Protein AF-0000000080413463 (afdb_homodimer)

Nearest PDB structures (foldseek):
  5dcd-assembly1_B  TM=9.875E-01  e=5.650E-27  Neisseria meningitidis MC58
  1hfb-assembly2_D  TM=9.841E-01  e=1.032E-26  Saccharomyces cerevisiae
  1hfb-assembly3_F  TM=9.847E-01  e=1.313E-26  Saccharomyces cerevisiae
  1kfl-assembly1_C  TM=9.752E-01  e=8.110E-27  Escherichia coli
  1hfb-assembly3_E  TM=9.851E-01  e=4.382E-26  Saccharomyces cerevisiae

Structure (mmCIF, N/CA/C/O backbone):
data_AF-0000000080413463-model_v1
#
loop_
_entity.id
_entity.type
_entity.pdbx_description
1 polymer '3-deoxy-7-phosphoheptulonate synthase'
#
loop_
_atom_site.group_PDB
_atom_site.id
_atom_site.type_symbol
_atom_site.label_atom_id
_atom_site.label_alt_id
_atom_site.label_comp_id
_atom_site.label_asym_id
_atom_site.label_entity_id
_atom_site.label_seq_id
_atom_site.pdbx_PDB_ins_code
_atom_site.Cartn_x
_atom_site.Cartn_y
_atom_site.Cartn_z
_atom_site.occupancy
_atom_site.B_iso_or_equiv
_atom_site.auth_seq_id
_atom_site.auth_comp_id
_atom_site.auth_asym_id
_atom_site.auth_atom_id
_atom_site.pdbx_PDB_model_num
ATOM 1 N N . MET A 1 1 ? -5.141 -6.738 -22.562 1 29.62 1 MET A N 1
ATOM 2 C CA . MET A 1 1 ? -4.566 -7.027 -21.25 1 29.62 1 MET A CA 1
ATOM 3 C C . MET A 1 1 ? -3.066 -6.758 -21.234 1 29.62 1 MET A C 1
ATOM 5 O O . MET A 1 1 ? -2.293 -7.504 -21.844 1 29.62 1 MET A O 1
ATOM 9 N N . SER A 1 2 ? -2.693 -5.547 -21.375 1 36.75 2 SER A N 1
ATOM 10 C CA . SER A 1 2 ? -1.277 -5.211 -21.469 1 36.75 2 SER A CA 1
ATOM 11 C C . SER A 1 2 ? -0.499 -5.754 -20.281 1 36.75 2 SER A C 1
ATOM 13 O O . SER A 1 2 ? -1.004 -5.766 -19.156 1 36.75 2 SER A O 1
ATOM 15 N N . LEU A 1 3 ? 0.202 -6.805 -20.609 1 43.94 3 LEU A N 1
ATOM 16 C CA . LEU A 1 3 ? 1.175 -7.266 -19.625 1 43.94 3 LEU A CA 1
ATOM 17 C C . LEU A 1 3 ? 1.854 -6.086 -18.938 1 43.94 3 LEU A C 1
ATOM 19 O O . LEU A 1 3 ? 2.41 -5.211 -19.594 1 43.94 3 LEU A O 1
ATOM 23 N N . GLY A 1 4 ? 1.371 -5.711 -17.859 1 53.19 4 GLY A N 1
ATOM 24 C CA . GLY A 1 4 ? 1.999 -4.672 -17.062 1 53.19 4 GLY A CA 1
ATOM 25 C C . GLY A 1 4 ? 3.502 -4.836 -16.938 1 53.19 4 GLY A C 1
ATOM 26 O O . GLY A 1 4 ? 4.008 -5.961 -16.906 1 53.19 4 GLY A O 1
ATOM 27 N N . TYR A 1 5 ? 4.273 -4.062 -17.609 1 68.12 5 TYR A N 1
ATOM 28 C CA . TYR A 1 5 ? 5.723 -4.094 -17.438 1 68.12 5 TYR A CA 1
ATOM 29 C C . TYR A 1 5 ? 6.238 -2.742 -16.953 1 68.12 5 TYR A C 1
ATOM 31 O O . TYR A 1 5 ? 5.633 -1.705 -17.234 1 68.12 5 TYR A O 1
ATOM 39 N N . ILE A 1 6 ? 7.094 -2.893 -16.031 1 71.5 6 ILE A N 1
ATOM 40 C CA . ILE A 1 6 ? 7.812 -1.683 -15.641 1 71.5 6 ILE A CA 1
ATOM 41 C C . ILE A 1 6 ? 8.688 -1.215 -16.797 1 71.5 6 ILE A C 1
ATOM 43 O O . ILE A 1 6 ? 9.617 -1.918 -17.203 1 71.5 6 ILE A O 1
ATOM 47 N N . ALA A 1 7 ? 8.383 -0.028 -17.297 1 78.19 7 ALA A N 1
ATOM 48 C CA . ALA A 1 7 ? 9.055 0.5 -18.469 1 78.19 7 ALA A CA 1
ATOM 49 C C . ALA A 1 7 ? 10.344 1.227 -18.078 1 78.19 7 ALA A C 1
ATOM 51 O O . ALA A 1 7 ? 11.297 1.267 -18.859 1 78.19 7 ALA A O 1
ATOM 52 N N . ASP A 1 8 ? 10.305 1.804 -16.922 1 80.88 8 ASP A N 1
ATOM 53 C CA . ASP A 1 8 ? 11.445 2.59 -16.469 1 80.88 8 ASP A CA 1
ATOM 54 C C . ASP A 1 8 ? 11.461 2.709 -14.945 1 80.88 8 ASP A C 1
ATOM 56 O O . ASP A 1 8 ? 10.438 2.504 -14.297 1 80.88 8 ASP A O 1
ATOM 60 N N . GLU A 1 9 ? 12.711 2.98 -14.383 1 83.12 9 GLU A N 1
ATOM 61 C CA . GLU A 1 9 ? 12.891 3.189 -12.945 1 83.12 9 GLU A CA 1
ATOM 62 C C . GLU A 1 9 ? 13.797 4.383 -12.672 1 83.12 9 GLU A C 1
ATOM 64 O O . GLU A 1 9 ? 14.766 4.621 -13.398 1 83.12 9 GLU A O 1
ATOM 69 N N . GLN A 1 10 ? 13.422 5.137 -11.711 1 84.81 10 GLN A N 1
ATOM 70 C CA . GLN A 1 10 ? 14.227 6.254 -11.234 1 84.81 10 GLN A CA 1
ATOM 71 C C . GLN A 1 10 ? 14.484 6.16 -9.734 1 84.81 10 GLN A C 1
ATOM 73 O O . GLN A 1 10 ? 13.547 5.953 -8.953 1 84.81 10 GLN A O 1
ATOM 78 N N . VAL A 1 11 ? 15.773 6.266 -9.375 1 87.94 11 VAL A N 1
ATOM 79 C CA . VAL A 1 11 ? 16.109 6.277 -7.957 1 87.94 11 VAL A CA 1
ATOM 80 C C . VAL A 1 11 ? 15.75 7.629 -7.348 1 87.94 11 VAL A C 1
ATOM 82 O O . VAL A 1 11 ? 16.109 8.68 -7.891 1 87.94 11 VAL A O 1
ATOM 85 N N . LEU A 1 12 ? 15.117 7.609 -6.234 1 91.81 12 LEU A N 1
ATOM 86 C CA . LEU A 1 12 ? 14.688 8.828 -5.555 1 91.81 12 LEU A CA 1
ATOM 87 C C . LEU A 1 12 ? 15.664 9.195 -4.441 1 91.81 12 LEU A C 1
ATOM 89 O O . LEU A 1 12 ? 16.359 8.336 -3.912 1 91.81 12 LEU A O 1
ATOM 93 N N . ILE A 1 13 ? 15.656 10.445 -4.129 1 93.69 13 ILE A N 1
ATOM 94 C CA . ILE A 1 13 ? 16.375 10.93 -2.953 1 93.69 13 ILE A CA 1
ATOM 95 C C . ILE A 1 13 ? 15.914 10.172 -1.714 1 93.69 13 ILE A C 1
ATOM 97 O O . ILE A 1 13 ? 14.742 9.797 -1.606 1 93.69 13 ILE A O 1
ATOM 101 N N . THR A 1 14 ? 16.797 9.914 -0.757 1 93.5 14 THR A N 1
ATOM 102 C CA . THR A 1 14 ? 16.406 9.234 0.472 1 93.5 14 THR A CA 1
ATOM 103 C C . THR A 1 14 ? 15.648 10.188 1.396 1 93.5 14 THR A C 1
ATOM 105 O O . THR A 1 14 ? 15.773 11.406 1.275 1 93.5 14 THR A O 1
ATOM 108 N N . PRO A 1 15 ? 14.836 9.609 2.305 1 94.81 15 PRO A N 1
ATOM 109 C CA . PRO A 1 15 ? 14.164 10.469 3.289 1 94.81 15 PRO A CA 1
ATOM 110 C C . PRO A 1 15 ? 15.141 11.344 4.074 1 94.81 15 PRO A C 1
ATOM 112 O O . PRO A 1 15 ? 14.906 12.539 4.238 1 94.81 15 PRO A O 1
ATOM 115 N N . ASP A 1 16 ? 16.281 10.789 4.469 1 96.44 16 ASP A N 1
ATOM 116 C CA . ASP A 1 16 ? 17.281 11.539 5.227 1 96.44 16 ASP A CA 1
ATOM 117 C C . ASP A 1 16 ? 17.828 12.703 4.41 1 96.44 16 ASP A C 1
ATOM 119 O O . ASP A 1 16 ? 18 13.812 4.93 1 96.44 16 ASP A O 1
ATOM 123 N N . GLU A 1 17 ? 18.109 12.414 3.191 1 97 17 GLU A N 1
ATOM 124 C CA . GLU A 1 17 ? 18.672 13.453 2.326 1 97 17 GLU A CA 1
ATOM 125 C C . GLU A 1 17 ? 17.672 14.586 2.105 1 97 17 GLU A C 1
ATOM 127 O O . GLU A 1 17 ? 18.031 15.758 2.098 1 97 17 GLU A O 1
ATOM 132 N N . LEU A 1 18 ? 16.422 14.234 1.906 1 97.38 18 LEU A N 1
ATOM 133 C CA . LEU A 1 18 ? 15.391 15.25 1.724 1 97.38 18 LEU A CA 1
ATOM 134 C C . LEU A 1 18 ? 15.227 16.094 2.982 1 97.38 18 LEU A C 1
ATOM 136 O O . LEU A 1 18 ? 15.148 17.328 2.908 1 97.38 18 LEU A O 1
ATOM 140 N N . LYS A 1 19 ? 15.164 15.461 4.125 1 97.19 19 LYS A N 1
ATOM 141 C CA . LYS A 1 19 ? 15 16.156 5.402 1 97.19 19 LYS A CA 1
ATOM 142 C C . LYS A 1 19 ? 16.188 17.062 5.688 1 97.19 19 LYS A C 1
ATOM 144 O O . LYS A 1 19 ? 16.031 18.125 6.297 1 97.19 19 LYS A O 1
ATOM 149 N N . ALA A 1 20 ? 17.328 16.609 5.25 1 97.38 20 ALA A N 1
ATOM 150 C CA . ALA A 1 20 ? 18.531 17.438 5.418 1 97.38 20 ALA A CA 1
ATOM 151 C C . ALA A 1 20 ? 18.422 18.719 4.594 1 97.38 20 ALA A C 1
ATOM 153 O O . ALA A 1 20 ? 18.922 19.766 5.012 1 97.38 20 ALA A O 1
ATOM 154 N N . LYS A 1 21 ? 17.812 18.641 3.459 1 97.31 21 LYS A N 1
ATOM 155 C CA . LYS A 1 21 ? 17.641 19.797 2.6 1 97.31 21 LYS A CA 1
ATOM 156 C C . LYS A 1 21 ? 16.562 20.734 3.162 1 97.31 21 LYS A C 1
ATOM 158 O O . LYS A 1 21 ? 16.641 21.953 2.975 1 97.31 21 LYS A O 1
ATOM 163 N N . PHE A 1 22 ? 15.594 20.109 3.771 1 97.62 22 PHE A N 1
ATOM 164 C CA . PHE A 1 22 ? 14.484 20.859 4.359 1 97.62 22 PHE A CA 1
ATOM 165 C C . PHE A 1 22 ? 14.281 20.453 5.816 1 97.62 22 PHE A C 1
ATOM 167 O O . PHE A 1 22 ? 13.266 19.859 6.168 1 97.62 22 PHE A O 1
ATOM 174 N N . PRO A 1 23 ? 15.133 20.906 6.715 1 97.5 23 PRO A N 1
ATOM 175 C CA . PRO A 1 23 ? 15.117 20.422 8.102 1 97.5 23 PRO A CA 1
ATOM 176 C C . PRO A 1 23 ? 14.07 21.141 8.953 1 97.5 23 PRO A C 1
ATOM 178 O O . PRO A 1 23 ? 13.758 22.312 8.695 1 97.5 23 PRO A O 1
ATOM 181 N N . LEU A 1 24 ? 13.586 20.422 9.883 1 96.5 24 LEU A N 1
ATOM 182 C CA . LEU A 1 24 ? 12.836 21.016 10.984 1 96.5 24 LEU A CA 1
ATOM 183 C C . LEU A 1 24 ? 13.773 21.578 12.039 1 96.5 24 LEU A C 1
ATOM 185 O O . LEU A 1 24 ? 14.789 20.969 12.375 1 96.5 24 LEU A O 1
ATOM 189 N N . ASN A 1 25 ? 13.445 22.75 12.508 1 96.38 25 ASN A N 1
ATOM 190 C CA . ASN A 1 25 ? 14.164 23.234 13.688 1 96.38 25 ASN A CA 1
ATOM 191 C C . ASN A 1 25 ? 13.461 22.812 14.977 1 96.38 25 ASN A C 1
ATOM 193 O O . ASN A 1 25 ? 12.383 22.219 14.938 1 96.38 25 ASN A O 1
ATOM 197 N N . VAL A 1 26 ? 14.047 23.109 16.062 1 96.56 26 VAL A N 1
ATOM 198 C CA . VAL A 1 26 ? 13.586 22.641 17.359 1 96.56 26 VAL A CA 1
ATOM 199 C C . VAL A 1 26 ? 12.203 23.219 17.672 1 96.56 26 VAL A C 1
ATOM 201 O O . VAL A 1 26 ? 11.328 22.516 18.188 1 96.56 26 VAL A O 1
ATOM 204 N N . GLN A 1 27 ? 12.055 24.422 17.375 1 97.19 27 GLN A N 1
ATOM 205 C CA . GLN A 1 27 ? 10.773 25.078 17.641 1 97.19 27 GLN A CA 1
ATOM 206 C C . GLN A 1 27 ? 9.648 24.453 16.828 1 97.19 27 GLN A C 1
ATOM 208 O O . GLN A 1 27 ? 8.547 24.25 17.344 1 97.19 27 GLN A O 1
ATOM 213 N N . GLU A 1 28 ? 9.953 24.219 15.578 1 97.31 28 GLU A N 1
ATOM 214 C CA . GLU A 1 28 ? 8.977 23.578 14.695 1 97.31 28 GLU A CA 1
ATOM 215 C C . GLU A 1 28 ? 8.633 22.172 15.188 1 97.31 28 GLU A C 1
ATOM 217 O O . GLU A 1 28 ? 7.465 21.781 15.211 1 97.31 28 GLU A O 1
ATOM 222 N N . GLU A 1 29 ? 9.633 21.406 15.555 1 97.12 29 GLU A N 1
ATOM 223 C CA . GLU A 1 29 ? 9.438 20.062 16.094 1 97.12 29 GLU A CA 1
ATOM 224 C C . GLU A 1 29 ? 8.539 20.094 17.328 1 97.12 29 GLU A C 1
ATOM 226 O O . GLU A 1 29 ? 7.641 19.266 17.484 1 97.12 29 GLU A O 1
ATOM 231 N N . GLN A 1 30 ? 8.797 21.016 18.156 1 97.38 30 GLN A N 1
ATOM 232 C CA . GLN A 1 30 ? 8.023 21.156 19.375 1 97.38 30 GLN A CA 1
ATOM 233 C C . GLN A 1 30 ? 6.574 21.531 19.078 1 97.38 30 GLN A C 1
ATOM 235 O O . GLN A 1 30 ? 5.648 21.047 19.719 1 97.38 30 GLN A O 1
ATOM 240 N N . ALA A 1 31 ? 6.469 22.438 18.141 1 97.69 31 ALA A N 1
ATOM 241 C CA . ALA A 1 31 ? 5.125 22.859 17.75 1 97.69 31 ALA A CA 1
ATOM 242 C C . ALA A 1 31 ? 4.309 21.672 17.25 1 97.69 31 ALA A C 1
ATOM 244 O O . ALA A 1 31 ? 3.137 21.516 17.594 1 97.69 31 ALA A O 1
ATOM 245 N N . ILE A 1 32 ? 4.914 20.875 16.453 1 98.25 32 ILE A N 1
ATOM 246 C CA . ILE A 1 32 ? 4.242 19.719 15.891 1 98.25 32 ILE A CA 1
ATOM 247 C C . ILE A 1 32 ? 3.916 18.719 17 1 98.25 32 ILE A C 1
ATOM 249 O O . ILE A 1 32 ? 2.803 18.188 17.062 1 98.25 32 ILE A O 1
ATOM 253 N N . ALA A 1 33 ? 4.832 18.484 17.875 1 97.75 33 ALA A N 1
ATOM 254 C CA . ALA A 1 33 ? 4.602 17.578 19.016 1 97.75 33 ALA A CA 1
ATOM 255 C C . ALA A 1 33 ? 3.443 18.078 19.875 1 97.75 33 ALA A C 1
ATOM 257 O O . ALA A 1 33 ? 2.602 17.281 20.312 1 97.75 33 ALA A O 1
ATOM 258 N N . THR A 1 34 ? 3.449 19.328 20.094 1 98.19 34 THR A N 1
ATOM 259 C CA . THR A 1 34 ? 2.379 19.922 20.891 1 98.19 34 THR A CA 1
ATOM 260 C C . THR A 1 34 ? 1.032 19.766 20.188 1 98.19 34 THR A C 1
ATOM 262 O O . THR A 1 34 ? 0.03 19.438 20.828 1 98.19 34 THR A O 1
ATOM 265 N N . ALA A 1 35 ? 1.034 20.016 18.922 1 98.44 35 ALA A N 1
ATOM 266 C CA . ALA A 1 35 ? -0.195 19.844 18.156 1 98.44 35 ALA A CA 1
ATOM 267 C C . ALA A 1 35 ? -0.702 18.406 18.234 1 98.44 35 ALA A C 1
ATOM 269 O O . ALA A 1 35 ? -1.897 18.172 18.422 1 98.44 35 ALA A O 1
ATOM 270 N N . ARG A 1 36 ? 0.189 17.453 18.062 1 97.88 36 ARG A N 1
ATOM 271 C CA . ARG A 1 36 ? -0.176 16.031 18.156 1 97.88 36 ARG A CA 1
ATOM 272 C C . ARG A 1 36 ? -0.765 15.719 19.516 1 97.88 36 ARG A C 1
ATOM 274 O O . ARG A 1 36 ? -1.776 15.016 19.625 1 97.88 36 ARG A O 1
ATOM 281 N N . ARG A 1 37 ? -0.207 16.25 20.547 1 98 37 ARG A N 1
ATOM 282 C CA . ARG A 1 37 ? -0.708 16.031 21.891 1 98 37 ARG A CA 1
ATOM 283 C C . ARG A 1 37 ? -2.08 16.672 22.078 1 98 37 ARG A C 1
ATOM 285 O O . ARG A 1 37 ? -2.977 16.078 22.672 1 98 37 ARG A O 1
ATOM 292 N N . THR A 1 38 ? -2.168 17.844 21.594 1 98.38 38 THR A N 1
ATOM 293 C CA . THR A 1 38 ? -3.438 18.547 21.719 1 98.38 38 THR A CA 1
ATOM 294 C C . THR A 1 38 ? -4.555 17.781 21.016 1 98.38 38 THR A C 1
ATOM 296 O O . THR A 1 38 ? -5.637 17.594 21.578 1 98.38 38 THR A O 1
ATOM 299 N N . ILE A 1 39 ? -4.289 17.328 19.844 1 98.44 39 ILE A N 1
ATOM 300 C CA . ILE A 1 39 ? -5.277 16.562 19.094 1 98.44 39 ILE A CA 1
ATOM 301 C C . ILE A 1 39 ? -5.637 15.297 19.875 1 98.44 39 ILE A C 1
ATOM 303 O O . ILE A 1 39 ? -6.816 14.953 20 1 98.44 39 ILE A O 1
ATOM 307 N N . SER A 1 40 ? -4.676 14.625 20.359 1 97.44 40 SER A N 1
ATOM 308 C CA . SER A 1 40 ? -4.914 13.453 21.203 1 97.44 40 SER A CA 1
ATOM 309 C C . SER A 1 40 ? -5.805 13.789 22.391 1 97.44 40 SER A C 1
ATOM 311 O O . SER A 1 40 ? -6.738 13.047 22.703 1 97.44 40 SER A O 1
ATOM 313 N N . ASP A 1 41 ? -5.512 14.859 23.047 1 98.12 41 ASP A N 1
ATOM 314 C CA . ASP A 1 41 ? -6.293 15.289 24.203 1 98.12 41 ASP A CA 1
ATOM 315 C C . ASP A 1 41 ? -7.742 15.562 23.828 1 98.12 41 ASP A C 1
ATOM 317 O O . ASP A 1 41 ? -8.664 15.242 24.578 1 98.12 41 ASP A O 1
ATOM 321 N N . ILE A 1 42 ? -7.93 16.156 22.719 1 98 42 ILE A N 1
ATOM 322 C CA . ILE A 1 42 ? -9.281 16.453 22.266 1 98 42 ILE A CA 1
ATOM 323 C C . ILE A 1 42 ? -10.039 15.148 22.031 1 98 42 ILE A C 1
ATOM 325 O O . ILE A 1 42 ? -11.18 14.992 22.484 1 98 42 ILE A O 1
ATOM 329 N N . ILE A 1 43 ? -9.383 14.234 21.312 1 96.12 43 ILE A N 1
ATOM 330 C CA . ILE A 1 43 ? -10 12.953 20.969 1 96.12 43 ILE A CA 1
ATOM 331 C C . ILE A 1 43 ? -10.359 12.195 22.234 1 96.12 43 ILE A C 1
ATOM 333 O O . ILE A 1 43 ? -11.391 11.516 22.297 1 96.12 43 ILE A O 1
ATOM 337 N N . HIS A 1 44 ? -9.641 12.406 23.297 1 95.88 44 HIS A N 1
ATOM 338 C CA . HIS A 1 44 ? -9.859 11.664 24.531 1 95.88 44 HIS A CA 1
ATOM 339 C C . HIS A 1 44 ? -10.719 12.469 25.5 1 95.88 44 HIS A C 1
ATOM 341 O O . HIS A 1 44 ? -10.922 12.047 26.641 1 95.88 44 HIS A O 1
ATOM 347 N N . GLY A 1 45 ? -11.047 13.633 25.125 1 96.62 45 GLY A N 1
ATOM 348 C CA . GLY A 1 45 ? -11.984 14.406 25.938 1 96.62 45 GLY A CA 1
ATOM 349 C C . GLY A 1 45 ? -11.305 15.227 27.016 1 96.62 45 GLY A C 1
ATOM 350 O O . GLY A 1 45 ? -11.961 15.742 27.922 1 96.62 45 GLY A O 1
ATOM 351 N N . ARG A 1 46 ? -10.023 15.367 26.969 1 98 46 ARG A N 1
ATOM 352 C CA . ARG A 1 46 ? -9.281 16.156 27.953 1 98 46 ARG A CA 1
ATOM 353 C C . ARG A 1 46 ? -9.203 17.625 27.547 1 98 46 ARG A C 1
ATOM 355 O O . ARG A 1 46 ? -8.844 18.484 28.344 1 98 46 ARG A O 1
ATOM 362 N N . ASP A 1 47 ? -9.367 17.891 26.328 1 97.94 47 ASP A N 1
ATOM 363 C CA . ASP A 1 47 ? -9.547 19.203 25.719 1 97.94 47 ASP A CA 1
ATOM 364 C C . ASP A 1 47 ? -10.93 19.344 25.094 1 97.94 47 ASP A C 1
ATOM 366 O O . ASP A 1 47 ? -11.312 18.531 24.234 1 97.94 47 ASP A O 1
ATOM 370 N N . ASN A 1 48 ? -11.703 20.312 25.438 1 97.62 48 ASN A N 1
ATOM 371 C CA . ASN A 1 48 ? -13.125 20.391 25.109 1 97.62 48 ASN A CA 1
ATOM 372 C C . ASN A 1 48 ? -13.352 21.031 23.75 1 97.62 48 ASN A C 1
ATOM 374 O O . ASN A 1 48 ? -14.477 21.078 23.25 1 97.62 48 ASN A O 1
ATOM 378 N N . ARG A 1 49 ? -12.336 21.547 23.188 1 98 49 ARG A N 1
ATOM 379 C CA . ARG A 1 49 ? -12.484 22.141 21.875 1 98 49 ARG A CA 1
ATOM 380 C C . ARG A 1 49 ? -12.883 21.078 20.828 1 98 49 ARG A C 1
ATOM 382 O O . ARG A 1 49 ? -12.625 19.891 21.031 1 98 49 ARG A O 1
ATOM 389 N N . LEU A 1 50 ? -13.539 21.531 19.719 1 98.12 50 LEU A N 1
ATOM 390 C CA . LEU A 1 50 ? -13.844 20.672 18.578 1 98.12 50 LEU A CA 1
ATOM 391 C C . LEU A 1 50 ? -12.672 20.641 17.609 1 98.12 50 LEU A C 1
ATOM 393 O O . LEU A 1 50 ? -12.141 21.672 17.219 1 98.12 50 LEU A O 1
ATOM 397 N N . LEU A 1 51 ? -12.234 19.438 17.281 1 98.44 51 LEU A N 1
ATOM 398 C CA . LEU A 1 51 ? -11.203 19.266 16.25 1 98.44 51 LEU A CA 1
ATOM 399 C C . LEU A 1 51 ? -11.797 19.438 14.859 1 98.44 51 LEU A C 1
ATOM 401 O O . LEU A 1 51 ? -12.758 18.766 14.492 1 98.44 51 LEU A O 1
ATOM 405 N N . VAL A 1 52 ? -11.297 20.375 14.094 1 98.19 52 VAL A N 1
ATOM 406 C CA . VAL A 1 52 ? -11.758 20.641 12.734 1 98.19 52 VAL A CA 1
ATOM 407 C C . VAL A 1 52 ? -10.602 20.453 11.75 1 98.19 52 VAL A C 1
ATOM 409 O O . VAL A 1 52 ? -9.609 21.188 11.812 1 98.19 52 VAL A O 1
ATOM 412 N N . VAL A 1 53 ? -10.68 19.5 10.922 1 97.62 53 VAL A N 1
ATOM 413 C CA . VAL A 1 53 ? -9.734 19.297 9.828 1 97.62 53 VAL A CA 1
ATOM 414 C C . VAL A 1 53 ? -10.32 19.828 8.523 1 97.62 53 VAL A C 1
ATOM 416 O O . VAL A 1 53 ? -11.297 19.281 8.016 1 97.62 53 VAL A O 1
ATOM 419 N N . CYS A 1 54 ? -9.703 20.922 8.07 1 96.81 54 CYS A N 1
ATOM 420 C CA . CYS A 1 54 ? -10.312 21.547 6.898 1 96.81 54 CYS A CA 1
ATOM 421 C C . CYS A 1 54 ? -9.25 22.062 5.945 1 96.81 54 CYS A C 1
ATOM 423 O O . CYS A 1 54 ? -8.086 22.203 6.32 1 96.81 54 CYS A O 1
ATOM 425 N N . GLY A 1 55 ? -9.602 22.297 4.73 1 95.06 55 GLY A N 1
ATOM 426 C CA . GLY A 1 55 ? -8.727 22.781 3.674 1 95.06 55 GLY A CA 1
ATOM 427 C C . GLY A 1 55 ? -9.078 22.219 2.307 1 95.06 55 GLY A C 1
ATOM 428 O O . GLY A 1 55 ? -10.07 21.5 2.162 1 95.06 55 GLY A O 1
ATOM 429 N N . PRO A 1 56 ? -8.25 22.594 1.351 1 92.5 56 PRO A N 1
ATOM 430 C CA . PRO A 1 56 ? -8.531 22.141 -0.009 1 92.5 56 PRO A CA 1
ATOM 431 C C . PRO A 1 56 ? -8.406 20.625 -0.152 1 92.5 56 PRO A C 1
ATOM 433 O O . PRO A 1 56 ? -7.676 19.984 0.609 1 92.5 56 PRO A O 1
ATOM 436 N N . CYS A 1 57 ? -9.102 20.078 -1.121 1 86.12 57 CYS A N 1
ATOM 437 C CA . CYS A 1 57 ? -9.078 18.641 -1.366 1 86.12 57 CYS A CA 1
ATOM 438 C C . CYS A 1 57 ? -7.699 18.172 -1.817 1 86.12 57 CYS A C 1
ATOM 440 O O . CYS A 1 57 ? -7.297 17.047 -1.538 1 86.12 57 CYS A O 1
ATOM 442 N N . SER A 1 58 ? -7.113 19.031 -2.6 1 88.38 58 SER A N 1
ATOM 443 C CA . SER A 1 58 ? -5.758 18.75 -3.061 1 88.38 58 SER A CA 1
ATOM 444 C C . SER A 1 58 ? -4.961 20.031 -3.244 1 88.38 58 SER A C 1
ATOM 446 O O . SER A 1 58 ? -5.516 21.062 -3.609 1 88.38 58 SER A O 1
ATOM 448 N N . ILE A 1 59 ? -3.713 19.906 -2.914 1 92.25 59 ILE A N 1
ATOM 449 C CA . ILE A 1 59 ? -2.805 21.031 -3.127 1 92.25 59 ILE A CA 1
ATOM 450 C C . ILE A 1 59 ? -2.18 20.938 -4.516 1 92.25 59 ILE A C 1
ATOM 452 O O . ILE A 1 59 ? -1.459 19.969 -4.812 1 92.25 59 ILE A O 1
ATOM 456 N N . HIS A 1 60 ? -2.457 21.812 -5.371 1 89.25 60 HIS A N 1
ATOM 457 C CA . HIS A 1 60 ? -1.843 21.859 -6.691 1 89.25 60 HIS A CA 1
ATOM 458 C C . HIS A 1 60 ? -1.09 23.172 -6.891 1 89.25 60 HIS A C 1
ATOM 460 O O . HIS A 1 60 ? -0.202 23.266 -7.742 1 89.25 60 HIS A O 1
ATOM 466 N N . ASP A 1 61 ? -1.468 24.141 -6.145 1 93.62 61 ASP A N 1
ATOM 467 C CA . ASP A 1 61 ? -0.894 25.469 -6.199 1 93.62 61 ASP A CA 1
ATOM 468 C C . ASP A 1 61 ? -0.363 25.906 -4.832 1 93.62 61 ASP A C 1
ATOM 470 O O . ASP A 1 61 ? -1.14 26.234 -3.938 1 93.62 61 ASP A O 1
ATOM 474 N N . THR A 1 62 ? 0.981 26.016 -4.742 1 96.5 62 THR A N 1
ATOM 475 C CA . THR A 1 62 ? 1.595 26.266 -3.443 1 96.5 62 THR A CA 1
ATOM 476 C C . THR A 1 62 ? 1.303 27.688 -2.975 1 96.5 62 THR A C 1
ATOM 478 O O . THR A 1 62 ? 1.14 27.938 -1.777 1 96.5 62 THR A O 1
ATOM 481 N N . ASP A 1 63 ? 1.228 28.625 -3.912 1 96.94 63 ASP A N 1
ATOM 482 C CA . ASP A 1 63 ? 0.908 30 -3.541 1 96.94 63 ASP A CA 1
ATOM 483 C C . ASP A 1 63 ? -0.506 30.109 -2.975 1 96.94 63 ASP A C 1
ATOM 485 O O . ASP A 1 63 ? -0.734 30.797 -1.981 1 96.94 63 ASP A O 1
ATOM 489 N N . ALA A 1 64 ? -1.377 29.469 -3.639 1 96.75 64 ALA A N 1
ATOM 490 C CA . ALA A 1 64 ? -2.756 29.453 -3.158 1 96.75 64 ALA A CA 1
ATOM 491 C C . ALA A 1 64 ? -2.854 28.797 -1.788 1 96.75 64 ALA A C 1
ATOM 493 O O . ALA A 1 64 ? -3.637 29.219 -0.938 1 96.75 64 ALA A O 1
ATOM 494 N N . ALA A 1 65 ? -2.088 27.766 -1.616 1 97.31 65 ALA A N 1
ATOM 495 C CA . ALA A 1 65 ? -2.064 27.078 -0.324 1 97.31 65 ALA A CA 1
ATOM 496 C C . ALA A 1 65 ? -1.587 28.016 0.782 1 97.31 65 ALA A C 1
ATOM 498 O O . ALA A 1 65 ? -2.166 28.047 1.871 1 97.31 65 ALA A O 1
ATOM 499 N N . LEU A 1 66 ? -0.584 28.812 0.486 1 97.88 66 LEU A N 1
ATOM 500 C CA . LEU A 1 66 ? -0.035 29.734 1.465 1 97.88 66 LEU A CA 1
ATOM 501 C C . LEU A 1 66 ? -1.031 30.844 1.777 1 97.88 66 LEU A C 1
ATOM 503 O O . LEU A 1 66 ? -1.168 31.266 2.932 1 97.88 66 LEU A O 1
ATOM 507 N N . GLU A 1 67 ? -1.7 31.281 0.768 1 97.75 67 GLU A N 1
ATOM 508 C CA . GLU A 1 67 ? -2.729 32.281 0.978 1 97.75 67 GLU A CA 1
ATOM 509 C C . GLU A 1 67 ? -3.861 31.75 1.85 1 97.75 67 GLU A C 1
ATOM 511 O O . GLU A 1 67 ? -4.309 32.438 2.777 1 97.75 67 GLU A O 1
ATOM 516 N N . TYR A 1 68 ? -4.359 30.609 1.479 1 98 68 TYR A N 1
ATOM 517 C CA . TYR A 1 68 ? -5.383 29.953 2.283 1 98 68 TYR A CA 1
ATOM 518 C C . TYR A 1 68 ? -4.938 29.828 3.736 1 98 68 TYR A C 1
ATOM 520 O O . TYR A 1 68 ? -5.707 30.125 4.656 1 98 68 TYR A O 1
ATOM 528 N N . ALA A 1 69 ? -3.693 29.438 3.928 1 98.12 69 ALA A N 1
ATOM 529 C CA . ALA A 1 69 ? -3.133 29.203 5.258 1 98.12 69 ALA A CA 1
ATOM 530 C C . ALA A 1 69 ? -3.109 30.5 6.074 1 98.12 69 ALA A C 1
ATOM 532 O O . ALA A 1 69 ? -3.389 30.484 7.273 1 98.12 69 ALA A O 1
ATOM 533 N N . ARG A 1 70 ? -2.756 31.594 5.461 1 97.88 70 ARG A N 1
ATOM 534 C CA . ARG A 1 70 ? -2.73 32.875 6.152 1 97.88 70 ARG A CA 1
ATOM 535 C C . ARG A 1 70 ? -4.113 33.25 6.691 1 97.88 70 ARG A C 1
ATOM 537 O O . ARG A 1 70 ? -4.242 33.656 7.84 1 97.88 70 ARG A O 1
ATOM 544 N N . ARG A 1 71 ? -5.059 33.031 5.879 1 97.69 71 ARG A N 1
ATOM 545 C CA . ARG A 1 71 ? -6.426 33.312 6.293 1 97.69 71 ARG A CA 1
ATOM 546 C C . ARG A 1 71 ? -6.887 32.344 7.383 1 97.69 71 ARG A C 1
ATOM 548 O O . ARG A 1 71 ? -7.547 32.75 8.336 1 97.69 71 ARG A O 1
ATOM 555 N N . LEU A 1 72 ? -6.551 31.094 7.184 1 98.06 72 LEU A N 1
ATOM 556 C CA . LEU A 1 72 ? -6.941 30.078 8.148 1 98.06 72 LEU A CA 1
ATOM 557 C C . LEU A 1 72 ? -6.277 30.328 9.5 1 98.06 72 LEU A C 1
ATOM 559 O O . LEU A 1 72 ? -6.879 30.078 10.547 1 98.06 72 LEU A O 1
ATOM 563 N N . HIS A 1 73 ? -4.996 30.734 9.453 1 97.5 73 HIS A N 1
ATOM 564 C CA . HIS A 1 73 ? -4.27 31.047 10.68 1 97.5 73 HIS A CA 1
ATOM 565 C C . HIS A 1 73 ? -4.996 32.094 11.5 1 97.5 73 HIS A C 1
ATOM 567 O O . HIS A 1 73 ? -5.133 31.953 12.719 1 97.5 73 HIS A O 1
ATOM 573 N N . THR A 1 74 ? -5.473 33.125 10.875 1 97.75 74 THR A N 1
ATOM 574 C CA . THR A 1 74 ? -6.207 34.188 11.547 1 97.75 74 THR A CA 1
ATOM 575 C C . THR A 1 74 ? -7.492 33.656 12.164 1 97.75 74 THR A C 1
ATOM 577 O O . THR A 1 74 ? -7.793 33.938 13.328 1 97.75 74 THR A O 1
ATOM 580 N N . LEU A 1 75 ? -8.18 32.906 11.359 1 97.12 75 LEU A N 1
ATOM 581 C CA . LEU A 1 75 ? -9.43 32.312 11.828 1 97.12 75 LEU A CA 1
ATOM 582 C C . LEU A 1 75 ? -9.188 31.375 13.008 1 97.12 75 LEU A C 1
ATOM 584 O O . LEU A 1 75 ? -9.969 31.359 13.961 1 97.12 75 LEU A O 1
ATOM 588 N N . SER A 1 76 ? -8.141 30.578 12.867 1 97.56 76 SER A N 1
ATOM 589 C CA . SER A 1 76 ? -7.785 29.641 13.93 1 97.56 76 SER A CA 1
ATOM 590 C C . SER A 1 76 ? -7.527 30.375 15.25 1 97.56 76 SER A C 1
ATOM 592 O O . SER A 1 76 ? -7.949 29.906 16.312 1 97.56 76 SER A O 1
ATOM 594 N N . ALA A 1 77 ? -6.883 31.531 15.203 1 96.56 77 ALA A N 1
ATOM 595 C CA . ALA A 1 77 ? -6.613 32.344 16.391 1 96.56 77 ALA A CA 1
ATOM 596 C C . ALA A 1 77 ? -7.906 32.906 16.984 1 96.56 77 ALA A C 1
ATOM 598 O O . ALA A 1 77 ? -8.094 32.906 18.203 1 96.56 77 ALA A O 1
ATOM 599 N N . GLU A 1 78 ? -8.711 33.281 16.156 1 97.56 78 GLU A N 1
ATOM 600 C CA . GLU A 1 78 ? -9.977 33.875 16.578 1 97.56 78 GLU A CA 1
ATOM 601 C C . GLU A 1 78 ? -10.867 32.844 17.266 1 97.56 78 GLU A C 1
ATOM 603 O O . GLU A 1 78 ? -11.594 33.188 18.203 1 97.56 78 GLU A O 1
ATOM 608 N N . LEU A 1 79 ? -10.797 31.625 16.797 1 97.56 79 LEU A N 1
ATOM 609 C CA . LEU A 1 79 ? -11.758 30.625 17.266 1 97.56 79 LEU A CA 1
ATOM 610 C C . LEU A 1 79 ? -11.094 29.641 18.203 1 97.56 79 LEU A C 1
ATOM 612 O O . LEU A 1 79 ? -11.672 28.594 18.531 1 97.56 79 LEU A O 1
ATOM 616 N N . ASN A 1 80 ? -9.938 29.922 18.688 1 96.19 80 ASN A N 1
ATOM 617 C CA . ASN A 1 80 ? -9.078 29 19.406 1 96.19 80 ASN A CA 1
ATOM 618 C C . ASN A 1 80 ? -9.703 28.547 20.719 1 96.19 80 ASN A C 1
ATOM 620 O O . ASN A 1 80 ? -9.312 27.531 21.297 1 96.19 80 ASN A O 1
ATOM 624 N N . ASP A 1 81 ? -10.672 29.219 21.266 1 96.88 81 ASP A N 1
ATOM 625 C CA . ASP A 1 81 ? -11.32 28.875 22.531 1 96.88 81 ASP A CA 1
ATOM 626 C C . ASP A 1 81 ? -12.344 27.766 22.328 1 96.88 81 ASP A C 1
ATOM 628 O O . ASP A 1 81 ? -12.742 27.094 23.281 1 96.88 81 ASP A O 1
ATOM 632 N N . ARG A 1 82 ? -12.766 27.531 21.062 1 98 82 ARG A N 1
ATOM 633 C CA . ARG A 1 82 ? -13.836 26.578 20.797 1 98 82 ARG A CA 1
ATOM 634 C C . ARG A 1 82 ? -13.391 25.5 19.812 1 98 82 ARG A C 1
ATOM 636 O O . ARG A 1 82 ? -13.836 24.359 19.891 1 98 82 ARG A O 1
ATOM 643 N N . LEU A 1 83 ? -12.539 25.953 18.859 1 98.38 83 LEU A N 1
ATOM 644 C CA . LEU A 1 83 ? -12.133 25.062 17.766 1 98.38 83 LEU A CA 1
ATOM 645 C C . LEU A 1 83 ? -10.617 24.906 17.734 1 98.38 83 LEU A C 1
ATOM 647 O O . LEU A 1 83 ? -9.883 25.859 17.984 1 98.38 83 LEU A O 1
ATOM 651 N N . TYR A 1 84 ? -10.164 23.719 17.578 1 98.56 84 TYR A N 1
ATOM 652 C CA . TYR A 1 84 ? -8.781 23.453 17.188 1 98.56 84 TYR A CA 1
ATOM 653 C C . TYR A 1 84 ? -8.695 23.078 15.711 1 98.56 84 TYR A C 1
ATOM 655 O O . TYR A 1 84 ? -9.078 21.969 15.32 1 98.56 84 TYR A O 1
ATOM 663 N N . ILE A 1 85 ? -8.148 24.016 14.898 1 98.5 85 ILE A N 1
ATOM 664 C CA . ILE A 1 85 ? -8.211 23.891 13.445 1 98.5 85 ILE A CA 1
ATOM 665 C C . ILE A 1 85 ? -6.898 23.312 12.914 1 98.5 85 ILE A C 1
ATOM 667 O O . ILE A 1 85 ? -5.82 23.828 13.25 1 98.5 85 ILE A O 1
ATOM 671 N N . VAL A 1 86 ? -6.988 22.25 12.172 1 98.62 86 VAL A N 1
ATOM 672 C CA . VAL A 1 86 ? -5.879 21.609 11.484 1 98.62 86 VAL A CA 1
ATOM 673 C C . VAL A 1 86 ? -6.047 21.766 9.969 1 98.62 86 VAL A C 1
ATOM 675 O O . VAL A 1 86 ? -7.105 21.438 9.422 1 98.62 86 VAL A O 1
ATOM 678 N N . MET A 1 87 ? -5.004 22.234 9.336 1 98.62 87 MET A N 1
ATOM 679 C CA . MET A 1 87 ? -5.098 22.469 7.902 1 98.62 87 MET A CA 1
ATOM 680 C C . MET A 1 87 ? -4.84 21.188 7.121 1 98.62 87 MET A C 1
ATOM 682 O O . MET A 1 87 ? -3.801 20.547 7.301 1 98.62 87 MET A O 1
ATOM 686 N N . ARG A 1 88 ? -5.75 20.938 6.312 1 97.5 88 ARG A N 1
ATOM 687 C CA . ARG A 1 88 ? -5.59 19.812 5.387 1 97.5 88 ARG A CA 1
ATOM 688 C C . ARG A 1 88 ? -4.637 20.172 4.254 1 97.5 88 ARG A C 1
ATOM 690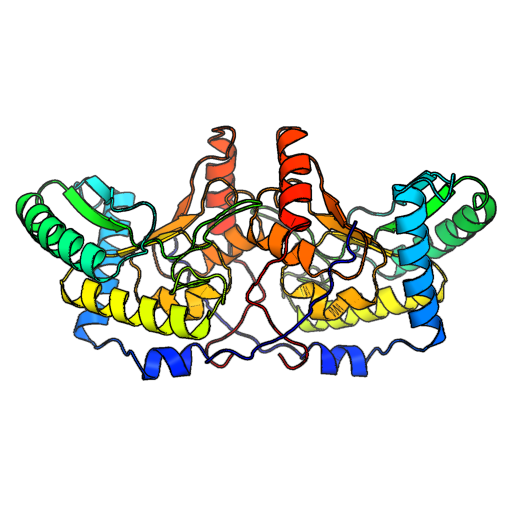 O O . ARG A 1 88 ? -4.844 21.172 3.561 1 97.5 88 ARG A O 1
ATOM 697 N N . VAL A 1 89 ? -3.598 19.359 4.105 1 97.38 89 VAL A N 1
ATOM 698 C CA . VAL A 1 89 ? -2.65 19.531 3.008 1 97.38 89 VAL A CA 1
ATOM 699 C C . VAL A 1 89 ? -2.439 18.188 2.299 1 97.38 89 VAL A C 1
ATOM 701 O O . VAL A 1 89 ? -1.411 17.531 2.488 1 97.38 89 VAL A O 1
ATOM 704 N N . TYR A 1 90 ? -3.383 17.875 1.445 1 94.44 90 TYR A N 1
ATOM 705 C CA . TYR A 1 90 ? -3.316 16.625 0.692 1 94.44 90 TYR A CA 1
ATOM 706 C C . TYR A 1 90 ? -2.52 16.812 -0.594 1 94.44 90 TYR A C 1
ATOM 708 O O . TYR A 1 90 ? -2.93 17.547 -1.485 1 94.44 90 TYR A O 1
ATOM 716 N N . SER A 1 91 ? -1.419 16.094 -0.583 1 92.5 91 SER A N 1
ATOM 717 C CA . SER A 1 91 ? -0.518 16.266 -1.719 1 92.5 91 SER A CA 1
ATOM 718 C C . SER A 1 91 ? -0.55 15.039 -2.637 1 92.5 91 SER A C 1
ATOM 720 O O . SER A 1 91 ? 0.167 14.992 -3.639 1 92.5 91 SER A O 1
ATOM 722 N N . GLU A 1 92 ? -1.257 14.023 -2.25 1 86.69 92 GLU A N 1
ATOM 723 C CA . GLU A 1 92 ? -1.516 12.844 -3.068 1 86.69 92 GLU A CA 1
ATOM 724 C C . GLU A 1 92 ? -3.014 12.609 -3.232 1 86.69 92 GLU A C 1
ATOM 726 O O . GLU A 1 92 ? -3.783 12.781 -2.287 1 86.69 92 GLU A O 1
ATOM 731 N N . LYS A 1 93 ? -3.365 12.328 -4.445 1 78.5 93 LYS A N 1
ATOM 732 C CA . LYS A 1 93 ? -4.781 12.055 -4.691 1 78.5 93 LYS A CA 1
ATOM 733 C C . LYS A 1 93 ? -5 10.617 -5.141 1 78.5 93 LYS A C 1
ATOM 735 O O . LYS A 1 93 ? -4.309 10.133 -6.043 1 78.5 93 LYS A O 1
ATOM 740 N N . PRO A 1 94 ? -5.875 10.023 -4.328 1 65.06 94 PRO A N 1
ATOM 741 C CA . PRO A 1 94 ? -6.258 8.688 -4.789 1 65.06 94 PRO A CA 1
ATOM 742 C C . PRO A 1 94 ? -7.074 8.719 -6.078 1 65.06 94 PRO A C 1
ATOM 744 O O . PRO A 1 94 ? -8.117 9.383 -6.137 1 65.06 94 PRO A O 1
ATOM 747 N N . ARG A 1 95 ? -6.473 8.727 -7.16 1 60.84 95 ARG A N 1
ATOM 748 C CA . ARG A 1 95 ? -7.32 8.773 -8.344 1 60.84 95 ARG A CA 1
ATOM 749 C C . ARG A 1 95 ? -7.262 7.457 -9.109 1 60.84 95 ARG A C 1
ATOM 751 O O . ARG A 1 95 ? -6.328 6.668 -8.93 1 60.84 95 ARG A O 1
ATOM 758 N N . THR A 1 96 ? -8.414 7.098 -9.586 1 53.03 96 THR A N 1
ATOM 759 C CA . THR A 1 96 ? -8.734 5.977 -10.461 1 53.03 96 THR A CA 1
ATOM 760 C C . THR A 1 96 ? -7.902 6.035 -11.7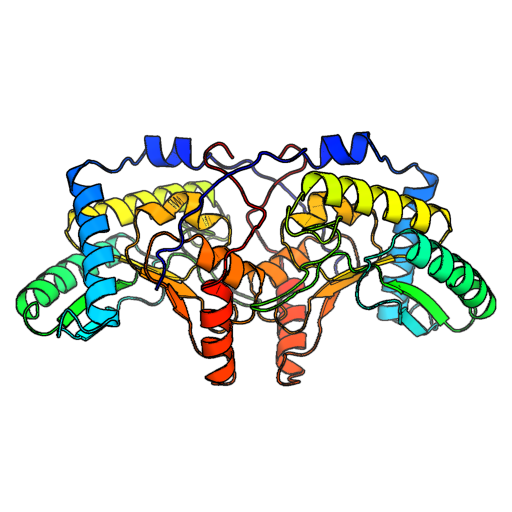34 1 53.03 96 THR A C 1
ATOM 762 O O . THR A 1 96 ? -7.031 6.898 -11.875 1 53.03 96 THR A O 1
ATOM 765 N N . THR A 1 97 ? -8.43 5.773 -12.797 1 53.69 97 THR A N 1
ATOM 766 C CA . THR A 1 97 ? -8.031 5.48 -14.172 1 53.69 97 THR A CA 1
ATOM 767 C C . THR A 1 97 ? -7.273 6.656 -14.781 1 53.69 97 THR A C 1
ATOM 769 O O . THR A 1 97 ? -6.117 6.512 -15.18 1 53.69 97 THR A O 1
ATOM 772 N N . VAL A 1 98 ? -7.949 7.852 -14.82 1 60.91 98 VAL A N 1
ATOM 773 C CA . VAL A 1 98 ? -7.66 9.008 -15.656 1 60.91 98 VAL A CA 1
ATOM 774 C C . VAL A 1 98 ? -7.664 10.281 -14.805 1 60.91 98 VAL A C 1
ATOM 776 O O . VAL A 1 98 ? -8.43 10.391 -13.852 1 60.91 98 VAL A O 1
ATOM 779 N N . GLY A 1 99 ? -6.176 10.82 -14.531 1 72.31 99 GLY A N 1
ATOM 780 C CA . GLY A 1 99 ? -6.168 12.148 -13.945 1 72.31 99 GLY A CA 1
ATOM 781 C C . GLY A 1 99 ? -4.883 12.469 -13.195 1 72.31 99 GLY A C 1
ATOM 782 O O . GLY A 1 99 ? -4.004 11.609 -13.078 1 72.31 99 GLY A O 1
ATOM 783 N N . TRP A 1 100 ? -4.953 13.703 -12.68 1 82.19 100 TRP A N 1
ATOM 784 C CA . TRP A 1 100 ? -3.795 14.219 -11.961 1 82.19 100 TRP A CA 1
ATOM 785 C C . TRP A 1 100 ? -3.646 13.531 -10.602 1 82.19 100 TRP A C 1
ATOM 787 O O . TRP A 1 100 ? -4.609 13.43 -9.844 1 82.19 100 TRP A O 1
ATOM 797 N N . LYS A 1 101 ? -2.521 12.992 -10.172 1 80.56 101 LYS A N 1
ATOM 798 C CA . LYS A 1 101 ? -2.301 12.141 -9.008 1 80.56 101 LYS A CA 1
ATOM 799 C C . LYS A 1 101 ? -1.793 12.953 -7.816 1 80.56 101 LYS A C 1
ATOM 801 O O . LYS A 1 101 ? -1.507 12.406 -6.754 1 80.56 101 LYS A O 1
ATOM 806 N N . GLY A 1 102 ? -1.682 14.273 -8.008 1 88.75 102 GLY A N 1
ATOM 807 C CA . GLY A 1 102 ? -1.299 15.086 -6.863 1 88.75 102 GLY A CA 1
ATOM 808 C C . GLY A 1 102 ? 0.055 15.75 -7.027 1 88.75 102 GLY A C 1
ATOM 809 O O . GLY A 1 102 ? 0.824 15.391 -7.922 1 88.75 102 GLY A O 1
ATOM 810 N N . LEU A 1 103 ? 0.315 16.641 -6.152 1 92.38 103 LEU A N 1
ATOM 811 C CA . LEU A 1 103 ? 1.512 17.469 -6.188 1 92.38 103 LEU A CA 1
ATOM 812 C C . LEU A 1 103 ? 2.771 16.625 -6.098 1 92.38 103 LEU A C 1
ATOM 814 O O . LEU A 1 103 ? 3.742 16.859 -6.82 1 92.38 103 LEU A O 1
ATOM 818 N N . ILE A 1 104 ? 2.748 15.609 -5.254 1 92.56 104 ILE A N 1
ATOM 819 C CA . ILE A 1 104 ? 3.938 14.789 -5.043 1 92.56 104 ILE A CA 1
ATOM 820 C C . ILE A 1 104 ? 4.234 13.984 -6.305 1 92.56 104 ILE A C 1
ATOM 822 O O . ILE A 1 104 ? 5.383 13.914 -6.75 1 92.56 104 ILE A O 1
ATOM 826 N N . ASN A 1 105 ? 3.232 13.43 -6.957 1 88.75 105 ASN A N 1
ATOM 827 C CA . ASN A 1 105 ? 3.424 12.523 -8.086 1 88.75 105 ASN A CA 1
ATOM 828 C C . ASN A 1 105 ? 3.656 13.297 -9.383 1 88.75 105 ASN A C 1
ATOM 830 O O . ASN A 1 105 ? 4.426 12.852 -10.242 1 88.75 105 ASN A O 1
ATOM 834 N N . ASP A 1 106 ? 2.965 14.461 -9.523 1 89.69 106 ASP A N 1
ATOM 835 C CA . ASP A 1 106 ? 3.045 15.25 -10.75 1 89.69 106 ASP A CA 1
ATOM 836 C C . ASP A 1 106 ? 2.959 16.734 -10.453 1 89.69 106 ASP A C 1
ATOM 838 O O . ASP A 1 106 ? 1.959 17.391 -10.773 1 89.69 106 ASP A O 1
ATOM 842 N N . PRO A 1 107 ? 4.074 17.266 -9.922 1 93.38 107 PRO A N 1
ATOM 843 C CA . PRO A 1 107 ? 4.047 18.641 -9.422 1 93.38 107 PRO A CA 1
ATOM 844 C C . PRO A 1 107 ? 3.818 19.672 -10.523 1 93.38 107 PRO A C 1
ATOM 846 O O . PRO A 1 107 ? 3.33 20.766 -10.258 1 93.38 107 PRO A O 1
ATOM 849 N N . TYR A 1 108 ? 4.129 19.312 -11.758 1 92.5 108 TYR A N 1
ATOM 850 C CA . TYR A 1 108 ? 4.012 20.266 -12.844 1 92.5 108 TYR A CA 1
ATOM 851 C C . TYR A 1 108 ? 2.74 20.031 -13.648 1 92.5 108 TYR A C 1
ATOM 853 O O . TYR A 1 108 ? 2.467 20.75 -14.617 1 92.5 108 TYR A O 1
ATOM 861 N N . MET A 1 109 ? 2.004 19.016 -13.328 1 89.12 109 MET A N 1
ATOM 862 C CA . MET A 1 109 ? 0.714 18.688 -13.93 1 89.12 109 MET A CA 1
ATOM 863 C C . MET A 1 109 ? 0.848 18.5 -15.438 1 89.12 109 MET A C 1
ATOM 865 O O . MET A 1 109 ? -0.008 18.938 -16.203 1 89.12 109 MET A O 1
ATOM 869 N N . ASP A 1 110 ? 1.934 18 -15.836 1 88.31 110 ASP A N 1
ATOM 870 C CA . ASP A 1 110 ? 2.193 17.828 -17.266 1 88.31 110 ASP A CA 1
ATOM 871 C C . ASP A 1 110 ? 2.436 16.359 -17.609 1 88.31 110 ASP A C 1
ATOM 873 O O . ASP A 1 110 ? 2.885 16.047 -18.703 1 88.31 110 ASP A O 1
ATOM 877 N N . GLY A 1 111 ? 2.289 15.492 -16.672 1 82.31 111 GLY A N 1
ATOM 878 C CA . GLY A 1 111 ? 2.416 14.07 -16.922 1 82.31 111 GLY A CA 1
ATOM 879 C C . GLY A 1 111 ? 3.846 13.57 -16.828 1 82.31 111 GLY A C 1
ATOM 880 O O . GLY A 1 111 ? 4.121 12.406 -17.109 1 82.31 111 GLY A O 1
ATOM 881 N N . SER A 1 112 ? 4.742 14.383 -16.406 1 85.06 112 SER A N 1
ATOM 882 C CA . SER A 1 112 ? 6.141 13.984 -16.297 1 85.06 112 SER A CA 1
ATOM 883 C C . SER A 1 112 ? 6.367 13.078 -15.086 1 85.06 112 SER A C 1
ATOM 885 O O . SER A 1 112 ? 7.359 12.352 -15.031 1 85.06 112 SER A O 1
ATOM 887 N N . PHE A 1 113 ? 5.512 13.195 -14.094 1 86 113 PHE A N 1
ATOM 888 C CA . PHE A 1 113 ? 5.582 12.398 -12.875 1 86 113 PHE A CA 1
ATOM 889 C C . PHE A 1 113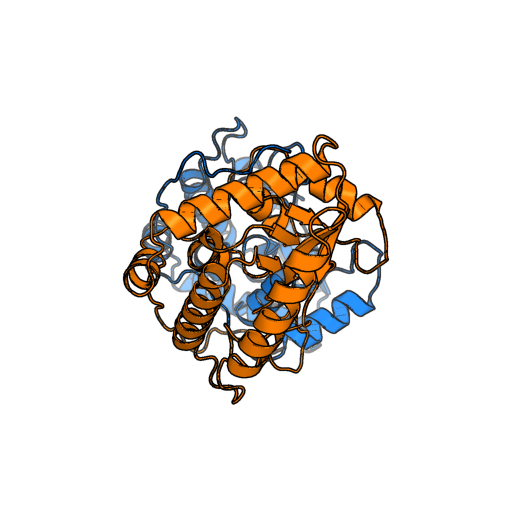 ? 6.961 12.5 -12.234 1 86 113 PHE A C 1
ATOM 891 O O . PHE A 1 113 ? 7.582 11.484 -11.922 1 86 113 PHE A O 1
ATOM 898 N N . ASP A 1 114 ? 7.379 13.758 -12.141 1 91.19 114 ASP A N 1
ATOM 899 C CA . ASP A 1 114 ? 8.633 14.039 -11.461 1 91.19 114 ASP A CA 1
ATOM 900 C C . ASP A 1 114 ? 8.453 13.992 -9.945 1 91.19 114 ASP A C 1
ATOM 902 O O . ASP A 1 114 ? 8.367 15.031 -9.289 1 91.19 114 ASP A O 1
ATOM 906 N N . VAL A 1 115 ? 8.484 12.797 -9.414 1 91.38 115 VAL A N 1
ATOM 907 C CA . VAL A 1 115 ? 8.172 12.547 -8.016 1 91.38 115 VAL A CA 1
ATOM 908 C C . VAL A 1 115 ? 9.219 13.219 -7.125 1 91.38 115 VAL A C 1
ATOM 910 O O . VAL A 1 115 ? 8.898 13.742 -6.059 1 91.38 115 VAL A O 1
ATOM 913 N N . GLU A 1 116 ? 10.438 13.195 -7.531 1 93.94 116 GLU A N 1
ATOM 914 C CA . GLU A 1 116 ? 11.484 13.828 -6.738 1 93.94 116 GLU A CA 1
ATOM 915 C C . GLU A 1 116 ? 11.219 15.32 -6.555 1 93.94 116 GLU A C 1
ATOM 917 O O . GLU A 1 116 ? 11.281 15.828 -5.438 1 93.94 116 GLU A O 1
ATOM 922 N N . ALA A 1 117 ? 10.984 15.953 -7.645 1 95.75 117 ALA A N 1
ATOM 923 C CA . ALA A 1 117 ? 10.617 17.359 -7.551 1 95.75 117 ALA A CA 1
ATOM 924 C C . ALA A 1 117 ? 9.391 17.547 -6.664 1 95.75 117 ALA A C 1
ATOM 926 O O . ALA A 1 117 ? 9.328 18.5 -5.875 1 95.75 117 ALA A O 1
ATOM 927 N N . GLY A 1 118 ? 8.422 16.641 -6.824 1 95.69 118 GLY A N 1
ATOM 928 C CA . GLY A 1 118 ? 7.219 16.703 -6.012 1 95.69 118 GLY A CA 1
ATOM 929 C C . GLY A 1 118 ? 7.5 16.641 -4.523 1 95.69 118 GLY A C 1
ATOM 930 O O . GLY A 1 118 ? 6.914 17.391 -3.738 1 95.69 118 GLY A O 1
ATOM 931 N N . LEU A 1 119 ? 8.383 15.766 -4.168 1 96.31 119 LEU A N 1
ATOM 932 C CA . LEU A 1 119 ? 8.758 15.617 -2.768 1 96.31 119 LEU A CA 1
ATOM 933 C C . LEU A 1 119 ? 9.414 16.891 -2.244 1 96.31 119 LEU A C 1
ATOM 935 O O . LEU A 1 119 ? 9.125 17.328 -1.134 1 96.31 119 LEU A O 1
ATOM 939 N N . HIS A 1 120 ? 10.289 17.469 -3.047 1 97.75 120 HIS A N 1
ATOM 940 C CA . HIS A 1 120 ? 10.945 18.719 -2.666 1 97.75 120 HIS A CA 1
ATOM 941 C C . HIS A 1 120 ? 9.922 19.844 -2.473 1 97.75 120 HIS A C 1
ATOM 943 O O . HIS A 1 120 ? 9.93 20.516 -1.442 1 97.75 120 HIS A O 1
ATOM 949 N N . ILE A 1 121 ? 9.062 19.969 -3.379 1 97.88 121 ILE A N 1
ATOM 950 C CA . ILE A 1 121 ? 8.07 21.031 -3.357 1 97.88 121 ILE A CA 1
ATOM 951 C C . ILE A 1 121 ? 7.121 20.844 -2.176 1 97.88 121 ILE A C 1
ATOM 953 O O . ILE A 1 121 ? 6.832 21.781 -1.438 1 97.88 121 ILE A O 1
ATOM 957 N N . ALA A 1 122 ? 6.703 19.656 -2.037 1 97.38 122 ALA A N 1
ATOM 958 C CA . ALA A 1 122 ? 5.77 19.344 -0.958 1 97.38 122 ALA A CA 1
ATOM 959 C C . ALA A 1 122 ? 6.391 19.625 0.405 1 97.38 122 ALA A C 1
ATOM 961 O O . ALA A 1 122 ? 5.777 20.266 1.254 1 97.38 122 ALA A O 1
ATOM 962 N N . ARG A 1 123 ? 7.547 19.125 0.626 1 97.94 123 ARG A N 1
ATOM 963 C CA . ARG A 1 123 ? 8.156 19.297 1.939 1 97.94 123 ARG A CA 1
ATOM 964 C C . ARG A 1 123 ? 8.43 20.781 2.223 1 97.94 123 ARG A C 1
ATOM 966 O O . ARG A 1 123 ? 8.211 21.25 3.34 1 97.94 123 ARG A O 1
ATOM 973 N N . GLU A 1 124 ? 8.938 21.469 1.235 1 98.06 124 GLU A N 1
ATOM 974 C CA . GLU A 1 124 ? 9.148 22.906 1.405 1 98.06 124 GLU A CA 1
ATOM 975 C C . GLU A 1 124 ? 7.855 23.625 1.79 1 98.06 124 GLU A C 1
ATOM 977 O O . GLU A 1 124 ? 7.84 24.438 2.709 1 98.06 124 GLU A O 1
ATOM 982 N N . LEU A 1 125 ? 6.84 23.328 1.103 1 98.19 125 LEU A N 1
ATOM 983 C CA . LEU A 1 125 ? 5.539 23.922 1.409 1 98.19 125 LEU A CA 1
ATOM 984 C C . LEU A 1 125 ? 5.125 23.609 2.844 1 98.19 125 LEU A C 1
ATOM 986 O O . LEU A 1 125 ? 4.719 24.5 3.588 1 98.19 125 LEU A O 1
ATOM 990 N N . LEU A 1 126 ? 5.188 22.359 3.189 1 98.31 126 LEU A N 1
ATOM 991 C CA . LEU A 1 126 ? 4.77 21.922 4.52 1 98.31 126 LEU A CA 1
ATOM 992 C C . LEU A 1 126 ? 5.57 22.641 5.602 1 98.31 126 LEU A C 1
ATOM 994 O O . LEU A 1 126 ? 5.012 23.047 6.625 1 98.31 126 LEU A O 1
ATOM 998 N N . LEU A 1 127 ? 6.824 22.797 5.371 1 98 127 LEU A N 1
ATOM 999 C CA . LEU A 1 127 ? 7.664 23.516 6.332 1 98 127 LEU A CA 1
ATOM 1000 C C . LEU A 1 127 ? 7.211 24.969 6.48 1 98 127 LEU A C 1
ATOM 1002 O O . LEU A 1 127 ? 7.141 25.484 7.598 1 98 127 LEU A O 1
ATOM 1006 N N . ASN A 1 128 ? 6.93 25.578 5.383 1 97.94 128 ASN A N 1
ATOM 1007 C CA . ASN A 1 128 ? 6.422 26.953 5.43 1 97.94 128 ASN A CA 1
ATOM 1008 C C . ASN A 1 128 ? 5.121 27.031 6.219 1 97.94 128 ASN A C 1
ATOM 1010 O O . ASN A 1 128 ? 4.93 27.953 7.016 1 97.94 128 ASN A O 1
ATOM 1014 N N . LEU A 1 129 ? 4.305 26.109 6.012 1 98.19 129 LEU A N 1
ATOM 1015 C CA . LEU A 1 129 ? 3.016 26.094 6.691 1 98.19 129 LEU A CA 1
ATOM 1016 C C . LEU A 1 129 ? 3.191 25.859 8.188 1 98.19 129 LEU A C 1
ATOM 1018 O O . LEU A 1 129 ? 2.525 26.516 9 1 98.19 129 LEU A O 1
ATOM 1022 N N . VAL A 1 130 ? 4.043 24.969 8.539 1 97.94 130 VAL A N 1
ATOM 1023 C CA . VAL A 1 130 ? 4.355 24.734 9.945 1 97.94 130 VAL A CA 1
ATOM 1024 C C . VAL A 1 130 ? 4.891 26.016 10.578 1 97.94 130 VAL A C 1
ATOM 1026 O O . VAL A 1 130 ? 4.504 26.359 11.695 1 97.94 130 VAL A O 1
ATOM 1029 N N . ASN A 1 131 ? 5.711 26.641 9.875 1 96.31 131 ASN A N 1
ATOM 1030 C CA . ASN A 1 131 ? 6.305 27.891 10.359 1 96.31 131 ASN A CA 1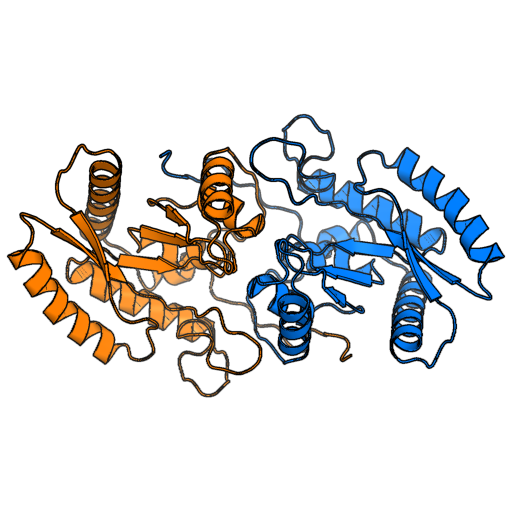
ATOM 1031 C C . ASN A 1 131 ? 5.25 28.969 10.586 1 96.31 131 ASN A C 1
ATOM 1033 O O . ASN A 1 131 ? 5.43 29.844 11.43 1 96.31 131 ASN A O 1
ATOM 1037 N N . MET A 1 132 ? 4.203 28.891 9.898 1 96.38 132 MET A N 1
ATOM 1038 C CA . MET A 1 132 ? 3.1 29.828 10.055 1 96.38 132 MET A CA 1
ATOM 1039 C C . MET A 1 132 ? 2.293 29.531 11.312 1 96.38 132 MET A C 1
ATOM 1041 O O . MET A 1 132 ? 1.415 30.297 11.695 1 96.38 132 MET A O 1
ATOM 1045 N N . GLY A 1 133 ? 2.586 28.344 11.852 1 94.81 133 GLY A N 1
ATOM 1046 C CA . GLY A 1 133 ? 1.97 28.016 13.125 1 94.81 133 GLY A CA 1
ATOM 1047 C C . GLY A 1 133 ? 0.714 27.172 12.984 1 94.81 133 GLY A C 1
ATOM 1048 O O . GLY A 1 133 ? -0.125 27.141 13.891 1 94.81 133 GLY A O 1
ATOM 1049 N N . LEU A 1 134 ? 0.528 26.531 11.906 1 96.69 134 LEU A N 1
ATOM 1050 C CA . LEU A 1 134 ? -0.665 25.719 11.68 1 96.69 134 LEU A CA 1
ATOM 1051 C C . LEU A 1 134 ? -0.351 24.234 11.812 1 96.69 134 LEU A C 1
ATOM 1053 O O . LEU A 1 134 ? 0.621 23.75 11.234 1 96.69 134 LEU A O 1
ATOM 1057 N N . PRO A 1 135 ? -1.132 23.516 12.625 1 98.56 135 PRO A N 1
ATOM 1058 C CA . PRO A 1 135 ? -1.054 22.047 12.508 1 98.56 135 PRO A CA 1
ATOM 1059 C C . PRO A 1 135 ? -1.576 21.531 11.172 1 98.56 135 PRO A C 1
ATOM 1061 O O . PRO A 1 135 ? -2.537 22.078 10.625 1 98.56 135 PRO A O 1
ATOM 1064 N N . LEU A 1 136 ? -0.93 20.484 10.68 1 98.62 136 LEU A N 1
ATOM 1065 C CA . LEU A 1 136 ? -1.228 20.031 9.328 1 98.62 136 LEU A CA 1
ATOM 1066 C C . LEU A 1 136 ? -1.767 18.609 9.336 1 98.62 136 LEU A C 1
ATOM 1068 O O . LEU A 1 136 ? -1.361 17.797 10.172 1 98.62 136 LEU A O 1
ATOM 1072 N N . ALA A 1 137 ? -2.643 18.359 8.391 1 98.19 137 ALA A N 1
ATOM 1073 C CA . ALA A 1 137 ? -3.227 17.031 8.211 1 98.19 137 ALA A CA 1
ATOM 1074 C C . ALA A 1 137 ? -2.953 16.5 6.809 1 98.19 137 ALA A C 1
ATOM 1076 O O . ALA A 1 137 ? -2.922 17.266 5.84 1 98.19 137 ALA A O 1
ATOM 1077 N N . THR A 1 138 ? -2.785 15.172 6.691 1 97 138 THR A N 1
ATOM 1078 C CA . THR A 1 138 ? -2.625 14.516 5.402 1 97 138 THR A CA 1
ATOM 1079 C C . THR A 1 138 ? -3.518 13.273 5.312 1 97 138 THR A C 1
ATOM 1081 O O . THR A 1 138 ? -4.078 12.836 6.316 1 97 138 THR A O 1
ATOM 1084 N N . GLU A 1 139 ? -3.719 12.844 4.098 1 94.12 139 GLU A N 1
ATOM 1085 C CA . GLU A 1 139 ? -4.203 11.492 3.852 1 94.12 139 GLU A CA 1
ATOM 1086 C C . GLU A 1 139 ? -3.061 10.555 3.471 1 94.12 139 GLU A C 1
ATOM 1088 O O . GLU A 1 139 ? -2.344 10.805 2.5 1 94.12 139 GLU A O 1
ATOM 1093 N N . ALA A 1 140 ? -2.906 9.523 4.262 1 93.06 140 ALA A N 1
ATOM 1094 C CA . ALA A 1 140 ? -1.813 8.586 4.012 1 93.06 140 ALA A CA 1
ATOM 1095 C C . ALA A 1 140 ? -2.188 7.586 2.924 1 93.06 140 ALA A C 1
ATOM 1097 O O . ALA A 1 140 ? -2.898 6.613 3.186 1 93.06 140 ALA A O 1
ATOM 1098 N N . LEU A 1 141 ? -1.674 7.824 1.748 1 90.69 141 LEU A N 1
ATOM 1099 C CA . LEU A 1 141 ? -1.999 6.988 0.599 1 90.69 141 LEU A CA 1
ATOM 1100 C C . LEU A 1 141 ? -0.842 6.051 0.266 1 90.69 141 LEU A C 1
ATOM 1102 O O . LEU A 1 141 ? -0.997 4.828 0.308 1 90.69 141 LEU A O 1
ATOM 1106 N N . ASP A 1 142 ? 0.244 6.621 -0.061 1 89.94 142 ASP A N 1
ATOM 1107 C CA . ASP A 1 142 ? 1.436 5.832 -0.351 1 89.94 142 ASP A CA 1
ATOM 1108 C C . ASP A 1 142 ? 2.123 5.379 0.936 1 89.94 142 ASP A C 1
ATOM 1110 O O . ASP A 1 142 ? 2.461 6.207 1.786 1 89.94 142 ASP A O 1
ATOM 1114 N N . PRO A 1 143 ? 2.395 4.121 1.025 1 89.94 143 PRO A N 1
ATOM 1115 C CA . PRO A 1 143 ? 2.951 3.623 2.285 1 89.94 143 PRO A CA 1
ATOM 1116 C C . PRO A 1 143 ? 4.379 4.109 2.531 1 89.94 143 PRO A C 1
ATOM 1118 O O . PRO A 1 143 ? 4.887 4.004 3.65 1 89.94 143 PRO A O 1
ATOM 1121 N N . ASN A 1 144 ? 5.023 4.668 1.578 1 89.94 144 ASN A N 1
ATOM 1122 C CA . ASN A 1 144 ? 6.398 5.125 1.736 1 89.94 144 ASN A CA 1
ATOM 1123 C C . ASN A 1 144 ? 6.461 6.621 2.039 1 89.94 144 ASN A C 1
ATOM 1125 O O . ASN A 1 144 ? 7.477 7.117 2.531 1 89.94 144 ASN A O 1
ATOM 1129 N N . SER A 1 145 ? 5.449 7.34 1.78 1 91.31 145 SER A N 1
ATOM 1130 C CA . SER A 1 145 ? 5.434 8.797 1.856 1 91.31 145 SER A CA 1
ATOM 1131 C C . SER A 1 145 ? 5.68 9.281 3.281 1 91.31 145 SER A C 1
ATOM 1133 O O . SER A 1 145 ? 6.328 10.305 3.492 1 91.31 145 SER A O 1
ATOM 1135 N N . PRO A 1 146 ? 5.211 8.523 4.309 1 92.94 146 PRO A N 1
ATOM 1136 C CA . PRO A 1 146 ? 5.41 9 5.68 1 92.94 146 PRO A CA 1
ATOM 1137 C C . PRO A 1 146 ? 6.887 9.109 6.059 1 92.94 146 PRO A C 1
ATOM 1139 O O . PRO A 1 146 ? 7.254 9.922 6.91 1 92.94 146 PRO A O 1
ATOM 1142 N N . GLN A 1 147 ? 7.738 8.367 5.43 1 92.62 147 GLN A N 1
ATOM 1143 C CA . GLN A 1 147 ? 9.164 8.445 5.719 1 92.62 147 GLN A CA 1
ATOM 1144 C C . GLN A 1 147 ? 9.742 9.789 5.277 1 92.62 147 GLN A C 1
ATOM 1146 O O . GLN A 1 147 ? 10.703 10.281 5.867 1 92.62 147 GLN A O 1
ATOM 1151 N N . TYR A 1 148 ? 9.117 10.344 4.273 1 95.38 148 TYR A N 1
ATOM 1152 C CA . TYR A 1 148 ? 9.609 11.602 3.717 1 95.38 148 TYR A CA 1
ATOM 1153 C C . TYR A 1 148 ? 8.992 12.797 4.438 1 95.38 148 TYR A C 1
ATOM 1155 O O . TYR A 1 148 ? 9.664 13.797 4.684 1 95.38 148 TYR A O 1
ATOM 1163 N N . LEU A 1 149 ? 7.723 12.664 4.773 1 97.06 149 LEU A N 1
ATOM 1164 C CA . LEU A 1 149 ? 6.965 13.875 5.098 1 97.06 149 LEU A CA 1
ATOM 1165 C C . LEU A 1 149 ? 6.258 13.727 6.441 1 97.06 149 LEU A C 1
ATOM 1167 O O . LEU A 1 149 ? 5.699 14.695 6.961 1 97.06 149 LEU A O 1
ATOM 1171 N N . GLY A 1 150 ? 6.289 12.562 7.031 1 96.25 150 GLY A N 1
ATOM 1172 C CA . GLY A 1 150 ? 5.488 12.258 8.203 1 96.25 150 GLY A CA 1
ATOM 1173 C C . GLY A 1 150 ? 5.809 13.148 9.391 1 96.25 150 GLY A C 1
ATOM 1174 O O . GLY A 1 150 ? 4.941 13.406 10.227 1 96.25 150 GLY A O 1
ATOM 1175 N N . ASP A 1 151 ? 7.012 13.609 9.469 1 96.88 151 ASP A N 1
ATOM 1176 C CA . ASP A 1 151 ? 7.461 14.406 10.609 1 96.88 151 ASP A CA 1
ATOM 1177 C C . ASP A 1 151 ? 6.82 15.789 10.602 1 96.88 151 ASP A C 1
ATOM 1179 O O . ASP A 1 151 ? 6.902 16.531 11.586 1 96.88 151 ASP A O 1
ATOM 1183 N N . LEU A 1 152 ? 6.066 16.062 9.547 1 98.12 152 LEU A N 1
ATOM 1184 C CA . LEU A 1 152 ? 5.562 17.422 9.391 1 98.12 152 LEU A CA 1
ATOM 1185 C C . LEU A 1 152 ? 4.066 17.484 9.688 1 98.12 152 LEU A C 1
ATOM 1187 O O . LEU A 1 152 ? 3.486 18.578 9.758 1 98.12 152 LEU A O 1
ATOM 1191 N N . PHE A 1 153 ? 3.459 16.359 9.914 1 98.12 153 PHE A N 1
ATOM 1192 C CA . PHE A 1 153 ? 2.01 16.328 10.07 1 98.12 153 PHE A CA 1
ATOM 1193 C C . PHE A 1 153 ? 1.624 16.109 11.523 1 98.12 153 PHE A C 1
ATOM 1195 O O . PHE A 1 153 ? 2.369 15.477 12.281 1 98.12 153 PHE A O 1
ATOM 1202 N N . SER A 1 154 ? 0.417 16.562 11.836 1 98.38 154 SER A N 1
ATOM 1203 C CA . SER A 1 154 ? -0.127 16.422 13.18 1 98.38 154 SER A CA 1
ATOM 1204 C C . SER A 1 154 ? -1.349 15.508 13.195 1 98.38 154 SER A C 1
ATOM 1206 O O . SER A 1 154 ? -1.818 15.102 14.258 1 98.38 154 SER A O 1
ATOM 1208 N N . TRP A 1 155 ? -1.818 15.242 12.07 1 97.81 155 TRP A N 1
ATOM 1209 C CA . TRP A 1 155 ? -2.959 14.352 11.883 1 97.81 155 TRP A CA 1
ATOM 1210 C C . TRP A 1 155 ? -2.863 13.617 10.555 1 97.81 155 TRP A C 1
ATOM 1212 O O . TRP A 1 155 ? -2.398 14.172 9.555 1 97.81 155 TRP A O 1
ATOM 1222 N N . SER A 1 156 ? -3.27 12.359 10.523 1 97.06 156 SER A N 1
ATOM 1223 C CA . SER A 1 156 ? -3.344 11.602 9.281 1 97.06 156 SER A CA 1
ATOM 1224 C C . SER A 1 156 ? -4.68 10.883 9.148 1 97.06 156 SER A C 1
ATOM 1226 O O . SER A 1 156 ? -5.23 10.391 10.141 1 97.06 156 SER A O 1
ATOM 1228 N N . ALA A 1 157 ? -5.117 10.898 7.918 1 95.94 157 ALA A N 1
ATOM 1229 C CA . ALA A 1 157 ? -6.332 10.141 7.629 1 95.94 157 ALA A CA 1
ATOM 1230 C C . ALA A 1 157 ? -6.035 8.961 6.711 1 95.94 157 ALA A C 1
ATOM 1232 O O . ALA A 1 157 ? -5.16 9.039 5.844 1 95.94 157 ALA A O 1
ATOM 1233 N N . ILE A 1 158 ? -6.707 7.879 6.961 1 95.19 158 ILE A N 1
ATOM 1234 C CA . ILE A 1 158 ? -6.801 6.785 6.004 1 95.19 158 ILE A CA 1
ATOM 1235 C C . ILE A 1 158 ? -8.117 6.879 5.234 1 95.19 158 ILE A C 1
ATOM 1237 O O . ILE A 1 158 ? -9.195 6.91 5.836 1 95.19 158 ILE A O 1
ATOM 1241 N N . GLY A 1 159 ? -8.039 6.91 3.973 1 92.06 159 GLY A N 1
ATOM 1242 C CA . GLY A 1 159 ? -9.188 7.184 3.119 1 92.06 159 GLY A CA 1
ATOM 1243 C C . GLY A 1 159 ? -10.148 6.012 3.02 1 92.06 159 GLY A C 1
ATOM 1244 O O . GLY A 1 159 ? -9.852 4.918 3.5 1 92.06 159 GLY A O 1
ATOM 1245 N N . ALA A 1 160 ? -11.258 6.316 2.344 1 89.19 160 ALA A N 1
ATOM 1246 C CA . ALA A 1 160 ? -12.336 5.34 2.219 1 89.19 160 ALA A CA 1
ATOM 1247 C C . ALA A 1 160 ? -11.898 4.141 1.387 1 89.19 160 ALA A C 1
ATOM 1249 O O . ALA A 1 160 ? -12.281 3.004 1.669 1 89.19 160 ALA A O 1
ATOM 1250 N N . ARG A 1 161 ? -11.141 4.336 0.456 1 88.38 161 ARG A N 1
ATOM 1251 C CA . ARG A 1 161 ? -10.742 3.289 -0.478 1 88.38 161 ARG A CA 1
ATOM 1252 C C . ARG A 1 161 ? -9.578 2.473 0.079 1 88.38 161 ARG A C 1
ATOM 1254 O O . ARG A 1 161 ? -9.18 1.469 -0.513 1 88.38 161 ARG A O 1
ATOM 1261 N N . THR A 1 162 ? -9 2.92 1.192 1 91.69 162 THR A N 1
ATOM 1262 C CA . THR A 1 162 ? -7.828 2.244 1.735 1 91.69 162 THR A CA 1
ATOM 1263 C C . THR A 1 162 ? -8.094 1.77 3.162 1 91.69 162 THR A C 1
ATOM 1265 O O . THR A 1 162 ? -7.297 1.014 3.725 1 91.69 162 THR A O 1
ATOM 1268 N N . THR A 1 163 ? -9.219 2.109 3.672 1 91.12 163 THR A N 1
ATOM 1269 C CA . THR A 1 163 ? -9.547 1.806 5.062 1 91.12 163 THR A CA 1
ATOM 1270 C C . THR A 1 163 ? -9.539 0.299 5.301 1 91.12 163 THR A C 1
ATOM 1272 O O . THR A 1 163 ? -9.203 -0.157 6.398 1 91.12 163 THR A O 1
ATOM 1275 N N . GLU A 1 164 ? -9.781 -0.461 4.281 1 87.69 164 GLU A N 1
ATOM 1276 C CA . GLU A 1 164 ? -9.836 -1.909 4.457 1 87.69 164 GLU A CA 1
ATOM 1277 C C . GLU A 1 164 ? -8.516 -2.564 4.078 1 87.69 164 GLU A C 1
ATOM 1279 O O . GLU A 1 164 ? -8.328 -3.768 4.285 1 87.69 164 GLU A O 1
ATOM 1284 N N . SER A 1 165 ? -7.648 -1.772 3.551 1 87.75 165 SER A N 1
ATOM 1285 C CA . SER A 1 165 ? -6.359 -2.293 3.109 1 87.75 165 SER A CA 1
ATOM 1286 C C . SER A 1 165 ? -5.461 -2.619 4.297 1 87.75 165 SER A C 1
ATOM 1288 O O . SER A 1 165 ? -5.176 -1.749 5.125 1 87.75 165 SER A O 1
ATOM 1290 N N . GLN A 1 166 ? -5 -3.795 4.352 1 85.88 166 GLN A N 1
ATOM 1291 C CA . GLN A 1 166 ? -4.109 -4.21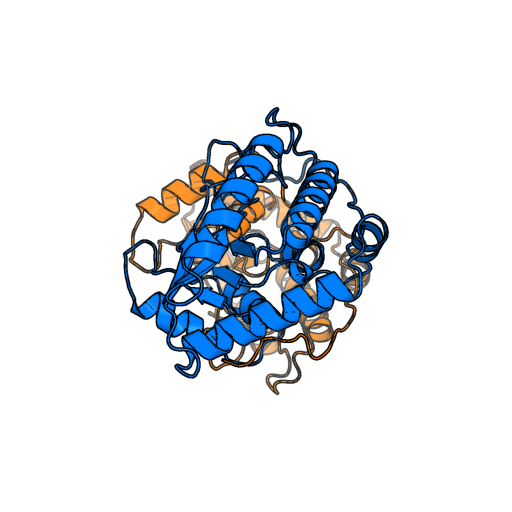5 5.43 1 85.88 166 GLN A CA 1
ATOM 1292 C C . GLN A 1 166 ? -2.832 -3.377 5.445 1 85.88 166 GLN A C 1
ATOM 1294 O O . GLN A 1 166 ? -2.354 -2.982 6.508 1 85.88 166 GLN A O 1
ATOM 1299 N N . THR A 1 167 ? -2.289 -3.156 4.258 1 87.25 167 THR A N 1
ATOM 1300 C CA . THR A 1 167 ? -1.089 -2.334 4.137 1 87.25 167 THR A CA 1
ATOM 1301 C C . THR A 1 167 ? -1.292 -0.979 4.809 1 87.25 167 THR A C 1
ATOM 1303 O O . THR A 1 167 ? -0.422 -0.508 5.543 1 87.25 167 THR A O 1
ATOM 1306 N N . HIS A 1 168 ? -2.389 -0.412 4.613 1 91.12 168 HIS A N 1
ATOM 1307 C CA . HIS A 1 168 ? -2.658 0.918 5.148 1 91.12 168 HIS A CA 1
ATOM 1308 C C . HIS A 1 168 ? -2.947 0.862 6.645 1 91.12 168 HIS A C 1
ATOM 1310 O O . HIS A 1 168 ? -2.572 1.771 7.391 1 91.12 168 HIS A O 1
ATOM 1316 N N . ARG A 1 169 ? -3.58 -0.216 7.066 1 87.69 169 ARG A N 1
ATOM 1317 C CA . ARG A 1 169 ? -3.795 -0.402 8.5 1 87.69 169 ARG A CA 1
ATOM 1318 C C . ARG A 1 169 ? -2.473 -0.592 9.234 1 87.69 169 ARG A C 1
ATOM 1320 O O . ARG A 1 169 ? -2.268 -0.032 10.312 1 87.69 169 ARG A O 1
ATOM 1327 N N . GLU A 1 170 ? -1.628 -1.365 8.664 1 86.19 170 GLU A N 1
ATOM 1328 C CA . GLU A 1 170 ? -0.302 -1.574 9.242 1 86.19 170 GLU A CA 1
ATOM 1329 C C . GLU A 1 170 ? 0.508 -0.281 9.242 1 86.19 170 GLU A C 1
ATOM 1331 O O . GLU A 1 170 ? 1.137 0.061 10.25 1 86.19 170 GLU A O 1
ATOM 1336 N N . MET A 1 171 ? 0.464 0.394 8.117 1 89.06 171 MET A N 1
ATOM 1337 C CA . MET A 1 171 ? 1.132 1.689 8.039 1 89.06 171 MET A CA 1
ATOM 1338 C C . MET A 1 171 ? 0.625 2.631 9.125 1 89.06 171 MET A C 1
ATOM 1340 O O . MET A 1 171 ? 1.417 3.312 9.781 1 89.06 171 MET A O 1
ATOM 1344 N N . ALA A 1 172 ? -0.686 2.658 9.297 1 91.69 172 ALA A N 1
ATOM 1345 C CA . ALA A 1 172 ? -1.312 3.541 10.281 1 91.69 172 ALA A CA 1
ATOM 1346 C C . ALA A 1 172 ? -0.767 3.283 11.68 1 91.69 172 ALA A C 1
ATOM 1348 O O . ALA A 1 172 ? -0.591 4.215 12.469 1 91.69 172 ALA A O 1
ATOM 1349 N N . SER A 1 173 ? -0.433 2.084 11.977 1 87 173 SER A N 1
ATOM 1350 C CA . SER A 1 173 ? 0.075 1.706 13.289 1 87 173 SER A CA 1
ATOM 1351 C C . SER A 1 173 ? 1.463 2.289 13.539 1 87 173 SER A C 1
ATOM 1353 O O . SER A 1 173 ? 1.902 2.396 14.68 1 87 173 SER A O 1
ATOM 1355 N N . GLY A 1 174 ? 2.152 2.656 12.453 1 88.56 174 GLY A N 1
ATOM 1356 C CA . GLY A 1 174 ? 3.506 3.176 12.57 1 88.56 174 GLY A CA 1
ATOM 1357 C C . GLY A 1 174 ? 3.57 4.691 12.508 1 88.56 174 GLY A C 1
ATOM 1358 O O . GLY A 1 174 ? 4.648 5.273 12.625 1 88.56 174 GLY A O 1
ATOM 1359 N N . LEU A 1 175 ? 2.447 5.305 12.297 1 92.31 175 LEU A N 1
ATOM 1360 C CA . LEU A 1 175 ? 2.42 6.762 12.203 1 92.31 175 LEU A CA 1
ATOM 1361 C C . LEU A 1 175 ? 2.527 7.398 13.586 1 92.31 175 LEU A C 1
ATOM 1363 O O . LEU A 1 175 ? 1.988 6.867 14.562 1 92.31 175 LEU A O 1
ATOM 1367 N N . SER A 1 176 ? 3.152 8.555 13.68 1 91.44 176 SER A N 1
ATOM 1368 C CA . SER A 1 176 ? 3.502 9.172 14.953 1 91.44 176 SER A CA 1
ATOM 1369 C C . SER A 1 176 ? 2.459 10.203 15.375 1 91.44 176 SER A C 1
ATOM 1371 O O . SER A 1 176 ? 2.693 10.992 16.281 1 91.44 176 SER A O 1
ATOM 1373 N N . MET A 1 177 ? 1.399 10.273 14.688 1 94.94 177 MET A N 1
ATOM 1374 C CA . MET A 1 177 ? 0.329 11.219 14.984 1 94.94 177 MET A CA 1
ATOM 1375 C C . MET A 1 177 ? -1.021 10.516 15.047 1 94.94 177 MET A C 1
ATOM 1377 O O . MET A 1 177 ? -1.156 9.375 14.586 1 94.94 177 MET A O 1
ATOM 1381 N N . PRO A 1 178 ? -2.02 11.172 15.672 1 96.19 178 PRO A N 1
ATOM 1382 C CA . PRO A 1 178 ? -3.361 10.586 15.617 1 96.19 178 PRO A CA 1
ATOM 1383 C C . PRO A 1 178 ? -3.826 10.312 14.188 1 96.19 178 PRO A C 1
ATOM 1385 O O . PRO A 1 178 ? -3.508 11.07 13.273 1 96.19 178 PRO A O 1
ATOM 1388 N N . VAL A 1 179 ? -4.539 9.195 14.094 1 96.25 179 VAL A N 1
ATOM 1389 C CA . VAL A 1 179 ? -4.98 8.742 12.781 1 96.25 179 VAL A CA 1
ATOM 1390 C C . VAL A 1 179 ? -6.496 8.578 12.773 1 96.25 179 VAL A C 1
ATOM 1392 O O . VAL A 1 179 ? -7.07 8.008 13.703 1 96.25 179 VAL A O 1
ATOM 1395 N N . GLY A 1 180 ? -7.125 9.148 11.781 1 95.75 180 GLY A N 1
ATOM 1396 C CA . GLY A 1 180 ? -8.539 8.914 11.531 1 95.75 180 GLY A CA 1
ATOM 1397 C C . GLY A 1 180 ? -8.789 7.961 10.375 1 95.75 180 GLY A C 1
ATOM 1398 O O . GLY A 1 180 ? -8.016 7.934 9.406 1 95.75 180 GLY A O 1
ATOM 1399 N N . PHE A 1 181 ? -9.852 7.227 10.5 1 95.31 181 PHE A N 1
ATOM 1400 C CA . PHE A 1 181 ? -10.266 6.332 9.422 1 95.31 181 PHE A CA 1
ATOM 1401 C C . PHE A 1 181 ? -11.625 6.75 8.867 1 95.31 181 PHE A C 1
ATOM 1403 O O . PHE A 1 181 ? -12.578 6.941 9.625 1 95.31 181 PHE A O 1
ATOM 1410 N N . LYS A 1 182 ? -11.633 6.875 7.52 1 93.62 182 LYS A N 1
ATOM 1411 C CA . LYS A 1 182 ? -12.906 7.152 6.871 1 93.62 182 LYS A CA 1
ATOM 1412 C C . LYS A 1 182 ? -13.766 5.895 6.773 1 93.62 182 LYS A C 1
ATOM 1414 O O . LYS A 1 182 ? -13.242 4.777 6.793 1 93.62 182 LYS A O 1
ATOM 1419 N N . ASN A 1 183 ? -15.07 6.133 6.699 1 91.81 183 ASN A N 1
ATOM 1420 C CA . ASN A 1 183 ? -15.961 5.023 6.375 1 91.81 183 ASN A CA 1
ATOM 1421 C C . ASN A 1 183 ? -15.617 4.406 5.023 1 91.81 183 ASN A C 1
ATOM 1423 O O . ASN A 1 183 ? -15.047 5.074 4.156 1 91.81 183 ASN A O 1
ATOM 1427 N N . GLY A 1 184 ? -15.969 3.125 5.004 1 86.94 184 GLY A N 1
ATOM 1428 C CA . GLY A 1 184 ? -15.797 2.502 3.699 1 86.94 184 GLY A CA 1
ATOM 1429 C C . GLY A 1 184 ? -16.578 3.203 2.598 1 86.94 184 GLY A C 1
ATOM 1430 O O . GLY A 1 184 ? -17.406 4.07 2.871 1 86.94 184 GLY A O 1
ATOM 1431 N N . THR A 1 185 ? -16.25 2.904 1.369 1 83.75 185 THR A N 1
ATOM 1432 C CA . THR A 1 185 ? -16.906 3.547 0.232 1 83.75 185 THR A CA 1
ATOM 1433 C C . THR A 1 185 ? -18.406 3.258 0.234 1 83.75 185 THR A C 1
ATOM 1435 O O . THR A 1 185 ? -19.188 4.012 -0.35 1 83.75 185 THR A O 1
ATOM 1438 N N . ASP A 1 186 ? -18.766 2.248 0.878 1 82.44 186 ASP A N 1
ATOM 1439 C CA . ASP A 1 186 ? -20.172 1.898 0.976 1 82.44 186 ASP A CA 1
ATOM 1440 C C . ASP A 1 186 ? -20.828 2.582 2.176 1 82.44 186 ASP A C 1
ATOM 1442 O O . ASP A 1 186 ? -22 2.357 2.459 1 82.44 186 ASP A O 1
ATOM 1446 N N . GLY A 1 187 ? -20.047 3.318 2.896 1 85.19 187 GLY A N 1
ATOM 1447 C CA . GLY A 1 187 ? -20.578 4.043 4.043 1 85.19 187 GLY A CA 1
ATOM 1448 C C . GLY A 1 187 ? -20.547 3.232 5.324 1 85.19 187 GLY A C 1
ATOM 1449 O O . GLY A 1 187 ? -20.969 3.715 6.379 1 85.19 187 GLY A O 1
ATOM 1450 N N . SER A 1 188 ? -20.078 2.035 5.266 1 85.19 188 SER A N 1
ATOM 1451 C CA . SER A 1 188 ? -20.078 1.153 6.426 1 85.19 188 SER A CA 1
ATOM 1452 C C . SER A 1 188 ? -19.156 1.674 7.52 1 85.19 188 SER A C 1
ATOM 1454 O O . SER A 1 188 ? -17.953 1.844 7.297 1 85.19 188 SER A O 1
ATOM 1456 N N . LEU A 1 189 ? -19.688 1.869 8.711 1 90 189 LEU A N 1
ATOM 1457 C CA . LEU A 1 189 ? -18.922 2.26 9.891 1 90 189 LEU A CA 1
ATOM 1458 C C . LEU A 1 189 ? -18.094 1.089 10.414 1 90 189 LEU A C 1
ATOM 1460 O O . LEU A 1 189 ? -17.016 1.284 10.953 1 90 189 LEU A O 1
ATOM 1464 N N . GLY A 1 190 ? -18.641 -0.088 10.227 1 89.69 190 GLY A N 1
ATOM 1465 C CA . GLY A 1 190 ? -17.953 -1.286 10.688 1 89.69 190 GLY A CA 1
ATOM 1466 C C . GLY A 1 190 ? -16.547 -1.423 10.141 1 89.69 190 GLY A C 1
ATOM 1467 O O . GLY A 1 190 ? -15.625 -1.788 10.867 1 89.69 190 GLY A O 1
ATOM 1468 N N . THR A 1 191 ? -16.391 -1.083 8.867 1 87 191 THR A N 1
ATOM 1469 C CA . THR A 1 191 ? -15.086 -1.154 8.234 1 87 191 THR A CA 1
ATOM 1470 C C . THR A 1 191 ? -14.102 -0.212 8.914 1 87 191 THR A C 1
ATOM 1472 O O . THR A 1 191 ? -12.969 -0.598 9.211 1 87 191 THR A O 1
ATOM 1475 N N . ALA A 1 192 ? -14.555 0.96 9.227 1 90 192 ALA A N 1
ATOM 1476 C CA . ALA A 1 192 ? -13.695 1.943 9.883 1 90 192 ALA A CA 1
ATOM 1477 C C . ALA A 1 192 ? -13.336 1.496 11.297 1 90 192 ALA A C 1
ATOM 1479 O O . ALA A 1 192 ? -12.188 1.606 11.719 1 90 192 ALA A O 1
ATOM 1480 N N . ILE A 1 193 ? -14.281 1.016 12.039 1 92.12 193 ILE A N 1
ATOM 1481 C CA . ILE A 1 193 ? -14.055 0.563 13.406 1 92.12 193 ILE A CA 1
ATOM 1482 C C . ILE A 1 193 ? -13.07 -0.605 13.406 1 92.12 193 ILE A C 1
ATOM 1484 O O . ILE A 1 193 ? -12.133 -0.636 14.211 1 92.12 193 ILE A O 1
ATOM 1488 N N . ASN A 1 194 ? -13.281 -1.533 12.523 1 87.5 194 ASN A N 1
ATOM 1489 C CA . ASN A 1 194 ? -12.359 -2.66 12.414 1 87.5 194 ASN A CA 1
ATOM 1490 C C . ASN A 1 194 ? -10.945 -2.195 12.086 1 87.5 194 ASN A C 1
ATOM 1492 O O . ASN A 1 194 ? -9.977 -2.736 12.609 1 87.5 194 ASN A O 1
ATOM 1496 N N . ALA A 1 195 ? -10.891 -1.215 11.211 1 88.62 195 ALA A N 1
ATOM 1497 C CA . ALA A 1 195 ? -9.594 -0.666 10.836 1 88.62 195 ALA A CA 1
ATOM 1498 C C . ALA A 1 195 ? -8.898 -0.042 12.047 1 88.62 195 ALA A C 1
ATOM 1500 O O . ALA A 1 195 ? -7.691 -0.215 12.234 1 88.62 195 ALA A O 1
ATOM 1501 N N . MET A 1 196 ? -9.664 0.662 12.844 1 90.19 196 MET A N 1
ATOM 1502 C CA . MET A 1 196 ? -9.109 1.275 14.047 1 90.19 196 MET A CA 1
ATOM 1503 C C . MET A 1 196 ? -8.586 0.212 15.008 1 90.19 196 MET A C 1
ATOM 1505 O O . MET A 1 196 ? -7.492 0.352 15.555 1 90.19 196 MET A O 1
ATOM 1509 N N . LYS A 1 197 ? -9.305 -0.809 15.18 1 87.56 197 LYS A N 1
ATOM 1510 C CA . LYS A 1 197 ? -8.891 -1.904 16.047 1 87.56 197 LYS A CA 1
ATOM 1511 C C . LYS A 1 197 ? -7.613 -2.562 15.531 1 87.56 197 LYS A C 1
ATOM 1513 O O . LYS A 1 197 ? -6.695 -2.846 16.297 1 87.56 197 LYS A O 1
ATOM 1518 N N . ALA A 1 198 ? -7.621 -2.811 14.266 1 83.69 198 ALA A N 1
ATOM 1519 C CA . ALA A 1 198 ? -6.445 -3.432 13.664 1 83.69 198 ALA A CA 1
ATOM 1520 C C . ALA A 1 198 ? -5.211 -2.551 13.828 1 83.69 198 ALA A C 1
ATOM 1522 O O . ALA A 1 198 ? -4.137 -3.039 14.18 1 83.69 198 ALA A O 1
ATOM 1523 N N . ALA A 1 199 ? -5.406 -1.276 13.57 1 84.62 199 ALA A N 1
ATOM 1524 C CA . ALA A 1 199 ? -4.289 -0.34 13.617 1 84.62 199 ALA A CA 1
ATOM 1525 C C . ALA A 1 199 ? -3.77 -0.175 15.047 1 84.62 199 ALA A C 1
ATOM 1527 O O . ALA A 1 199 ? -2.617 0.208 15.25 1 84.62 199 ALA A O 1
ATOM 1528 N N . ALA A 1 200 ? -4.582 -0.384 15.992 1 85.31 200 ALA A N 1
ATOM 1529 C CA . ALA A 1 200 ? -4.215 -0.223 17.406 1 85.31 200 ALA A CA 1
ATOM 1530 C C . ALA A 1 200 ? -3.346 -1.384 17.875 1 85.31 200 ALA A C 1
ATOM 1532 O O . ALA A 1 200 ? -2.723 -1.307 18.938 1 85.31 200 ALA A O 1
ATOM 1533 N N . MET A 1 201 ? -3.162 -2.383 17.094 1 81.19 201 MET A N 1
ATOM 1534 C CA . MET A 1 201 ? -2.344 -3.545 17.438 1 81.19 201 MET A CA 1
ATOM 1535 C C . MET A 1 201 ? -0.934 -3.398 16.875 1 81.19 201 MET A C 1
ATOM 1537 O O . MET A 1 201 ? -0.721 -2.672 15.898 1 81.19 201 MET A O 1
ATOM 1541 N N . PRO A 1 202 ? -0.025 -4.02 17.516 1 77.19 202 PRO A N 1
ATOM 1542 C CA . PRO A 1 202 ? 1.326 -3.986 16.953 1 77.19 202 PRO A CA 1
ATOM 1543 C C . PRO A 1 202 ? 1.422 -4.715 15.617 1 77.19 202 PRO A C 1
ATOM 1545 O O . PRO A 1 202 ? 0.776 -5.75 15.422 1 77.19 202 PRO A O 1
ATOM 1548 N N . HIS A 1 203 ? 2.129 -4.09 14.75 1 78 203 HIS A N 1
ATOM 1549 C CA . HIS A 1 203 ? 2.332 -4.695 13.438 1 78 203 HIS A CA 1
ATOM 1550 C C . HIS A 1 203 ? 3.795 -4.621 13.016 1 78 203 HIS A C 1
ATOM 1552 O O . HIS A 1 203 ? 4.559 -3.816 13.555 1 78 203 HIS A O 1
ATOM 1558 N N . ARG A 1 204 ? 4.137 -5.566 12.227 1 76.88 204 ARG A N 1
ATOM 1559 C CA . ARG A 1 204 ? 5.375 -5.504 11.453 1 76.88 204 ARG A CA 1
ATOM 1560 C C . ARG A 1 204 ? 5.09 -5.406 9.961 1 76.88 204 ARG A C 1
ATOM 1562 O O . ARG A 1 204 ? 4.203 -6.098 9.445 1 76.88 204 ARG A O 1
ATOM 1569 N N . PHE A 1 205 ? 5.711 -4.492 9.297 1 78.88 205 PHE A N 1
ATOM 1570 C CA . PHE A 1 205 ? 5.484 -4.312 7.867 1 78.88 205 PHE A CA 1
ATOM 1571 C C . PHE A 1 205 ? 6.766 -3.885 7.164 1 78.88 205 PHE A C 1
ATOM 1573 O O . PHE A 1 205 ? 7.68 -3.35 7.801 1 78.88 205 PHE A O 1
ATOM 1580 N N . VAL A 1 206 ? 6.758 -4.133 5.867 1 79 206 VAL A N 1
ATOM 1581 C CA . VAL A 1 206 ? 7.938 -3.83 5.062 1 79 206 VAL A CA 1
ATOM 1582 C C . VAL A 1 206 ? 7.789 -2.447 4.43 1 79 206 VAL A C 1
ATOM 1584 O O . VAL A 1 206 ? 6.723 -2.1 3.924 1 79 206 VAL A O 1
ATOM 1587 N N . GLY A 1 207 ? 8.836 -1.7 4.469 1 82.81 207 GLY A N 1
ATOM 1588 C CA . GLY A 1 207 ? 8.898 -0.381 3.863 1 82.81 207 GLY A CA 1
ATOM 1589 C C . GLY A 1 207 ? 10.312 0.144 3.727 1 82.81 207 GLY A C 1
ATOM 1590 O O . GLY A 1 207 ? 11.281 -0.609 3.879 1 82.81 207 GLY A O 1
ATOM 1591 N N . ILE A 1 208 ? 10.422 1.354 3.27 1 82.81 208 ILE A N 1
ATOM 1592 C CA . ILE A 1 208 ? 11.734 1.984 3.166 1 82.81 208 ILE A CA 1
ATOM 1593 C C . ILE A 1 208 ? 12.109 2.619 4.504 1 82.81 208 ILE A C 1
ATOM 1595 O O . ILE A 1 208 ? 11.234 2.99 5.289 1 82.81 208 ILE A O 1
ATOM 1599 N N . ASN A 1 209 ? 13.375 2.65 4.734 1 84.69 209 ASN A N 1
ATOM 1600 C CA . ASN A 1 209 ? 13.836 3.373 5.918 1 84.69 209 ASN A CA 1
ATOM 1601 C C . ASN A 1 209 ? 14.375 4.75 5.559 1 84.69 209 ASN A C 1
ATOM 1603 O O . ASN A 1 209 ? 14.172 5.234 4.441 1 84.69 209 ASN A O 1
ATOM 1607 N N . GLN A 1 210 ? 15.008 5.348 6.48 1 87.12 210 GLN A N 1
ATOM 1608 C CA . GLN A 1 210 ? 15.43 6.73 6.301 1 87.12 210 GLN A CA 1
ATOM 1609 C C . GLN A 1 210 ? 16.562 6.836 5.277 1 87.12 210 GLN A C 1
ATOM 1611 O O . GLN A 1 210 ? 16.75 7.887 4.664 1 87.12 210 GLN A O 1
ATOM 1616 N N . THR A 1 211 ? 17.281 5.766 5.062 1 85.25 211 THR A N 1
ATOM 1617 C CA . THR A 1 211 ? 18.406 5.762 4.137 1 85.25 211 THR A CA 1
ATOM 1618 C C . THR A 1 211 ? 18 5.168 2.793 1 85.25 211 THR A C 1
ATOM 1620 O O . THR A 1 211 ? 18.844 4.988 1.907 1 85.25 211 THR A O 1
ATOM 1623 N N . GLY A 1 212 ? 16.797 4.906 2.641 1 78.69 212 GLY A N 1
ATOM 1624 C CA . GLY A 1 212 ? 16.281 4.371 1.394 1 78.69 212 GLY A CA 1
ATOM 1625 C C . GLY A 1 212 ? 15.938 2.895 1.475 1 78.69 212 GLY A C 1
ATOM 1626 O O . GLY A 1 212 ? 15.258 2.359 0.592 1 78.69 212 GLY A O 1
ATOM 1627 N N . MET B 1 1 ? -5.355 5.453 22.312 1 30.02 1 MET B N 1
ATOM 1628 C CA . MET B 1 1 ? -4.859 5.82 21 1 30.02 1 MET B CA 1
ATOM 1629 C C . MET B 1 1 ? -3.334 5.766 20.953 1 30.02 1 MET B C 1
ATOM 1631 O O . MET B 1 1 ? -2.664 6.598 21.578 1 30.02 1 MET B O 1
ATOM 1635 N N . SER B 1 2 ? -2.789 4.625 21.078 1 37.09 2 SER B N 1
ATOM 1636 C CA . SER B 1 2 ? -1.336 4.508 21.141 1 37.09 2 SER B CA 1
ATOM 1637 C C . SER B 1 2 ? -0.686 5.176 19.922 1 37.09 2 SER B C 1
ATOM 1639 O O . SER B 1 2 ? -1.221 5.121 18.812 1 37.09 2 SER B O 1
ATOM 1641 N N . LEU B 1 3 ? -0.121 6.316 20.25 1 43.94 3 LEU B N 1
ATOM 1642 C CA . LEU B 1 3 ? 0.739 6.93 19.234 1 43.94 3 LEU B CA 1
ATOM 1643 C C . LEU B 1 3 ? 1.572 5.879 18.516 1 43.94 3 LEU B C 1
ATOM 1645 O O . LEU B 1 3 ? 2.289 5.102 19.156 1 43.94 3 LEU B O 1
ATOM 1649 N N . GLY B 1 4 ? 1.112 5.418 17.469 1 53.19 4 GLY B N 1
ATOM 1650 C CA . GLY B 1 4 ? 1.87 4.504 16.625 1 53.19 4 GLY B CA 1
ATOM 1651 C C . GLY B 1 4 ? 3.318 4.918 16.453 1 53.19 4 GLY B C 1
ATOM 1652 O O . GLY B 1 4 ? 3.631 6.109 16.422 1 53.19 4 GLY B O 1
ATOM 1653 N N . TYR B 1 5 ? 4.25 4.277 17.078 1 68.19 5 TYR B N 1
ATOM 1654 C CA . TYR B 1 5 ? 5.66 4.555 16.828 1 68.19 5 TYR B CA 1
ATOM 1655 C C . TYR B 1 5 ? 6.383 3.301 16.344 1 68.19 5 TYR B C 1
ATOM 1657 O O . TYR B 1 5 ? 5.977 2.182 16.656 1 68.19 5 TYR B O 1
ATOM 1665 N N . ILE B 1 6 ? 7.156 3.574 15.383 1 71.5 6 ILE B N 1
ATOM 1666 C CA . ILE B 1 6 ? 8.047 2.494 14.977 1 71.5 6 ILE B CA 1
ATOM 1667 C C . ILE B 1 6 ? 9.023 2.18 16.094 1 71.5 6 ILE B C 1
ATOM 1669 O O . ILE B 1 6 ? 9.844 3.023 16.469 1 71.5 6 ILE B O 1
ATOM 1673 N N . ALA B 1 7 ? 8.945 0.967 16.609 1 78.06 7 ALA B N 1
ATOM 1674 C CA . ALA B 1 7 ? 9.742 0.563 17.766 1 78.06 7 ALA B CA 1
ATOM 1675 C C . ALA B 1 7 ? 11.109 0.043 17.328 1 78.06 7 ALA B C 1
ATOM 1677 O O . ALA B 1 7 ? 12.086 0.16 18.062 1 78.06 7 ALA B O 1
ATOM 1678 N N . ASP B 1 8 ? 11.117 -0.542 16.172 1 80.56 8 ASP B N 1
ATOM 1679 C CA . ASP B 1 8 ? 12.352 -1.144 15.688 1 80.56 8 ASP B CA 1
ATOM 1680 C C . ASP B 1 8 ? 12.328 -1.27 14.164 1 80.56 8 ASP B C 1
ATOM 1682 O O . ASP B 1 8 ? 11.258 -1.233 13.547 1 80.56 8 ASP B O 1
ATOM 1686 N N . GLU B 1 9 ? 13.586 -1.356 13.555 1 82.75 9 GLU B N 1
ATOM 1687 C CA . GLU B 1 9 ? 13.742 -1.544 12.117 1 82.75 9 GLU B CA 1
ATOM 1688 C C . GLU B 1 9 ? 14.82 -2.586 11.812 1 82.75 9 GLU B C 1
ATOM 1690 O O . GLU B 1 9 ? 15.828 -2.668 12.508 1 82.75 9 GLU B O 1
ATOM 1695 N N . GLN B 1 10 ? 14.516 -3.387 10.852 1 84.69 10 GLN B N 1
ATOM 1696 C CA . GLN B 1 10 ? 15.469 -4.371 10.359 1 84.69 10 GLN B CA 1
ATOM 1697 C C . GLN B 1 10 ? 15.648 -4.246 8.844 1 84.69 10 GLN B C 1
ATOM 1699 O O . GLN B 1 10 ? 14.664 -4.188 8.102 1 84.69 10 GLN B O 1
ATOM 1704 N N . VAL B 1 11 ? 16.922 -4.172 8.445 1 87.69 11 VAL B N 1
ATOM 1705 C CA . VAL B 1 11 ? 17.203 -4.137 7.016 1 87.69 11 VAL B CA 1
ATOM 1706 C C . VAL B 1 11 ? 17.031 -5.531 6.422 1 87.69 11 VAL B C 1
ATOM 1708 O O . VAL B 1 11 ? 17.578 -6.512 6.949 1 87.69 11 VAL B O 1
ATOM 1711 N N . LEU B 1 12 ? 16.359 -5.605 5.324 1 91.81 12 LEU B N 1
ATOM 1712 C CA . LEU B 1 12 ? 16.109 -6.875 4.652 1 91.81 12 LEU B CA 1
ATOM 1713 C C . LEU B 1 12 ? 17.078 -7.094 3.502 1 91.81 12 LEU B C 1
ATOM 1715 O O . LEU B 1 12 ? 17.625 -6.133 2.953 1 91.81 12 LEU B O 1
ATOM 1719 N N . ILE B 1 13 ? 17.266 -8.32 3.18 1 93.62 13 ILE B N 1
ATOM 1720 C CA . ILE B 1 13 ? 18 -8.695 1.977 1 93.62 13 ILE B CA 1
ATOM 1721 C C . ILE B 1 13 ? 17.375 -8.016 0.759 1 93.62 13 ILE B C 1
ATOM 1723 O O . ILE B 1 13 ? 16.172 -7.824 0.701 1 93.62 13 ILE B O 1
ATOM 1727 N N . THR B 1 14 ? 18.172 -7.625 -0.234 1 93.44 14 THR B N 1
ATOM 1728 C CA . THR B 1 14 ? 17.641 -7.023 -1.445 1 93.44 14 THR B CA 1
ATOM 1729 C C . THR B 1 14 ? 17 -8.086 -2.342 1 93.44 14 THR B C 1
ATOM 1731 O O . THR B 1 14 ? 17.328 -9.266 -2.227 1 93.44 14 THR B O 1
ATOM 1734 N N . PRO B 1 15 ? 16.078 -7.652 -3.219 1 94.81 15 PRO B N 1
ATOM 1735 C CA . PRO B 1 15 ? 15.523 -8.602 -4.18 1 94.81 15 PRO B CA 1
ATOM 1736 C C . PRO B 1 15 ? 16.594 -9.312 -5 1 94.81 15 PRO B C 1
ATOM 1738 O O . PRO B 1 15 ? 16.547 -10.539 -5.156 1 94.81 15 PRO B O 1
ATOM 1741 N N . ASP B 1 16 ? 17.625 -8.594 -5.426 1 96.38 16 ASP B N 1
ATOM 1742 C CA . ASP B 1 16 ? 18.703 -9.18 -6.219 1 96.38 16 ASP B CA 1
ATOM 1743 C C . ASP B 1 16 ? 19.453 -10.242 -5.422 1 96.38 16 ASP B C 1
ATOM 1745 O O . ASP B 1 16 ? 19.766 -11.312 -5.949 1 96.38 16 ASP B O 1
ATOM 1749 N N . GLU B 1 17 ? 19.734 -9.906 -4.215 1 97 17 GLU B N 1
ATOM 1750 C CA . GLU B 1 17 ? 20.469 -10.844 -3.369 1 97 17 GLU B CA 1
ATOM 1751 C C . GLU B 1 17 ? 19.672 -12.109 -3.115 1 97 17 GLU B C 1
ATOM 1753 O O . GLU B 1 17 ? 20.219 -13.219 -3.125 1 97 17 GLU B O 1
ATOM 1758 N N . LEU B 1 18 ? 18.391 -11.969 -2.881 1 97.38 18 LEU B N 1
ATOM 1759 C CA . LEU B 1 18 ? 17.531 -13.133 -2.662 1 97.38 18 LEU B CA 1
ATOM 1760 C C . LEU B 1 18 ? 17.469 -14 -3.918 1 97.38 18 LEU B C 1
ATOM 1762 O O . LEU B 1 18 ? 17.578 -15.219 -3.84 1 97.38 18 LEU B O 1
ATOM 1766 N N . LYS B 1 19 ? 17.266 -13.391 -5.051 1 97.19 19 LYS B N 1
ATOM 1767 C CA . LYS B 1 19 ? 17.172 -14.102 -6.324 1 97.19 19 LYS B CA 1
ATOM 1768 C C . LYS B 1 19 ? 18.484 -14.82 -6.648 1 97.19 19 LYS B C 1
ATOM 1770 O O . LYS B 1 19 ? 18.469 -15.898 -7.25 1 97.19 19 LYS B O 1
ATOM 1775 N N . ALA B 1 20 ? 19.547 -14.188 -6.246 1 97.38 20 ALA B N 1
ATOM 1776 C CA . ALA B 1 20 ? 20.844 -14.82 -6.457 1 97.38 20 ALA B CA 1
ATOM 1777 C C . ALA B 1 20 ? 20.984 -16.094 -5.633 1 97.38 20 ALA B C 1
ATOM 1779 O O . ALA B 1 20 ? 21.609 -17.062 -6.07 1 97.38 20 ALA B O 1
ATOM 1780 N N . LYS B 1 21 ? 20.406 -16.109 -4.477 1 97.31 21 LYS B N 1
ATOM 1781 C CA . LYS B 1 21 ? 20.438 -17.281 -3.613 1 97.31 21 LYS B CA 1
ATOM 1782 C C . LYS B 1 21 ? 19.5 -18.375 -4.137 1 97.31 21 LYS B C 1
ATOM 1784 O O . LYS B 1 21 ? 19.781 -19.562 -3.951 1 97.31 21 LYS B O 1
ATOM 1789 N N . PHE B 1 22 ? 18.422 -17.906 -4.723 1 97.62 22 PHE B N 1
ATOM 1790 C CA . PHE B 1 22 ? 17.422 -18.812 -5.266 1 97.62 22 PHE B CA 1
ATOM 1791 C C . PHE B 1 22 ? 17.109 -18.469 -6.715 1 97.62 22 PHE B C 1
ATOM 1793 O O . PHE B 1 22 ? 15.992 -18.031 -7.027 1 97.62 22 PHE B O 1
ATOM 1800 N N . PRO B 1 23 ? 17.984 -18.766 -7.641 1 97.5 23 PRO B N 1
ATOM 1801 C CA . PRO B 1 23 ? 17.844 -18.312 -9.023 1 97.5 23 PRO B CA 1
ATOM 1802 C C . PRO B 1 23 ? 16.891 -19.188 -9.844 1 97.5 23 PRO B C 1
ATOM 1804 O O . PRO B 1 23 ? 16.781 -20.391 -9.578 1 97.5 23 PRO B O 1
ATOM 1807 N N . LEU B 1 24 ? 16.266 -18.562 -10.75 1 96.5 24 LEU B N 1
ATOM 1808 C CA . LEU B 1 24 ? 15.578 -19.266 -11.82 1 96.5 24 LEU B CA 1
ATOM 1809 C C . LEU B 1 24 ? 16.562 -19.688 -12.906 1 96.5 24 LEU B C 1
ATOM 1811 O O . LEU B 1 24 ? 17.453 -18.922 -13.273 1 96.5 24 LEU B O 1
ATOM 1815 N N . ASN B 1 25 ? 16.406 -20.891 -13.375 1 96.38 25 ASN B N 1
ATOM 1816 C CA . ASN B 1 25 ? 17.141 -21.266 -14.578 1 96.38 25 ASN B CA 1
ATOM 1817 C C . ASN B 1 25 ? 16.344 -20.969 -15.844 1 96.38 25 ASN B C 1
ATOM 1819 O O . ASN B 1 25 ? 15.18 -20.547 -15.766 1 96.38 25 ASN B O 1
ATOM 1823 N N . VAL B 1 26 ? 16.922 -21.172 -16.953 1 96.5 26 VAL B N 1
ATOM 1824 C CA . VAL B 1 26 ? 16.344 -20.781 -18.234 1 96.5 26 VAL B CA 1
ATOM 1825 C C . VAL B 1 26 ? 15.062 -21.562 -18.484 1 96.5 26 VAL B C 1
ATOM 1827 O O . VAL B 1 26 ? 14.078 -21.016 -18.984 1 96.5 26 VAL B O 1
ATOM 1830 N N . GLN B 1 27 ? 15.109 -22.797 -18.188 1 97.19 27 GLN B N 1
ATOM 1831 C CA . GLN B 1 27 ? 13.945 -23.641 -18.406 1 97.19 27 GLN B CA 1
ATOM 1832 C C . GLN B 1 27 ? 12.758 -23.188 -17.562 1 97.19 27 GLN B C 1
ATOM 1834 O O . GLN B 1 27 ? 11.625 -23.141 -18.031 1 97.19 27 GLN B O 1
ATOM 1839 N N . GLU B 1 28 ? 13.07 -22.906 -16.328 1 97.31 28 GLU B N 1
ATOM 1840 C CA . GLU B 1 28 ? 12.047 -22.406 -15.406 1 97.31 28 GLU B CA 1
ATOM 1841 C C . GLU B 1 28 ? 11.469 -21.078 -15.883 1 97.31 28 GLU B C 1
ATOM 1843 O O . GLU B 1 28 ? 10.258 -20.875 -15.867 1 97.31 28 GLU B O 1
ATOM 1848 N N . GLU B 1 29 ? 12.328 -20.172 -16.281 1 97.19 29 GLU B N 1
ATOM 1849 C CA . GLU B 1 29 ? 11.898 -18.875 -16.812 1 97.19 29 GLU B CA 1
ATOM 1850 C C . GLU B 1 29 ? 10.977 -19.047 -18.016 1 97.19 29 GLU B C 1
ATOM 1852 O O . GLU B 1 29 ? 9.953 -18.375 -18.125 1 97.19 29 GLU B O 1
ATOM 1857 N N . GLN B 1 30 ? 11.344 -19.922 -18.844 1 97.38 30 GLN B N 1
ATOM 1858 C CA . GLN B 1 30 ? 10.547 -20.188 -20.047 1 97.38 30 GLN B CA 1
ATOM 1859 C C . GLN B 1 30 ? 9.195 -20.781 -19.688 1 97.38 30 GLN B C 1
ATOM 1861 O O . GLN B 1 30 ? 8.18 -20.453 -20.312 1 97.38 30 GLN B O 1
ATOM 1866 N N . ALA B 1 31 ? 9.266 -21.688 -18.766 1 97.75 31 ALA B N 1
ATOM 1867 C CA . ALA B 1 31 ? 8.016 -22.312 -18.328 1 97.75 31 ALA B CA 1
ATOM 1868 C C . ALA B 1 31 ? 7.047 -21.266 -17.781 1 97.75 31 ALA B C 1
ATOM 1870 O O . ALA B 1 31 ? 5.852 -21.297 -18.094 1 97.75 31 ALA B O 1
ATOM 1871 N N . ILE B 1 32 ? 7.551 -20.391 -17.016 1 98.25 32 ILE B N 1
ATOM 1872 C CA . ILE B 1 32 ? 6.727 -19.344 -16.422 1 98.25 32 ILE B CA 1
ATOM 1873 C C . ILE B 1 32 ? 6.207 -18.422 -17.516 1 98.25 32 ILE B C 1
ATOM 1875 O O . ILE B 1 32 ? 5.023 -18.062 -17.531 1 98.25 32 ILE B O 1
ATOM 1879 N N . ALA B 1 33 ? 7.039 -18.031 -18.422 1 97.75 33 ALA B N 1
ATOM 1880 C CA . ALA B 1 33 ? 6.629 -17.188 -19.547 1 97.75 33 ALA B CA 1
ATOM 1881 C C . ALA B 1 33 ? 5.535 -17.859 -20.375 1 97.75 33 ALA B C 1
ATOM 1883 O O . ALA B 1 33 ? 4.566 -17.203 -20.766 1 97.75 33 ALA B O 1
ATOM 1884 N N . THR B 1 34 ? 5.727 -19.094 -20.594 1 98.19 34 THR B N 1
ATOM 1885 C CA . THR B 1 34 ? 4.734 -19.859 -21.344 1 98.19 34 THR B CA 1
ATOM 1886 C C . THR B 1 34 ? 3.404 -19.891 -20.594 1 98.19 34 THR B C 1
ATOM 1888 O O . THR B 1 34 ? 2.342 -19.734 -21.203 1 98.19 34 THR B O 1
ATOM 1891 N N . ALA B 1 35 ? 3.492 -20.141 -19.344 1 98.44 35 ALA B N 1
ATOM 1892 C CA . ALA B 1 35 ? 2.279 -20.156 -18.531 1 98.44 35 ALA B CA 1
ATOM 1893 C C . ALA B 1 35 ? 1.554 -18.828 -18.578 1 98.44 35 ALA B C 1
ATOM 1895 O O . ALA B 1 35 ? 0.331 -18.781 -18.734 1 98.44 35 ALA B O 1
ATOM 1896 N N . ARG B 1 36 ? 2.289 -17.734 -18.438 1 97.88 36 ARG B N 1
ATOM 1897 C CA . ARG B 1 36 ? 1.705 -16.406 -18.516 1 97.88 36 ARG B CA 1
ATOM 1898 C C . ARG B 1 36 ? 1.024 -16.172 -19.859 1 97.88 36 ARG B C 1
ATOM 1900 O O . ARG B 1 36 ? -0.086 -15.648 -19.922 1 97.88 36 ARG B O 1
ATOM 1907 N N . ARG B 1 37 ? 1.619 -16.625 -20.891 1 98 37 ARG B N 1
ATOM 1908 C CA . ARG B 1 37 ? 1.044 -16.5 -22.234 1 98 37 ARG B CA 1
ATOM 1909 C C . ARG B 1 37 ? -0.216 -17.344 -22.359 1 98 37 ARG B C 1
ATOM 1911 O O . ARG B 1 37 ? -1.216 -16.891 -22.922 1 98 37 ARG B O 1
ATOM 1918 N N . THR B 1 38 ? -0.102 -18.5 -21.875 1 98.38 38 THR B N 1
ATOM 1919 C CA . THR B 1 38 ? -1.249 -19.406 -21.953 1 98.38 38 THR B CA 1
ATOM 1920 C C . THR B 1 38 ? -2.447 -18.812 -21.219 1 98.38 38 THR B C 1
ATOM 1922 O O . THR B 1 38 ? -3.562 -18.797 -2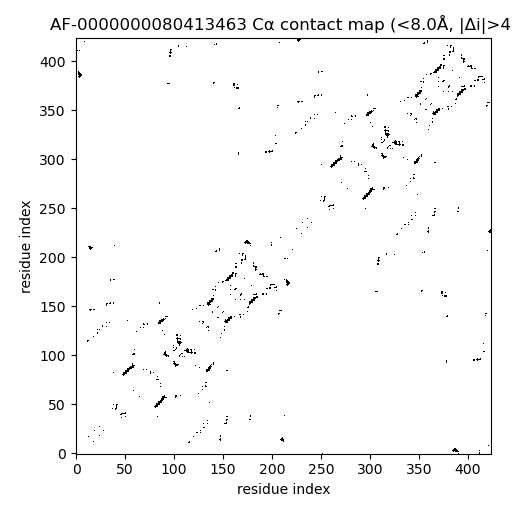1.734 1 98.38 38 THR B O 1
ATOM 1925 N N . ILE B 1 39 ? -2.215 -18.328 -20.047 1 98.44 39 ILE B N 1
ATOM 1926 C CA . ILE B 1 39 ? -3.283 -17.719 -19.266 1 98.44 39 ILE B CA 1
ATOM 1927 C C . ILE B 1 39 ? -3.865 -16.531 -20.031 1 98.44 39 ILE B C 1
ATOM 1929 O O . ILE B 1 39 ? -5.086 -16.375 -20.109 1 98.44 39 ILE B O 1
ATOM 1933 N N . SER B 1 40 ? -3.035 -15.719 -20.547 1 97.5 40 SER B N 1
ATOM 1934 C CA . SER B 1 40 ? -3.482 -14.594 -21.375 1 97.5 40 SER B CA 1
ATOM 1935 C C . SER B 1 40 ? -4.352 -15.07 -22.531 1 97.5 40 SER B C 1
ATOM 1937 O O . SER B 1 40 ? -5.398 -14.484 -22.812 1 97.5 40 SER B O 1
ATOM 1939 N N . ASP B 1 41 ? -3.926 -16.094 -23.188 1 98.12 41 ASP B N 1
ATOM 1940 C CA . ASP B 1 41 ? -4.668 -16.641 -24.328 1 98.12 41 ASP B CA 1
ATOM 1941 C C . ASP B 1 41 ? -6.047 -17.125 -23.891 1 98.12 41 ASP B C 1
ATOM 1943 O O . ASP B 1 41 ? -7.031 -16.953 -24.609 1 98.12 41 ASP B O 1
ATOM 1947 N N . ILE B 1 42 ? -6.094 -17.75 -22.797 1 98 42 ILE B N 1
ATOM 1948 C CA . ILE B 1 42 ? -7.367 -18.25 -22.281 1 98 42 ILE B CA 1
ATOM 1949 C C . ILE B 1 42 ? -8.312 -17.078 -22.016 1 98 42 ILE B C 1
ATOM 1951 O O . ILE B 1 42 ? -9.477 -17.094 -22.422 1 98 42 ILE B O 1
ATOM 1955 N N . ILE B 1 43 ? -7.773 -16.078 -21.328 1 96.19 43 ILE B N 1
ATOM 1956 C CA . ILE B 1 43 ? -8.562 -14.906 -20.953 1 96.19 43 ILE B CA 1
ATOM 1957 C C . ILE B 1 43 ? -9.086 -14.219 -22.219 1 96.19 43 ILE B C 1
ATOM 1959 O O . ILE B 1 43 ? -10.211 -13.711 -22.234 1 96.19 43 ILE B O 1
ATOM 1963 N N . HIS B 1 44 ? -8.383 -14.312 -23.297 1 95.88 44 HIS B N 1
ATOM 1964 C CA . HIS B 1 44 ? -8.758 -13.625 -24.531 1 95.88 44 HIS B CA 1
ATOM 1965 C C . HIS B 1 44 ? -9.516 -14.555 -25.469 1 95.88 44 HIS B C 1
ATOM 1967 O O . HIS B 1 44 ? -9.82 -14.18 -26.609 1 95.88 44 HIS B O 1
ATOM 1973 N N . GLY B 1 45 ? -9.641 -15.758 -25.078 1 96.62 45 GLY B N 1
ATOM 1974 C CA . GLY B 1 45 ? -10.477 -16.672 -25.844 1 96.62 45 GLY B CA 1
ATOM 1975 C C . GLY B 1 45 ? -9.719 -17.375 -26.953 1 96.62 45 GLY B C 1
ATOM 1976 O O . GLY B 1 45 ? -10.32 -18 -27.828 1 96.62 45 GLY B O 1
ATOM 1977 N N . ARG B 1 46 ? -8.422 -17.312 -26.953 1 98.06 46 ARG B N 1
ATOM 1978 C CA . ARG B 1 46 ? -7.605 -17.969 -27.969 1 98.06 46 ARG B CA 1
ATOM 1979 C C . ARG B 1 46 ? -7.281 -19.406 -27.562 1 98.06 46 ARG B C 1
ATOM 1981 O O . ARG B 1 46 ? -6.82 -20.203 -28.375 1 98.06 46 ARG B O 1
ATOM 1988 N N . ASP B 1 47 ? -7.367 -19.703 -26.344 1 97.94 47 ASP B N 1
ATOM 1989 C CA . ASP B 1 47 ? -7.32 -21.031 -25.734 1 97.94 47 ASP B CA 1
ATOM 1990 C C . ASP B 1 47 ? -8.641 -21.375 -25.062 1 97.94 47 ASP B C 1
ATOM 1992 O O . ASP B 1 47 ? -9.109 -20.641 -24.188 1 97.94 47 ASP B O 1
ATOM 1996 N N . ASN B 1 48 ? -9.266 -22.469 -25.375 1 97.69 48 ASN B N 1
ATOM 1997 C CA . ASN B 1 48 ? -10.641 -22.75 -24.984 1 97.69 48 ASN B CA 1
ATOM 1998 C C . ASN B 1 48 ? -10.711 -23.438 -23.625 1 97.69 48 ASN B C 1
ATOM 2000 O O . ASN B 1 48 ? -11.797 -23.656 -23.094 1 97.69 48 ASN B O 1
ATOM 2004 N N . ARG B 1 49 ? -9.617 -23.75 -23.094 1 98 49 ARG B N 1
ATOM 2005 C CA . ARG B 1 49 ? -9.617 -24.359 -21.766 1 98 49 ARG B CA 1
ATOM 2006 C C . ARG B 1 49 ? -10.141 -23.375 -20.719 1 98 49 ARG B C 1
ATOM 2008 O O . ARG B 1 49 ? -10.078 -22.172 -20.922 1 98 49 ARG B O 1
ATOM 2015 N N . LEU B 1 50 ? -10.68 -23.938 -19.594 1 98.19 50 LEU B N 1
ATOM 2016 C CA . LEU B 1 50 ? -11.078 -23.141 -18.438 1 98.19 50 LEU B CA 1
ATOM 2017 C C . LEU B 1 50 ? -9.891 -22.906 -17.516 1 98.19 50 LEU B C 1
ATOM 2019 O O . LEU B 1 50 ? -9.195 -23.844 -17.141 1 98.19 50 LEU B O 1
ATOM 2023 N N . LEU B 1 51 ? -9.633 -21.656 -17.203 1 98.44 51 LEU B N 1
ATOM 2024 C CA . LEU B 1 51 ? -8.609 -21.312 -16.219 1 98.44 51 LEU B CA 1
ATOM 2025 C C . LEU B 1 51 ? -9.109 -21.562 -14.797 1 98.44 51 LEU B C 1
ATOM 2027 O O . LEU B 1 51 ? -10.156 -21.047 -14.398 1 98.44 51 LEU B O 1
ATOM 2031 N N . VAL B 1 52 ? -8.445 -22.422 -14.062 1 98.19 52 VAL B N 1
ATOM 2032 C CA . VAL B 1 52 ? -8.805 -22.75 -12.688 1 98.19 52 VAL B CA 1
ATOM 2033 C C . VAL B 1 52 ? -7.664 -22.375 -11.742 1 98.19 52 VAL B C 1
ATOM 2035 O O . VAL B 1 52 ? -6.566 -22.938 -11.844 1 98.19 52 VAL B O 1
ATOM 2038 N N . VAL B 1 53 ? -7.871 -21.453 -10.906 1 97.62 53 VAL B N 1
ATOM 2039 C CA . VAL B 1 53 ? -6.926 -21.094 -9.852 1 97.62 53 VAL B CA 1
ATOM 2040 C C . VAL B 1 53 ? -7.379 -21.719 -8.531 1 97.62 53 VAL B C 1
ATOM 2042 O O . VAL B 1 53 ? -8.414 -21.328 -7.98 1 97.62 53 VAL B O 1
ATOM 2045 N N . CYS B 1 54 ? -6.586 -22.688 -8.102 1 96.75 54 CYS B N 1
ATOM 2046 C CA . CYS B 1 54 ? -7.043 -23.391 -6.91 1 96.75 54 CYS B CA 1
ATOM 2047 C C . CYS B 1 54 ? -5.875 -23.734 -5.992 1 96.75 54 CYS B C 1
ATOM 2049 O O . CYS B 1 54 ? -4.719 -23.672 -6.41 1 96.75 54 CYS B O 1
ATOM 2051 N N . GLY B 1 55 ? -6.145 -24.016 -4.77 1 94.88 55 GLY B N 1
ATOM 2052 C CA . GLY B 1 55 ? -5.164 -24.344 -3.748 1 94.88 55 GLY B CA 1
ATOM 2053 C C . GLY B 1 55 ? -5.551 -23.844 -2.369 1 94.88 55 GLY B C 1
ATOM 2054 O O . GLY B 1 55 ? -6.637 -23.281 -2.188 1 94.88 55 GLY B O 1
ATOM 2055 N N . PRO B 1 56 ? -4.633 -24.078 -1.445 1 92.25 56 PRO B N 1
ATOM 2056 C CA . PRO B 1 56 ? -4.938 -23.656 -0.075 1 92.25 56 PRO B CA 1
ATOM 2057 C C . PRO B 1 56 ? -5.051 -22.141 0.066 1 92.25 56 PRO B C 1
ATOM 2059 O O . PRO B 1 56 ? -4.457 -21.391 -0.72 1 92.25 56 PRO B O 1
ATOM 2062 N N . CYS B 1 57 ? -5.777 -21.703 1.06 1 85.81 57 CYS B N 1
ATOM 2063 C CA . CYS B 1 57 ? -5.98 -20.281 1.307 1 85.81 57 CYS B CA 1
ATOM 2064 C C . CYS B 1 57 ? -4.676 -19.609 1.708 1 85.81 57 CYS B C 1
ATOM 2066 O O . CYS B 1 57 ? -4.465 -18.422 1.408 1 85.81 57 CYS B O 1
ATOM 2068 N N . SER B 1 58 ? -3.939 -20.344 2.465 1 88 58 SER B N 1
ATOM 2069 C CA . SER B 1 58 ? -2.631 -19.844 2.879 1 88 58 SER B CA 1
ATOM 2070 C C . SER B 1 58 ? -1.633 -20.984 3.035 1 88 58 SER B C 1
ATOM 2072 O O . SER B 1 58 ? -2.006 -22.094 3.422 1 88 58 SER B O 1
ATOM 2074 N N . ILE B 1 59 ? -0.437 -20.672 2.662 1 92.12 59 ILE B N 1
ATOM 2075 C CA . ILE B 1 59 ? 0.643 -21.641 2.844 1 92.12 59 ILE B CA 1
ATOM 2076 C C . ILE B 1 59 ? 1.293 -21.438 4.211 1 92.12 59 ILE B C 1
ATOM 2078 O O . ILE B 1 59 ? 1.863 -20.375 4.484 1 92.12 59 ILE B O 1
ATOM 2082 N N . HIS B 1 60 ? 1.175 -22.344 5.066 1 89 60 HIS B N 1
ATOM 2083 C CA . HIS B 1 60 ? 1.835 -22.297 6.367 1 89 60 HIS B CA 1
ATOM 2084 C C . HIS B 1 60 ? 2.793 -23.484 6.539 1 89 60 HIS B C 1
ATOM 2086 O O . HIS B 1 60 ? 3.707 -23.422 7.363 1 89 60 HIS B O 1
ATOM 2092 N N . ASP B 1 61 ? 2.553 -24.484 5.801 1 93.38 61 ASP B N 1
ATOM 2093 C CA . ASP B 1 61 ? 3.33 -25.719 5.836 1 93.38 61 ASP B CA 1
ATOM 2094 C C . ASP B 1 61 ? 3.871 -26.062 4.449 1 93.38 61 ASP B C 1
ATOM 2096 O O . ASP B 1 61 ? 3.123 -26.516 3.582 1 93.38 61 ASP B O 1
ATOM 2100 N N . THR B 1 62 ? 5.207 -25.969 4.316 1 96.44 62 THR B N 1
ATOM 2101 C CA . THR B 1 62 ? 5.809 -26.125 2.996 1 96.44 62 THR B CA 1
ATOM 2102 C C . THR B 1 62 ? 5.719 -27.578 2.537 1 96.44 62 THR B C 1
ATOM 2104 O O . THR B 1 62 ? 5.551 -27.859 1.347 1 96.44 62 THR B O 1
ATOM 2107 N N . ASP B 1 63 ? 5.824 -28.531 3.479 1 96.88 63 ASP B N 1
ATOM 2108 C CA . ASP B 1 63 ? 5.707 -29.938 3.117 1 96.88 63 ASP B CA 1
ATOM 2109 C C . ASP B 1 63 ? 4.305 -30.25 2.602 1 96.88 63 ASP B C 1
ATOM 2111 O O . ASP B 1 63 ? 4.152 -30.984 1.618 1 96.88 63 ASP B O 1
ATOM 2115 N N . ALA B 1 64 ? 3.369 -29.75 3.287 1 96.62 64 ALA B N 1
ATOM 2116 C CA . ALA B 1 64 ? 1.987 -29.953 2.855 1 96.62 64 ALA B CA 1
ATOM 2117 C C . ALA B 1 64 ? 1.74 -29.312 1.49 1 96.62 64 ALA B C 1
ATOM 2119 O O . ALA B 1 64 ? 1.004 -29.859 0.667 1 96.62 64 ALA B O 1
ATOM 2120 N N . ALA B 1 65 ? 2.336 -28.188 1.293 1 97.19 65 ALA B N 1
ATOM 2121 C CA . ALA B 1 65 ? 2.209 -27.516 0 1 97.19 65 ALA B CA 1
ATOM 2122 C C . ALA B 1 65 ? 2.785 -28.375 -1.121 1 97.19 65 ALA B C 1
ATOM 2124 O O . ALA B 1 65 ? 2.178 -28.5 -2.188 1 97.19 65 ALA B O 1
ATOM 2125 N N . LEU B 1 66 ? 3.9 -29 -0.856 1 97.88 66 LEU B N 1
ATOM 2126 C CA . LEU B 1 66 ? 4.551 -29.844 -1.854 1 97.88 66 LEU B CA 1
ATOM 2127 C C . LEU B 1 66 ? 3.729 -31.094 -2.129 1 97.88 66 LEU B C 1
ATOM 2129 O O . LEU B 1 66 ? 3.617 -31.531 -3.277 1 97.88 66 LEU B O 1
ATOM 2133 N N . GLU B 1 67 ? 3.174 -31.609 -1.092 1 97.69 67 GLU B N 1
ATOM 2134 C CA . GLU B 1 67 ? 2.309 -32.781 -1.264 1 97.69 67 GLU B CA 1
ATOM 2135 C C . GLU B 1 67 ? 1.076 -32.438 -2.096 1 97.69 67 GLU B C 1
ATOM 2137 O O . GLU B 1 67 ? 0.707 -33.188 -3.006 1 97.69 67 GLU B O 1
ATOM 2142 N N . TYR B 1 68 ? 0.424 -31.375 -1.719 1 97.94 68 TYR B N 1
ATOM 2143 C CA . TYR B 1 68 ? -0.716 -30.891 -2.488 1 97.94 68 TYR B CA 1
ATOM 2144 C C . TYR B 1 68 ? -0.347 -30.703 -3.955 1 97.94 68 TYR B C 1
ATOM 2146 O O . TYR B 1 68 ? -1.095 -31.109 -4.844 1 97.94 68 TYR B O 1
ATOM 2154 N N . ALA B 1 69 ? 0.815 -30.125 -4.188 1 98.06 69 ALA B N 1
ATOM 2155 C CA . ALA B 1 69 ? 1.288 -29.812 -5.535 1 98.06 69 ALA B CA 1
ATOM 2156 C C . ALA B 1 69 ? 1.481 -31.094 -6.348 1 98.06 69 ALA B C 1
ATOM 2158 O O . ALA B 1 69 ? 1.16 -31.125 -7.539 1 98.06 69 ALA B O 1
ATOM 2159 N N . ARG B 1 70 ? 2.014 -32.125 -5.746 1 97.88 70 ARG B N 1
ATOM 2160 C CA . ARG B 1 70 ? 2.213 -33.375 -6.438 1 97.88 70 ARG B CA 1
ATOM 2161 C C . ARG B 1 70 ? 0.886 -33.969 -6.93 1 97.88 70 ARG B C 1
ATOM 2163 O O . ARG B 1 70 ? 0.783 -34.406 -8.07 1 97.88 70 ARG B O 1
ATOM 2170 N N . ARG B 1 71 ? -0.051 -33.875 -6.086 1 97.69 71 ARG B N 1
ATOM 2171 C CA . ARG B 1 71 ? -1.371 -34.375 -6.453 1 97.69 71 ARG B CA 1
ATOM 2172 C C . ARG B 1 71 ? -2.012 -33.5 -7.527 1 97.69 71 ARG B C 1
ATOM 2174 O O . ARG B 1 71 ? -2.635 -34.031 -8.461 1 97.69 71 ARG B O 1
ATOM 2181 N N . LEU B 1 72 ? -1.869 -32.219 -7.344 1 98 72 LEU B N 1
ATOM 2182 C CA . LEU B 1 72 ? -2.449 -31.281 -8.297 1 98 72 LEU B CA 1
ATOM 2183 C C . LEU B 1 72 ? -1.802 -31.422 -9.672 1 98 72 LEU B C 1
ATOM 2185 O O . LEU B 1 72 ? -2.471 -31.281 -10.695 1 98 72 LEU B O 1
ATOM 2189 N N . HIS B 1 73 ? -0.472 -31.641 -9.664 1 97.5 73 HIS B N 1
ATOM 2190 C CA . HIS B 1 73 ? 0.248 -31.844 -10.914 1 97.5 73 HIS B CA 1
ATOM 2191 C C . HIS B 1 73 ? -0.332 -33 -11.711 1 97.5 73 HIS B C 1
ATOM 2193 O O . HIS B 1 73 ? -0.532 -32.875 -12.922 1 97.5 73 HIS B O 1
ATOM 2199 N N . THR B 1 74 ? -0.623 -34.062 -11.062 1 97.75 74 THR B N 1
ATOM 2200 C CA . THR B 1 74 ? -1.205 -35.25 -11.711 1 97.75 74 THR B CA 1
ATOM 2201 C C . THR B 1 74 ? -2.58 -34.906 -12.289 1 97.75 74 THR B C 1
ATOM 2203 O O . THR B 1 74 ? -2.873 -35.25 -13.438 1 97.75 74 THR B O 1
ATOM 2206 N N . LEU B 1 75 ? -3.346 -34.281 -11.453 1 97.06 75 LEU B N 1
ATOM 2207 C CA . LEU B 1 75 ? -4.688 -33.906 -11.883 1 97.06 75 LEU B CA 1
ATOM 2208 C C . LEU B 1 75 ? -4.629 -32.938 -13.07 1 97.06 75 LEU B C 1
ATOM 2210 O O . LEU B 1 75 ? -5.441 -33.031 -13.992 1 97.06 75 LEU B O 1
ATOM 2214 N N . SER B 1 76 ? -3.709 -31.984 -12.969 1 97.56 76 SER B N 1
ATOM 2215 C CA . SER B 1 76 ? -3.539 -31.016 -14.047 1 97.56 76 SER B CA 1
ATOM 2216 C C . SER B 1 76 ? -3.215 -31.703 -15.367 1 97.56 76 SER B C 1
ATOM 2218 O O . SER B 1 76 ? -3.738 -31.312 -16.422 1 97.56 76 SER B O 1
ATOM 2220 N N . ALA B 1 77 ? -2.4 -32.75 -15.344 1 96.56 77 ALA B N 1
ATOM 2221 C CA . ALA B 1 77 ? -2.051 -33.5 -16.547 1 96.56 77 ALA B CA 1
ATOM 2222 C C . ALA B 1 77 ? -3.26 -34.281 -17.078 1 96.56 77 ALA B C 1
ATOM 2224 O O . ALA B 1 77 ? -3.486 -34.312 -18.297 1 96.56 77 ALA B O 1
ATOM 2225 N N . GLU B 1 78 ? -3.979 -34.75 -16.219 1 97.56 78 GLU B N 1
ATOM 2226 C CA . GLU B 1 78 ? -5.145 -35.562 -16.609 1 97.56 78 GLU B CA 1
ATOM 2227 C C . GLU B 1 78 ? -6.211 -34.688 -17.266 1 97.56 78 GLU B C 1
ATOM 2229 O O . GLU B 1 78 ? -6.91 -35.156 -18.172 1 97.56 78 GLU B O 1
ATOM 2234 N N . LEU B 1 79 ? -6.312 -33.469 -16.812 1 97.56 79 LEU B N 1
ATOM 2235 C CA . LEU B 1 79 ? -7.426 -32.625 -17.234 1 97.56 79 LEU B CA 1
ATOM 2236 C C . LEU B 1 79 ? -6.953 -31.531 -18.203 1 97.56 79 LEU B C 1
ATOM 2238 O O . LEU B 1 79 ? -7.684 -30.578 -18.484 1 97.56 79 LEU B O 1
ATOM 2242 N N . ASN B 1 80 ? -5.773 -31.656 -18.734 1 96.19 80 ASN B N 1
ATOM 2243 C CA . ASN B 1 80 ? -5.094 -30.609 -19.484 1 96.19 80 ASN B CA 1
ATOM 2244 C C . ASN B 1 80 ? -5.828 -30.266 -20.781 1 96.19 80 ASN B C 1
ATOM 2246 O O . ASN B 1 80 ? -5.617 -29.203 -21.359 1 96.19 80 ASN B O 1
ATOM 2250 N N . ASP B 1 81 ? -6.699 -31.078 -21.266 1 96.88 81 ASP B N 1
ATOM 2251 C CA . ASP B 1 81 ? -7.441 -30.844 -22.5 1 96.88 81 ASP B CA 1
ATOM 2252 C C . ASP B 1 81 ? -8.625 -29.906 -22.266 1 96.88 81 ASP B C 1
ATOM 2254 O O . ASP B 1 81 ? -9.156 -29.312 -23.203 1 96.88 81 ASP B O 1
ATOM 2258 N N . ARG B 1 82 ? -9.016 -29.734 -20.984 1 98.06 82 ARG B N 1
ATOM 2259 C CA . ARG B 1 82 ? -10.219 -28.969 -20.672 1 98.06 82 ARG B CA 1
ATOM 2260 C C . ARG B 1 82 ? -9.914 -27.828 -19.703 1 98.06 82 ARG B C 1
ATOM 2262 O O . ARG B 1 82 ? -10.539 -26.766 -19.75 1 98.06 82 ARG B O 1
ATOM 2269 N N . LEU B 1 83 ? -8.969 -28.141 -18.781 1 98.44 83 LEU B N 1
ATOM 2270 C CA . LEU B 1 83 ? -8.664 -27.188 -17.703 1 98.44 83 LEU B CA 1
ATOM 2271 C C . LEU B 1 83 ? -7.191 -26.797 -17.719 1 98.44 83 LEU B C 1
ATOM 2273 O O . LEU B 1 83 ? -6.32 -27.625 -18 1 98.44 83 LEU B O 1
ATOM 2277 N N . TYR B 1 84 ? -6.922 -25.547 -17.578 1 98.56 84 TYR B N 1
ATOM 2278 C CA . TYR B 1 84 ? -5.586 -25.078 -17.25 1 98.56 84 TYR B CA 1
ATOM 2279 C C . TYR B 1 84 ? -5.504 -24.688 -15.773 1 98.56 84 TYR B C 1
ATOM 2281 O O . TYR B 1 84 ? -6.035 -23.641 -15.367 1 98.56 84 TYR B O 1
ATOM 2289 N N . ILE B 1 85 ? -4.801 -25.516 -14.977 1 98.5 85 ILE B N 1
ATOM 2290 C CA . ILE B 1 85 ? -4.832 -25.391 -13.523 1 98.5 85 ILE B CA 1
ATOM 2291 C C . ILE B 1 85 ? -3.604 -24.625 -13.039 1 98.5 85 ILE B C 1
ATOM 2293 O O . ILE B 1 85 ? -2.473 -24.953 -13.414 1 98.5 85 ILE B O 1
ATOM 2297 N N . VAL B 1 86 ? -3.844 -23.578 -12.297 1 98.56 86 VAL B N 1
ATOM 2298 C CA . VAL B 1 86 ? -2.824 -22.766 -11.641 1 98.56 86 VAL B CA 1
ATOM 2299 C C . VAL B 1 86 ? -2.912 -22.938 -10.133 1 98.56 86 VAL B C 1
ATOM 2301 O O . VAL B 1 86 ? -3.984 -22.781 -9.539 1 98.56 86 VAL B O 1
ATOM 2304 N N . MET B 1 87 ? -1.786 -23.234 -9.539 1 98.62 87 MET B N 1
ATOM 2305 C CA . MET B 1 87 ? -1.794 -23.469 -8.094 1 98.62 87 MET B CA 1
ATOM 2306 C C . MET B 1 87 ? -1.707 -22.156 -7.324 1 98.62 87 MET B C 1
ATOM 2308 O O . MET B 1 87 ? -0.787 -21.375 -7.543 1 98.62 87 MET B O 1
ATOM 2312 N N . ARG B 1 88 ? -2.613 -22.062 -6.484 1 97.44 88 ARG B N 1
ATOM 2313 C CA . ARG B 1 88 ? -2.594 -20.938 -5.566 1 97.44 88 ARG B CA 1
ATOM 2314 C C . ARG B 1 88 ? -1.559 -21.141 -4.465 1 97.44 88 ARG B C 1
ATOM 2316 O O . ARG B 1 88 ? -1.58 -22.156 -3.766 1 97.44 88 ARG B O 1
ATOM 2323 N N . VAL B 1 89 ? -0.654 -20.156 -4.355 1 97.25 89 VAL B N 1
ATOM 2324 C CA . VAL B 1 89 ? 0.345 -20.156 -3.291 1 97.25 89 VAL B CA 1
ATOM 2325 C C . VAL B 1 89 ? 0.368 -18.812 -2.59 1 97.25 89 VAL B C 1
ATOM 2327 O O . VAL B 1 89 ? 1.272 -18 -2.816 1 97.25 89 VAL B O 1
ATOM 2330 N N . TYR B 1 90 ? -0.58 -18.641 -1.699 1 94.38 90 TYR B N 1
ATOM 2331 C CA . TYR B 1 90 ? -0.685 -17.391 -0.949 1 94.38 90 TYR B CA 1
ATOM 2332 C C . TYR B 1 90 ? 0.175 -17.438 0.308 1 94.38 90 TYR B C 1
ATOM 2334 O O . TYR B 1 90 ? -0.094 -18.219 1.223 1 94.38 90 TYR B O 1
ATOM 2342 N N . SER B 1 91 ? 1.162 -16.562 0.253 1 92.38 91 SER B N 1
ATOM 2343 C CA . SER B 1 91 ? 2.119 -16.594 1.354 1 92.38 91 SER B CA 1
ATOM 2344 C C . SER B 1 91 ? 1.928 -15.391 2.277 1 92.38 91 SER B C 1
ATOM 2346 O O . SER B 1 91 ? 2.666 -15.227 3.25 1 92.38 91 SER B O 1
ATOM 2348 N N . GLU B 1 92 ? 1.051 -14.508 1.925 1 86.62 92 GLU B N 1
ATOM 2349 C CA . GLU B 1 92 ? 0.641 -13.383 2.758 1 86.62 92 GLU B CA 1
ATOM 2350 C C . GLU B 1 92 ? -0.869 -13.375 2.977 1 86.62 92 GLU B C 1
ATOM 2352 O O . GLU B 1 92 ? -1.635 -13.68 2.061 1 86.62 92 GLU B O 1
ATOM 2357 N N . LYS B 1 93 ? -1.215 -13.148 4.199 1 78.31 93 LYS B N 1
ATOM 2358 C CA . LYS B 1 93 ? -2.645 -13.102 4.496 1 78.31 93 LYS B CA 1
ATOM 2359 C C . LYS B 1 93 ? -3.062 -11.711 4.961 1 78.31 93 LYS B C 1
ATOM 2361 O O . LYS B 1 93 ? -2.418 -11.117 5.828 1 78.31 93 LYS B O 1
ATOM 2366 N N . PRO B 1 94 ? -4.066 -11.266 4.191 1 64.88 94 PRO B N 1
ATOM 2367 C CA . PRO B 1 94 ? -4.633 -10 4.672 1 64.88 94 PRO B CA 1
ATOM 2368 C C . PRO B 1 94 ? -5.383 -10.156 5.992 1 64.88 94 PRO B C 1
ATOM 2370 O O . PRO B 1 94 ? -6.32 -10.953 6.086 1 64.88 94 PRO B O 1
ATOM 2373 N N . ARG B 1 95 ? -4.738 -10.141 7.035 1 60.34 95 ARG B N 1
ATOM 2374 C CA . ARG B 1 95 ? -5.52 -10.32 8.258 1 60.34 95 ARG B CA 1
ATOM 2375 C C . ARG B 1 95 ? -5.625 -9.008 9.031 1 60.34 95 ARG B C 1
ATOM 2377 O O . ARG B 1 95 ? -4.824 -8.094 8.828 1 60.34 95 ARG B O 1
ATOM 2384 N N . THR B 1 96 ? -6.805 -8.836 9.555 1 53.19 96 THR B N 1
ATOM 2385 C CA . THR B 1 96 ? -7.273 -7.793 10.461 1 53.19 96 THR B CA 1
ATOM 2386 C C . THR B 1 96 ? -6.395 -7.715 11.703 1 53.19 96 THR B C 1
ATOM 2388 O O . THR B 1 96 ? -5.422 -8.461 11.828 1 53.19 96 THR B O 1
ATOM 2391 N N . THR B 1 97 ? -6.871 -7.473 12.758 1 53.47 97 THR B N 1
ATOM 2392 C CA . THR B 1 97 ? -6.461 -7.102 14.102 1 53.47 97 THR B CA 1
ATOM 2393 C C . THR B 1 97 ? -5.523 -8.148 14.695 1 53.47 97 THR B C 1
ATOM 2395 O O . THR B 1 97 ? -4.383 -7.84 15.055 1 53.47 97 THR B O 1
ATOM 2398 N N . VAL B 1 98 ? -6.031 -9.422 14.758 1 60.78 98 VAL B N 1
ATOM 2399 C CA . VAL B 1 98 ? -5.555 -10.516 15.602 1 60.78 98 VAL B CA 1
ATOM 2400 C C . VAL B 1 98 ? -5.391 -11.781 14.766 1 60.78 98 VAL B C 1
ATOM 2402 O O . VAL B 1 98 ? -6.184 -12.047 13.859 1 60.78 98 VAL B O 1
ATOM 2405 N N . GLY B 1 99 ? -3.846 -12.055 14.359 1 72.12 99 GLY B N 1
ATOM 2406 C CA . GLY B 1 99 ? -3.645 -13.375 13.789 1 72.12 99 GLY B CA 1
ATOM 2407 C C . GLY B 1 99 ? -2.361 -13.484 12.984 1 72.12 99 GLY B C 1
ATOM 2408 O O . GLY B 1 99 ? -1.635 -12.5 12.828 1 72.12 99 GLY B O 1
ATOM 2409 N N . TRP B 1 100 ? -2.254 -14.719 12.477 1 82.12 100 TRP B N 1
ATOM 2410 C CA . TRP B 1 100 ? -1.061 -15.055 11.711 1 82.12 100 TRP B CA 1
ATOM 2411 C C . TRP B 1 100 ? -1.075 -14.359 10.352 1 82.12 100 TRP B C 1
ATOM 2413 O O . TRP B 1 100 ? -2.074 -14.406 9.633 1 82.12 100 TRP B O 1
ATOM 2423 N N . LYS B 1 101 ? -0.073 -13.648 9.883 1 80.19 101 LYS B N 1
ATOM 2424 C CA . LYS B 1 101 ? -0.033 -12.781 8.711 1 80.19 101 LYS B CA 1
ATOM 2425 C C . LYS B 1 101 ? 0.545 -13.516 7.504 1 80.19 101 LYS B C 1
ATOM 2427 O O . LYS B 1 101 ? 0.691 -12.93 6.43 1 80.19 101 LYS B O 1
ATOM 2432 N N . GLY B 1 102 ? 0.882 -14.797 7.691 1 88.62 102 GLY B N 1
ATOM 2433 C CA . GLY B 1 102 ? 1.344 -15.539 6.531 1 88.62 102 GLY B CA 1
ATOM 2434 C C . GLY B 1 102 ? 2.791 -15.984 6.641 1 88.62 102 GLY B C 1
ATOM 2435 O O . GLY B 1 102 ? 3.527 -15.5 7.504 1 88.62 102 GLY B O 1
ATOM 2436 N N . LEU B 1 103 ? 3.154 -16.828 5.766 1 92.31 103 LEU B N 1
ATOM 2437 C CA . LEU B 1 103 ? 4.469 -17.469 5.754 1 92.31 103 LEU B CA 1
ATOM 2438 C C . LEU B 1 103 ? 5.574 -16.422 5.621 1 92.31 103 LEU B C 1
ATOM 2440 O O . LEU B 1 103 ? 6.598 -16.5 6.305 1 92.31 103 LEU B O 1
ATOM 2444 N N . ILE B 1 104 ? 5.363 -15.43 4.777 1 92.5 104 ILE B N 1
ATOM 2445 C CA . ILE B 1 104 ? 6.398 -14.438 4.523 1 92.5 104 ILE B CA 1
ATOM 2446 C C . ILE B 1 104 ? 6.617 -13.586 5.773 1 92.5 104 ILE B C 1
ATOM 2448 O O . ILE B 1 104 ? 7.754 -13.336 6.176 1 92.5 104 ILE B O 1
ATOM 2452 N N . ASN B 1 105 ? 5.562 -13.203 6.461 1 88.75 105 ASN B N 1
ATOM 2453 C CA . ASN B 1 105 ? 5.652 -12.273 7.586 1 88.75 105 ASN B CA 1
ATOM 2454 C C . ASN B 1 105 ? 6.055 -12.992 8.867 1 88.75 105 ASN B C 1
ATOM 2456 O O . ASN B 1 105 ? 6.789 -12.445 9.695 1 88.75 105 ASN B O 1
ATOM 2460 N N . ASP B 1 106 ? 5.555 -14.25 9.039 1 89.56 106 ASP B N 1
ATOM 2461 C CA . ASP B 1 106 ? 5.805 -15.008 10.258 1 89.56 106 ASP B CA 1
ATOM 2462 C C . ASP B 1 106 ? 5.941 -16.5 9.961 1 89.56 106 ASP B C 1
ATOM 2464 O O . ASP B 1 106 ? 5.066 -17.297 10.312 1 89.56 106 ASP B O 1
ATOM 2468 N N . PRO B 1 107 ? 7.105 -16.859 9.398 1 93.25 107 PRO B N 1
ATOM 2469 C CA . PRO B 1 107 ? 7.273 -18.219 8.891 1 93.25 107 PRO B CA 1
ATOM 2470 C C . PRO B 1 107 ? 7.254 -19.266 10.008 1 93.25 107 PRO B C 1
ATOM 2472 O O . PRO B 1 107 ? 6.934 -20.422 9.758 1 93.25 107 PRO B O 1
ATOM 2475 N N . TYR B 1 108 ? 7.543 -18.844 11.219 1 92.44 108 TYR B N 1
ATOM 2476 C CA . TYR B 1 108 ? 7.621 -19.812 12.312 1 92.44 108 TYR B CA 1
ATOM 2477 C C . TYR B 1 108 ? 6.355 -19.766 13.164 1 92.44 108 TYR B C 1
ATOM 2479 O O . TYR B 1 108 ? 6.23 -20.516 14.141 1 92.44 108 TYR B O 1
ATOM 2487 N N . MET B 1 109 ? 5.457 -18.875 12.875 1 89 109 MET B N 1
ATOM 2488 C CA . MET B 1 109 ? 4.152 -18.75 13.516 1 89 109 MET B CA 1
ATOM 2489 C C . MET B 1 109 ? 4.309 -18.531 15.016 1 89 109 MET B C 1
ATOM 2491 O O . MET B 1 109 ? 3.553 -19.109 15.812 1 89 109 MET B O 1
ATOM 2495 N N . ASP B 1 110 ? 5.316 -17.891 15.367 1 88.19 110 ASP B N 1
ATOM 2496 C CA . ASP B 1 110 ? 5.598 -17.672 16.781 1 88.19 110 ASP B CA 1
ATOM 2497 C C . ASP B 1 110 ? 5.621 -16.188 17.125 1 88.19 110 ASP B C 1
ATOM 2499 O O . ASP B 1 110 ? 6.055 -15.789 18.203 1 88.19 110 ASP B O 1
ATOM 2503 N N . GLY B 1 111 ? 5.309 -15.359 16.188 1 82.31 111 GLY B N 1
ATOM 2504 C CA . GLY B 1 111 ? 5.223 -13.93 16.453 1 82.31 111 GLY B CA 1
ATOM 2505 C C . GLY B 1 111 ? 6.555 -13.219 16.297 1 82.31 111 GLY B C 1
ATOM 2506 O O . GLY B 1 111 ? 6.652 -12.016 16.562 1 82.31 111 GLY B O 1
ATOM 2507 N N . SER B 1 112 ? 7.551 -13.875 15.828 1 85 112 SER B N 1
ATOM 2508 C CA . SER B 1 112 ? 8.867 -13.258 15.672 1 85 112 SER B CA 1
ATOM 2509 C C . SER B 1 112 ? 8.898 -12.328 14.461 1 85 112 SER B C 1
ATOM 2511 O O . SER B 1 112 ? 9.766 -11.453 14.367 1 85 112 SER B O 1
ATOM 2513 N N . PHE B 1 113 ? 8.039 -12.586 13.508 1 85.94 113 PHE B N 1
ATOM 2514 C CA . PHE B 1 113 ? 7.934 -11.781 12.297 1 85.94 113 PHE B CA 1
ATOM 2515 C C . PHE B 1 113 ? 9.289 -11.672 11.602 1 85.94 113 PHE B C 1
ATOM 2517 O O . PHE B 1 113 ? 9.727 -10.57 11.266 1 85.94 113 PHE B O 1
ATOM 2524 N N . ASP B 1 114 ? 9.898 -12.844 11.477 1 91.12 114 ASP B N 1
ATOM 2525 C CA . ASP B 1 114 ? 11.156 -12.93 10.75 1 91.12 114 ASP B CA 1
ATOM 2526 C C . ASP B 1 114 ? 10.922 -12.914 9.242 1 91.12 114 ASP B C 1
ATOM 2528 O O . ASP B 1 114 ? 10.977 -13.961 8.586 1 91.12 114 ASP B O 1
ATOM 2532 N N . VAL B 1 115 ? 10.742 -11.742 8.719 1 91.38 115 VAL B N 1
ATOM 2533 C CA . VAL B 1 115 ? 10.344 -11.555 7.328 1 91.38 115 VAL B CA 1
ATOM 2534 C C . VAL B 1 115 ? 11.453 -12.055 6.402 1 91.38 115 VAL B C 1
ATOM 2536 O O . VAL B 1 115 ? 11.172 -12.633 5.348 1 91.38 115 VAL B O 1
ATOM 2539 N N . GLU B 1 116 ? 12.672 -11.844 6.773 1 93.94 116 GLU B N 1
ATOM 2540 C CA . GLU B 1 116 ? 13.781 -12.312 5.945 1 93.94 116 GLU B CA 1
ATOM 2541 C C . GLU B 1 116 ? 13.734 -13.828 5.77 1 93.94 116 GLU B C 1
ATOM 2543 O O . GLU B 1 116 ? 13.836 -14.328 4.648 1 93.94 116 GLU B O 1
ATOM 2548 N N . ALA B 1 117 ? 13.633 -14.477 6.867 1 95.75 117 ALA B N 1
ATOM 2549 C CA . ALA B 1 117 ? 13.484 -15.93 6.785 1 95.75 117 ALA B CA 1
ATOM 2550 C C . ALA B 1 117 ? 12.266 -16.312 5.945 1 95.75 117 ALA B C 1
ATOM 2552 O O . ALA B 1 117 ? 12.328 -17.266 5.156 1 95.75 117 ALA B O 1
ATOM 2553 N N . GLY B 1 118 ? 11.18 -15.57 6.133 1 95.69 118 GLY B N 1
ATOM 2554 C CA . GLY B 1 118 ? 9.969 -15.812 5.363 1 95.69 118 GLY B CA 1
ATOM 2555 C C . GLY B 1 118 ? 10.188 -15.711 3.867 1 95.69 118 GLY B C 1
ATOM 2556 O O . GLY B 1 118 ? 9.695 -16.547 3.104 1 95.69 118 GLY B O 1
ATOM 2557 N N . LEU B 1 119 ? 10.914 -14.711 3.486 1 96.25 119 LEU B N 1
ATOM 2558 C CA . LEU B 1 119 ? 11.211 -14.516 2.072 1 96.25 119 LEU B CA 1
ATOM 2559 C C . LEU B 1 119 ? 12.039 -15.672 1.525 1 96.25 119 LEU B C 1
ATOM 2561 O O . LEU B 1 119 ? 11.781 -16.156 0.424 1 96.25 119 LEU B O 1
ATOM 2565 N N . HIS B 1 120 ? 13.016 -16.109 2.297 1 97.69 120 HIS B N 1
ATOM 2566 C CA . HIS B 1 120 ? 13.844 -17.234 1.892 1 97.69 120 HIS B CA 1
ATOM 2567 C C . HIS B 1 120 ? 13.008 -18.5 1.732 1 97.69 120 HIS B C 1
ATOM 2569 O O . HIS B 1 120 ? 13.086 -19.172 0.703 1 97.69 120 HIS B O 1
ATOM 2575 N N . ILE B 1 121 ? 12.203 -18.766 2.672 1 97.88 121 ILE B N 1
ATOM 2576 C CA . ILE B 1 121 ? 11.391 -19.969 2.684 1 97.88 121 ILE B CA 1
ATOM 2577 C C . ILE B 1 121 ? 10.383 -19.922 1.536 1 97.88 121 ILE B C 1
ATOM 2579 O O . ILE B 1 121 ? 10.219 -20.906 0.807 1 97.88 121 ILE B O 1
ATOM 2583 N N . ALA B 1 122 ? 9.781 -18.828 1.408 1 97.38 122 ALA B N 1
ATOM 2584 C CA . ALA B 1 122 ? 8.773 -18.672 0.364 1 97.38 122 ALA B CA 1
ATOM 2585 C C . ALA B 1 122 ? 9.383 -18.859 -1.021 1 97.38 122 ALA B C 1
ATOM 2587 O O . ALA B 1 122 ? 8.844 -19.594 -1.85 1 97.38 122 ALA B O 1
ATOM 2588 N N . ARG B 1 123 ? 10.445 -18.188 -1.279 1 97.94 123 ARG B N 1
ATOM 2589 C CA . ARG B 1 123 ? 11.023 -18.266 -2.613 1 97.94 123 ARG B CA 1
ATOM 2590 C C . ARG B 1 123 ? 11.508 -19.688 -2.908 1 97.94 123 ARG B C 1
ATOM 2592 O O . ARG B 1 123 ? 11.328 -20.188 -4.016 1 97.94 123 ARG B O 1
ATOM 2599 N N . GLU B 1 124 ? 12.148 -20.297 -1.941 1 98.06 124 GLU B N 1
ATOM 2600 C CA . GLU B 1 124 ? 12.578 -21.672 -2.119 1 98.06 124 GLU B CA 1
ATOM 2601 C C . GLU B 1 124 ? 11.398 -22.578 -2.459 1 98.06 124 GLU B C 1
ATOM 2603 O O . GLU B 1 124 ? 11.477 -23.391 -3.381 1 98.06 124 GLU B O 1
ATOM 2608 N N . LEU B 1 125 ? 10.375 -22.453 -1.741 1 98.19 125 LEU B N 1
ATOM 2609 C CA . LEU B 1 125 ? 9.172 -23.234 -2.002 1 98.19 125 LEU B CA 1
ATOM 2610 C C . LEU B 1 125 ? 8.656 -22.984 -3.418 1 98.19 125 LEU B C 1
ATOM 2612 O O . LEU B 1 125 ? 8.367 -23.938 -4.148 1 98.19 125 LEU B O 1
ATOM 2616 N N . LEU B 1 126 ? 8.516 -21.75 -3.764 1 98.31 126 LEU B N 1
ATOM 2617 C CA . LEU B 1 126 ? 7.988 -21.391 -5.074 1 98.31 126 LEU B CA 1
ATOM 2618 C C . LEU B 1 126 ? 8.844 -21.984 -6.188 1 98.31 126 LEU B C 1
ATOM 2620 O O . LEU B 1 126 ? 8.32 -22.484 -7.188 1 98.31 126 LEU B O 1
ATOM 2624 N N . LEU B 1 127 ? 10.125 -21.953 -6.004 1 98.06 127 LEU B N 1
ATOM 2625 C CA . LEU B 1 127 ? 11.023 -22.531 -6.992 1 98.06 127 LEU B CA 1
ATOM 2626 C C . LEU B 1 127 ? 10.797 -24.031 -7.129 1 98.06 127 LEU B C 1
ATOM 2628 O O . LEU B 1 127 ? 10.766 -24.562 -8.242 1 98.06 127 LEU B O 1
ATOM 2632 N N . ASN B 1 128 ? 10.664 -24.672 -6.016 1 97.94 128 ASN B N 1
ATOM 2633 C CA . ASN B 1 128 ? 10.367 -26.109 -6.043 1 97.94 128 ASN B CA 1
ATOM 2634 C C . ASN B 1 128 ? 9.062 -26.391 -6.789 1 97.94 128 ASN B C 1
ATOM 2636 O O . ASN B 1 128 ? 8.992 -27.344 -7.574 1 97.94 128 ASN B O 1
ATOM 2640 N N . LEU B 1 129 ? 8.125 -25.594 -6.559 1 98.19 129 LEU B N 1
ATOM 2641 C CA . LEU B 1 129 ? 6.824 -25.781 -7.195 1 98.19 129 LEU B CA 1
ATOM 2642 C C . LEU B 1 129 ? 6.91 -25.547 -8.695 1 98.19 129 LEU B C 1
ATOM 2644 O O . LEU B 1 129 ? 6.324 -26.297 -9.484 1 98.19 129 LEU B O 1
ATOM 2648 N N . VAL B 1 130 ? 7.598 -24.531 -9.078 1 98 130 VAL B N 1
ATOM 2649 C CA . VAL B 1 130 ? 7.824 -24.25 -10.492 1 98 130 VAL B CA 1
ATOM 2650 C C . VAL B 1 130 ? 8.523 -25.438 -11.141 1 98 130 VAL B C 1
ATOM 2652 O O . VAL B 1 130 ? 8.156 -25.859 -12.242 1 98 130 VAL B O 1
ATOM 2655 N N . ASN B 1 131 ? 9.461 -25.938 -10.469 1 96.38 131 ASN B N 1
ATOM 2656 C CA . ASN B 1 131 ? 10.219 -27.078 -10.977 1 96.38 131 ASN B CA 1
ATOM 2657 C C . ASN B 1 131 ? 9.336 -28.297 -11.164 1 96.38 131 ASN B C 1
ATOM 2659 O O . ASN B 1 131 ? 9.617 -29.141 -12.016 1 96.38 131 ASN B O 1
ATOM 2663 N N . MET B 1 132 ? 8.312 -28.391 -10.438 1 96.5 132 MET B N 1
ATOM 2664 C CA . MET B 1 132 ? 7.367 -29.484 -10.555 1 96.5 132 MET B CA 1
ATOM 2665 C C . MET B 1 132 ? 6.477 -29.312 -11.781 1 96.5 132 MET B C 1
ATOM 2667 O O . MET B 1 132 ? 5.707 -30.219 -12.125 1 96.5 132 MET B O 1
ATOM 2671 N N . GLY B 1 133 ? 6.559 -28.109 -12.32 1 94.88 133 GLY B N 1
ATOM 2672 C CA . GLY B 1 133 ? 5.855 -27.891 -13.578 1 94.88 133 GLY B CA 1
ATOM 2673 C C . GLY B 1 133 ? 4.492 -27.25 -13.391 1 94.88 133 GLY B C 1
ATOM 2674 O O . GLY B 1 133 ? 3.627 -27.359 -14.266 1 94.88 133 GLY B O 1
ATOM 2675 N N . LEU B 1 134 ? 4.242 -26.641 -12.305 1 96.69 134 LEU B N 1
ATOM 2676 C CA . LEU B 1 134 ? 2.947 -26.016 -12.031 1 96.69 134 LEU B CA 1
ATOM 2677 C C . LEU B 1 134 ? 3.025 -24.5 -12.18 1 96.69 134 LEU B C 1
ATOM 2679 O O . LEU B 1 134 ? 3.93 -23.859 -11.633 1 96.69 134 LEU B O 1
ATOM 2683 N N . PRO B 1 135 ? 2.113 -23.906 -12.961 1 98.56 135 PRO B N 1
ATOM 2684 C CA . PRO B 1 135 ? 1.971 -22.453 -12.852 1 98.56 135 PRO B CA 1
ATOM 2685 C C . PRO B 1 135 ? 1.425 -22.016 -11.492 1 98.56 135 PRO B C 1
ATOM 2687 O O . PRO B 1 135 ? 0.58 -22.703 -10.914 1 98.56 135 PRO B O 1
ATOM 2690 N N . LEU B 1 136 ? 1.923 -20.891 -11.023 1 98.62 136 LEU B N 1
ATOM 2691 C CA . LEU B 1 136 ? 1.607 -20.469 -9.656 1 98.62 136 LEU B CA 1
ATOM 2692 C C . LEU B 1 136 ? 0.852 -19.156 -9.648 1 98.62 136 LEU B C 1
ATOM 2694 O O . LEU B 1 136 ? 1.096 -18.281 -10.492 1 98.62 136 LEU B O 1
ATOM 2698 N N . ALA B 1 137 ? -0.024 -19.047 -8.664 1 98.19 137 ALA B N 1
ATOM 2699 C CA . ALA B 1 137 ? -0.801 -17.812 -8.469 1 98.19 137 ALA B CA 1
ATOM 2700 C C . ALA B 1 137 ? -0.563 -17.234 -7.074 1 98.19 137 ALA B C 1
ATOM 2702 O O . ALA B 1 137 ? -0.38 -17.984 -6.109 1 98.19 137 ALA B O 1
ATOM 2703 N N . THR B 1 138 ? -0.598 -15.906 -6.965 1 96.94 138 THR B N 1
ATOM 2704 C CA . THR B 1 138 ? -0.494 -15.227 -5.68 1 96.94 138 THR B CA 1
ATOM 2705 C C . THR B 1 138 ? -1.563 -14.148 -5.555 1 96.94 138 THR B C 1
ATOM 2707 O O . THR B 1 138 ? -2.227 -13.805 -6.535 1 96.94 138 THR B O 1
ATOM 2710 N N . GLU B 1 139 ? -1.778 -13.742 -4.332 1 94.06 139 GLU B N 1
ATOM 2711 C CA . GLU B 1 139 ? -2.461 -12.484 -4.062 1 94.06 139 GLU B CA 1
ATOM 2712 C C . GLU B 1 139 ? -1.466 -11.375 -3.723 1 94.06 139 GLU B C 1
ATOM 2714 O O . GLU B 1 139 ? -0.68 -11.508 -2.783 1 94.06 139 GLU B O 1
ATOM 2719 N N . ALA B 1 140 ? -1.509 -10.344 -4.512 1 93.06 140 ALA B N 1
ATOM 2720 C CA . ALA B 1 140 ? -0.569 -9.242 -4.305 1 93.06 140 ALA B CA 1
ATOM 2721 C C . ALA B 1 140 ? -1.051 -8.312 -3.199 1 93.06 140 ALA B C 1
ATOM 2723 O O . ALA B 1 140 ? -1.907 -7.453 -3.432 1 93.06 140 ALA B O 1
ATOM 2724 N N . LEU B 1 141 ? -0.468 -8.469 -2.045 1 90.62 141 LEU B N 1
ATOM 2725 C CA . LEU B 1 141 ? -0.874 -7.684 -0.882 1 90.62 141 LEU B CA 1
ATOM 2726 C C . LEU B 1 141 ? 0.136 -6.582 -0.588 1 90.62 141 LEU B C 1
ATOM 2728 O O . LEU B 1 141 ? -0.202 -5.398 -0.628 1 90.62 141 LEU B O 1
ATOM 2732 N N . ASP B 1 142 ? 1.313 -6.977 -0.301 1 89.94 142 ASP B N 1
ATOM 2733 C CA . ASP B 1 142 ? 2.377 -6.012 -0.055 1 89.94 142 ASP B CA 1
ATOM 2734 C C . ASP B 1 142 ? 2.936 -5.465 -1.367 1 89.94 142 ASP B C 1
ATOM 2736 O O . ASP B 1 142 ? 3.371 -6.23 -2.23 1 89.94 142 ASP B O 1
ATOM 2740 N N . PRO B 1 143 ? 3 -4.176 -1.471 1 89.94 143 PRO B N 1
ATOM 2741 C CA . PRO B 1 143 ? 3.422 -3.604 -2.75 1 89.94 143 PRO B CA 1
ATOM 2742 C C . PRO B 1 143 ? 4.898 -3.857 -3.053 1 89.94 143 PRO B C 1
ATOM 2744 O O . PRO B 1 143 ? 5.336 -3.678 -4.191 1 89.94 143 PRO B O 1
ATOM 2747 N N . ASN B 1 144 ? 5.652 -4.305 -2.119 1 89.94 144 ASN B N 1
ATOM 2748 C CA . ASN B 1 144 ? 7.074 -4.543 -2.332 1 89.94 144 ASN B CA 1
ATOM 2749 C C . ASN B 1 144 ? 7.355 -6.012 -2.637 1 89.94 144 ASN B C 1
ATOM 2751 O O . ASN B 1 144 ? 8.422 -6.348 -3.164 1 89.94 144 ASN B O 1
ATOM 2755 N N . SER B 1 145 ? 6.477 -6.875 -2.346 1 91.31 145 SER B N 1
ATOM 2756 C CA . SER B 1 145 ? 6.684 -8.32 -2.424 1 91.31 145 SER B CA 1
ATOM 2757 C C . SER B 1 145 ? 6.953 -8.766 -3.857 1 91.31 145 SER B C 1
ATOM 2759 O O . SER B 1 145 ? 7.75 -9.672 -4.094 1 91.31 145 SER B O 1
ATOM 2761 N N . PRO B 1 146 ? 6.34 -8.102 -4.867 1 92.94 146 PRO B N 1
ATOM 2762 C CA . PRO B 1 146 ? 6.562 -8.547 -6.246 1 92.94 146 PRO B CA 1
ATOM 2763 C C . PRO B 1 146 ? 8.023 -8.422 -6.676 1 92.94 146 PRO B C 1
ATOM 2765 O O . PRO B 1 146 ? 8.484 -9.172 -7.543 1 92.94 146 PRO B O 1
ATOM 2768 N N . GLN B 1 147 ? 8.773 -7.547 -6.074 1 92.69 147 GLN B N 1
ATOM 2769 C CA . GLN B 1 147 ? 10.18 -7.398 -6.414 1 92.69 147 GLN B CA 1
ATOM 2770 C C . GLN B 1 147 ? 10.977 -8.633 -5.996 1 92.69 147 GLN B C 1
ATOM 2772 O O . GLN B 1 147 ? 11.984 -8.969 -6.621 1 92.69 147 GLN B O 1
ATOM 2777 N N . TYR B 1 148 ? 10.492 -9.273 -4.973 1 95.31 148 TYR B N 1
ATOM 2778 C CA . TYR B 1 148 ? 11.188 -10.438 -4.438 1 95.31 148 TYR B CA 1
ATOM 2779 C C . TYR B 1 148 ? 10.742 -11.711 -5.137 1 95.31 148 TYR B C 1
ATOM 2781 O O . TYR B 1 148 ? 11.555 -12.594 -5.414 1 95.31 148 TYR B O 1
ATOM 2789 N N . LEU B 1 149 ? 9.461 -11.789 -5.422 1 97 149 LEU B N 1
ATOM 2790 C CA . LEU B 1 149 ? 8.891 -13.102 -5.723 1 97 149 LEU B CA 1
ATOM 2791 C C . LEU B 1 149 ? 8.117 -13.07 -7.039 1 97 149 LEU B C 1
ATOM 2793 O O . LEU B 1 149 ? 7.695 -14.117 -7.539 1 97 149 LEU B O 1
ATOM 2797 N N . GLY B 1 150 ? 7.953 -11.914 -7.617 1 96.25 150 GLY B N 1
ATOM 2798 C CA . GLY B 1 150 ? 7.07 -11.742 -8.758 1 96.25 150 GLY B CA 1
ATOM 2799 C C . GLY B 1 150 ? 7.477 -12.578 -9.961 1 96.25 150 GLY B C 1
ATOM 2800 O O . GLY B 1 150 ? 6.629 -12.984 -10.758 1 96.25 150 GLY B O 1
ATOM 2801 N N . ASP B 1 151 ? 8.734 -12.852 -10.086 1 96.81 151 ASP B N 1
ATOM 2802 C CA . ASP B 1 151 ? 9.258 -13.57 -11.242 1 96.81 151 ASP B CA 1
ATOM 2803 C C . ASP B 1 151 ? 8.844 -15.039 -11.211 1 96.81 151 ASP B C 1
ATOM 2805 O O . ASP B 1 151 ? 9.008 -15.758 -12.203 1 96.81 151 ASP B O 1
ATOM 2809 N N . LEU B 1 152 ? 8.18 -15.422 -10.133 1 98.12 152 LEU B N 1
ATOM 2810 C CA . LEU B 1 152 ? 7.902 -16.844 -9.969 1 98.12 152 LEU B CA 1
ATOM 2811 C C . LEU B 1 152 ? 6.426 -17.141 -10.211 1 98.12 152 LEU B C 1
ATOM 2813 O O . LEU B 1 152 ? 6.02 -18.312 -10.266 1 98.12 152 LEU B O 1
ATOM 2817 N N . PHE B 1 153 ? 5.637 -16.125 -10.414 1 98.12 153 PHE B N 1
ATOM 2818 C CA . PHE B 1 153 ? 4.199 -16.328 -10.516 1 98.12 153 PHE B CA 1
ATOM 2819 C C . PHE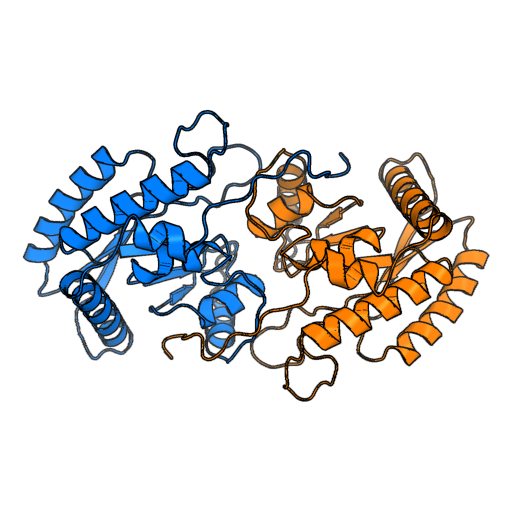 B 1 153 ? 3.73 -16.172 -11.961 1 98.12 153 PHE B C 1
ATOM 2821 O O . PHE B 1 153 ? 4.344 -15.438 -12.742 1 98.12 153 PHE B O 1
ATOM 2828 N N . SER B 1 154 ? 2.598 -16.797 -12.219 1 98.31 154 SER B N 1
ATOM 2829 C CA . SER B 1 154 ? 1.993 -16.75 -13.547 1 98.31 154 SER B CA 1
ATOM 2830 C C . SER B 1 154 ? 0.647 -16.031 -13.508 1 98.31 154 SER B C 1
ATOM 2832 O O . SER B 1 154 ? 0.087 -15.711 -14.555 1 98.31 154 SER B O 1
ATOM 2834 N N . TRP B 1 155 ? 0.179 -15.852 -12.359 1 97.75 155 TRP B N 1
ATOM 2835 C CA . TRP B 1 155 ? -1.079 -15.148 -12.133 1 97.75 155 TRP B CA 1
ATOM 2836 C C . TRP B 1 155 ? -1.054 -14.398 -10.805 1 97.75 155 TRP B C 1
ATOM 2838 O O . TRP B 1 155 ? -0.471 -14.875 -9.828 1 97.75 155 TRP B O 1
ATOM 2848 N N . SER B 1 156 ? -1.646 -13.219 -10.773 1 97.06 156 SER B N 1
ATOM 2849 C CA . SER B 1 156 ? -1.793 -12.484 -9.523 1 97.06 156 SER B CA 1
ATOM 2850 C C . SER B 1 156 ? -3.223 -11.984 -9.336 1 97.06 156 SER B C 1
ATOM 2852 O O . SER B 1 156 ? -3.881 -11.602 -10.305 1 97.06 156 SER B O 1
ATOM 2854 N N . ALA B 1 157 ? -3.604 -12.062 -8.086 1 95.94 157 ALA B N 1
ATOM 2855 C CA . ALA B 1 157 ? -4.91 -11.508 -7.75 1 95.94 157 ALA B CA 1
ATOM 2856 C C . ALA B 1 157 ? -4.77 -10.289 -6.84 1 95.94 157 ALA B C 1
ATOM 2858 O O . ALA B 1 157 ? -3.859 -10.227 -6.008 1 95.94 157 ALA B O 1
ATOM 2859 N N . ILE B 1 158 ? -5.609 -9.328 -7.059 1 95.25 158 ILE B N 1
ATOM 2860 C CA . ILE B 1 158 ? -5.832 -8.258 -6.094 1 95.25 158 ILE B CA 1
ATOM 2861 C C . ILE B 1 158 ? -7.086 -8.562 -5.273 1 95.25 158 ILE B C 1
ATOM 2863 O O . ILE B 1 158 ? -8.164 -8.766 -5.832 1 95.25 158 ILE B O 1
ATOM 2867 N N . GLY B 1 159 ? -6.953 -8.578 -4.012 1 92.06 159 GLY B N 1
ATOM 2868 C CA . GLY B 1 159 ? -8.008 -9.023 -3.113 1 92.06 159 GLY B CA 1
ATOM 2869 C C . GLY B 1 159 ? -9.133 -8.016 -2.971 1 92.06 159 GLY B C 1
ATOM 2870 O O . GLY B 1 159 ? -9.031 -6.887 -3.453 1 92.06 159 GLY B O 1
ATOM 2871 N N . ALA B 1 160 ? -10.164 -8.492 -2.254 1 89.25 160 ALA B N 1
ATOM 2872 C CA . ALA B 1 160 ? -11.383 -7.699 -2.09 1 89.25 160 ALA B CA 1
ATOM 2873 C C . ALA B 1 160 ? -11.102 -6.438 -1.272 1 89.25 160 ALA B C 1
ATOM 2875 O O . ALA B 1 160 ? -11.68 -5.383 -1.536 1 89.25 160 ALA B O 1
ATOM 2876 N N . ARG B 1 161 ? -10.297 -6.5 -0.378 1 88.44 161 ARG B N 1
ATOM 2877 C CA . ARG B 1 161 ? -10.031 -5.398 0.541 1 88.44 161 ARG B CA 1
ATOM 2878 C C . ARG B 1 161 ? -9.031 -4.414 -0.057 1 88.44 161 ARG B C 1
ATOM 2880 O O . ARG B 1 161 ? -8.758 -3.363 0.529 1 88.44 161 ARG B O 1
ATOM 2887 N N . THR B 1 162 ? -8.43 -4.773 -1.195 1 91.75 162 THR B N 1
ATOM 2888 C CA . THR B 1 162 ? -7.398 -3.926 -1.781 1 91.75 162 THR B CA 1
ATOM 2889 C C . THR B 1 162 ? -7.781 -3.504 -3.197 1 91.75 162 THR B C 1
ATOM 2891 O O . THR B 1 162 ? -7.133 -2.639 -3.791 1 91.75 162 THR B O 1
ATOM 2894 N N . THR B 1 163 ? -8.867 -4.016 -3.662 1 91.19 163 THR B N 1
ATOM 2895 C CA . THR B 1 163 ? -9.289 -3.771 -5.035 1 91.19 163 THR B CA 1
ATOM 2896 C C . THR B 1 163 ? -9.523 -2.283 -5.27 1 91.19 163 THR B C 1
ATOM 2898 O O . THR B 1 163 ? -9.312 -1.782 -6.375 1 91.19 163 THR B O 1
ATOM 2901 N N . GLU B 1 164 ? -9.852 -1.57 -4.238 1 87.81 164 GLU B N 1
ATOM 2902 C CA . GLU B 1 164 ? -10.141 -0.15 -4.406 1 87.81 164 GLU B CA 1
ATOM 2903 C C . GLU B 1 164 ? -8.922 0.707 -4.074 1 87.81 164 GLU B C 1
ATOM 2905 O O . GLU B 1 164 ? -8.938 1.922 -4.281 1 87.81 164 GLU B O 1
ATOM 2910 N N . SER B 1 165 ? -7.922 0.062 -3.594 1 87.75 165 SER B N 1
ATOM 2911 C CA . SER B 1 165 ? -6.715 0.781 -3.201 1 87.75 165 SER B CA 1
ATOM 2912 C C . SER B 1 165 ? -5.922 1.24 -4.422 1 87.75 165 SER B C 1
ATOM 2914 O O . SER B 1 165 ? -5.535 0.424 -5.258 1 87.75 165 SER B O 1
ATOM 2916 N N . GLN B 1 166 ? -5.66 2.479 -4.492 1 85.94 166 GLN B N 1
ATOM 2917 C CA . GLN B 1 166 ? -4.887 3.031 -5.602 1 85.94 166 GLN B CA 1
ATOM 2918 C C . GLN B 1 166 ? -3.496 2.406 -5.668 1 85.94 166 GLN B C 1
ATOM 2920 O O . GLN B 1 166 ? -3.004 2.09 -6.754 1 85.94 166 GLN B O 1
ATOM 2925 N N . THR B 1 167 ? -2.881 2.271 -4.508 1 87.31 167 THR B N 1
ATOM 2926 C CA . THR B 1 167 ? -1.561 1.653 -4.438 1 87.31 167 THR B CA 1
ATOM 2927 C C . THR B 1 167 ? -1.572 0.28 -5.102 1 87.31 167 THR B C 1
ATOM 2929 O O . THR B 1 167 ? -0.668 -0.05 -5.871 1 87.31 167 THR B O 1
ATOM 2932 N N . HIS B 1 168 ? -2.559 -0.448 -4.871 1 91.25 168 HIS B N 1
ATOM 2933 C CA . HIS B 1 168 ? -2.635 -1.806 -5.402 1 91.25 168 HIS B CA 1
ATOM 2934 C C . HIS B 1 168 ? -2.986 -1.801 -6.883 1 91.25 168 HIS B C 1
ATOM 2936 O O . HIS B 1 168 ? -2.496 -2.637 -7.645 1 91.25 168 HIS B O 1
ATOM 2942 N N . ARG B 1 169 ? -3.805 -0.838 -7.281 1 87.75 169 ARG B N 1
ATOM 2943 C CA . ARG B 1 169 ? -4.105 -0.693 -8.703 1 87.75 169 ARG B CA 1
ATOM 2944 C C . ARG B 1 169 ? -2.857 -0.295 -9.484 1 87.75 169 ARG B C 1
ATOM 2946 O O . ARG B 1 169 ? -2.607 -0.819 -10.57 1 87.75 169 ARG B O 1
ATOM 2953 N N . GLU B 1 170 ? -2.121 0.592 -8.945 1 86.31 170 GLU B N 1
ATOM 2954 C CA . GLU B 1 170 ? -0.869 1.008 -9.57 1 86.31 170 GLU B CA 1
ATOM 2955 C C . GLU B 1 170 ? 0.135 -0.141 -9.609 1 86.31 170 GLU B C 1
ATOM 2957 O O . GLU B 1 170 ? 0.769 -0.382 -10.641 1 86.31 170 GLU B O 1
ATOM 2962 N N . MET B 1 171 ? 0.245 -0.809 -8.492 1 89.12 171 MET B N 1
ATOM 2963 C CA . MET B 1 171 ? 1.114 -1.981 -8.438 1 89.12 171 MET B CA 1
ATOM 2964 C C . MET B 1 171 ? 0.721 -2.996 -9.508 1 89.12 171 MET B C 1
ATOM 2966 O O . MET B 1 171 ? 1.584 -3.549 -10.195 1 89.12 171 MET B O 1
ATOM 2970 N N . ALA B 1 172 ? -0.576 -3.229 -9.633 1 91.81 172 ALA B N 1
ATOM 2971 C CA . ALA B 1 172 ? -1.091 -4.207 -10.586 1 91.81 172 ALA B CA 1
ATOM 2972 C C . ALA B 1 172 ? -0.645 -3.871 -12.008 1 91.81 172 ALA B C 1
ATOM 2974 O O . ALA B 1 172 ? -0.355 -4.77 -12.805 1 91.81 172 ALA B O 1
ATOM 2975 N N . SER B 1 173 ? -0.509 -2.633 -12.312 1 86.94 173 SER B N 1
ATOM 2976 C CA . SER B 1 173 ? -0.114 -2.184 -13.641 1 86.94 173 SER B CA 1
ATOM 2977 C C . SER B 1 173 ? 1.336 -2.549 -13.945 1 86.94 173 SER B C 1
ATOM 2979 O O . SER B 1 173 ? 1.744 -2.592 -15.109 1 86.94 173 SER B O 1
ATOM 2981 N N . GLY B 1 174 ? 2.109 -2.807 -12.891 1 88.62 174 GLY B N 1
ATOM 2982 C CA . GLY B 1 174 ? 3.523 -3.107 -13.055 1 88.62 174 GLY B CA 1
ATOM 2983 C C . GLY B 1 174 ? 3.826 -4.594 -13 1 88.62 174 GLY B C 1
ATOM 2984 O O . GLY B 1 174 ? 4.98 -5.004 -13.141 1 88.62 174 GLY B O 1
ATOM 2985 N N . LEU B 1 175 ? 2.826 -5.375 -12.75 1 92.31 175 LEU B N 1
ATOM 2986 C CA . LEU B 1 175 ? 3.031 -6.816 -12.656 1 92.31 175 LEU B CA 1
ATOM 2987 C C . LEU B 1 175 ? 3.189 -7.438 -14.039 1 92.31 175 LEU B C 1
ATOM 2989 O O . LEU B 1 175 ? 2.537 -7.012 -14.992 1 92.31 175 LEU B O 1
ATOM 2993 N N . SER B 1 176 ? 3.986 -8.477 -14.148 1 91.38 176 SER B N 1
ATOM 2994 C CA . SER B 1 176 ? 4.387 -9.047 -15.438 1 91.38 176 SER B CA 1
ATOM 2995 C C . SER B 1 176 ? 3.502 -10.227 -15.82 1 91.38 176 SER B C 1
ATOM 2997 O O . SER B 1 176 ? 3.834 -10.992 -16.734 1 91.38 176 SER B O 1
ATOM 2999 N N . MET B 1 177 ? 2.479 -10.445 -15.102 1 94.94 177 MET B N 1
ATOM 3000 C CA . MET B 1 177 ? 1.559 -11.547 -15.359 1 94.94 177 MET B CA 1
ATOM 3001 C C . MET B 1 177 ? 0.113 -11.062 -15.375 1 94.94 177 MET B C 1
ATOM 3003 O O . MET B 1 177 ? -0.18 -9.961 -14.898 1 94.94 177 MET B O 1
ATOM 3007 N N . PRO B 1 178 ? -0.796 -11.875 -15.953 1 96.19 178 PRO B N 1
ATOM 3008 C CA . PRO B 1 178 ? -2.209 -11.508 -15.844 1 96.19 178 PRO B CA 1
ATOM 3009 C C . PRO B 1 178 ? -2.658 -11.305 -14.398 1 96.19 178 PRO B C 1
ATOM 3011 O O . PRO B 1 178 ? -2.189 -12.008 -13.5 1 96.19 178 PRO B O 1
ATOM 3014 N N . VAL B 1 179 ? -3.527 -10.32 -14.281 1 96.25 179 VAL B N 1
A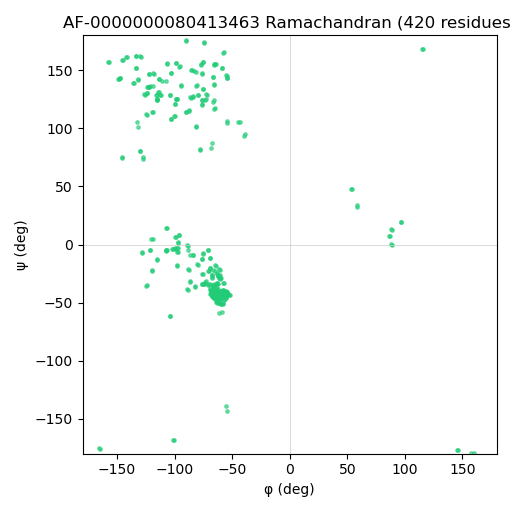TOM 3015 C CA . VAL B 1 179 ? -3.982 -9.938 -12.945 1 96.25 179 VAL B CA 1
ATOM 3016 C C . VAL B 1 179 ? -5.508 -10.008 -12.883 1 96.25 179 VAL B C 1
ATOM 3018 O O . VAL B 1 179 ? -6.195 -9.539 -13.789 1 96.25 179 VAL B O 1
ATOM 3021 N N . GLY B 1 180 ? -5.996 -10.664 -11.859 1 95.81 180 GLY B N 1
ATOM 3022 C CA . GLY B 1 180 ? -7.418 -10.648 -11.555 1 95.81 180 GLY B CA 1
ATOM 3023 C C . GLY B 1 180 ? -7.77 -9.742 -10.391 1 95.81 180 GLY B C 1
ATOM 3024 O O . GLY B 1 180 ? -6.984 -9.594 -9.453 1 95.81 180 GLY B O 1
ATOM 3025 N N . PHE B 1 181 ? -8.938 -9.172 -10.477 1 95.44 181 PHE B N 1
ATOM 3026 C CA . PHE B 1 181 ? -9.453 -8.352 -9.383 1 95.44 181 PHE B CA 1
ATOM 3027 C C . PHE B 1 181 ? -10.703 -8.977 -8.773 1 95.44 181 PHE B C 1
ATOM 3029 O O . PHE B 1 181 ? -11.641 -9.32 -9.5 1 95.44 181 PHE B O 1
ATOM 3036 N N . LYS B 1 182 ? -10.641 -9.109 -7.426 1 93.69 182 LYS B N 1
ATOM 3037 C CA . LYS B 1 182 ? -11.836 -9.586 -6.73 1 93.69 182 LYS B CA 1
ATOM 3038 C C . LYS B 1 182 ? -12.875 -8.477 -6.598 1 93.69 182 LYS B C 1
ATOM 3040 O O . LYS B 1 182 ? -12.531 -7.293 -6.633 1 93.69 182 LYS B O 1
ATOM 3045 N N . ASN B 1 183 ? -14.125 -8.922 -6.473 1 91.94 183 ASN B N 1
ATOM 3046 C CA . ASN B 1 183 ? -15.164 -7.965 -6.109 1 91.94 183 ASN B CA 1
ATOM 3047 C C . ASN B 1 183 ? -14.867 -7.293 -4.77 1 91.94 183 ASN B C 1
ATOM 3049 O O . ASN B 1 183 ? -14.164 -7.859 -3.932 1 91.94 183 ASN B O 1
ATOM 3053 N N . GLY B 1 184 ? -15.406 -6.09 -4.734 1 86.94 184 GLY B N 1
ATOM 3054 C CA . GLY B 1 184 ? -15.289 -5.445 -3.436 1 86.94 184 GLY B CA 1
ATOM 3055 C C . GLY B 1 184 ? -15.898 -6.258 -2.309 1 86.94 184 GLY B C 1
ATOM 3056 O O . GLY B 1 184 ? -16.594 -7.25 -2.555 1 86.94 184 GLY B O 1
ATOM 3057 N N . THR B 1 185 ? -15.586 -5.902 -1.092 1 83.81 185 THR B N 1
ATOM 3058 C CA . THR B 1 185 ? -16.078 -6.637 0.065 1 83.81 185 THR B CA 1
ATOM 3059 C C . THR B 1 185 ? -17.609 -6.594 0.118 1 83.81 185 THR B C 1
ATOM 3061 O O . THR B 1 185 ? -18.234 -7.461 0.724 1 83.81 185 THR B O 1
ATOM 3064 N N . ASP B 1 186 ? -18.156 -5.66 -0.516 1 83.12 186 ASP B N 1
ATOM 3065 C CA . ASP B 1 186 ? -19.609 -5.543 -0.561 1 83.12 186 ASP B CA 1
ATOM 3066 C C . ASP B 1 186 ? -20.188 -6.324 -1.738 1 83.12 186 ASP B C 1
ATOM 3068 O O . ASP B 1 186 ? -21.391 -6.285 -1.979 1 83.12 186 ASP B O 1
ATOM 3072 N N . GLY B 1 187 ? -19.328 -6.938 -2.484 1 85.62 187 GLY B N 1
ATOM 3073 C CA . GLY B 1 187 ? -19.766 -7.738 -3.613 1 85.62 187 GLY B CA 1
ATOM 3074 C C . GLY B 1 187 ? -19.906 -6.938 -4.895 1 85.62 187 GLY B C 1
ATOM 3075 O O . GLY B 1 187 ? -20.297 -7.484 -5.934 1 85.62 187 GLY B O 1
ATOM 3076 N N . SER B 1 188 ? -19.625 -5.68 -4.859 1 85.69 188 SER B N 1
ATOM 3077 C CA . SER B 1 188 ? -19.812 -4.809 -6.016 1 85.69 188 SER B CA 1
ATOM 3078 C C . SER B 1 188 ? -18.859 -5.184 -7.148 1 85.69 188 SER B C 1
ATOM 3080 O O . SER B 1 188 ? -17.641 -5.16 -6.977 1 85.69 188 SER B O 1
ATOM 3082 N N . LEU B 1 189 ? -19.422 -5.484 -8.312 1 90.44 189 LEU B N 1
ATOM 3083 C CA . LEU B 1 189 ? -18.641 -5.75 -9.523 1 90.44 189 LEU B CA 1
ATOM 3084 C C . LEU B 1 189 ? -18.047 -4.461 -10.078 1 90.44 189 LEU B C 1
ATOM 3086 O O . LEU B 1 189 ? -16.953 -4.477 -10.656 1 90.44 189 LEU B O 1
ATOM 3090 N N . GLY B 1 190 ? -18.766 -3.379 -9.859 1 89.94 190 GLY B N 1
ATOM 3091 C CA . GLY B 1 190 ? -18.297 -2.086 -10.344 1 89.94 190 GLY B CA 1
ATOM 3092 C C . GLY B 1 190 ? -16.906 -1.725 -9.836 1 89.94 190 GLY B C 1
ATOM 3093 O O . GLY B 1 190 ? -16.078 -1.212 -10.594 1 89.94 190 GLY B O 1
ATOM 3094 N N . THR B 1 191 ? -16.656 -2.035 -8.57 1 87.38 191 THR B N 1
ATOM 3095 C CA . THR B 1 191 ? -15.352 -1.758 -7.984 1 87.38 191 THR B CA 1
ATOM 3096 C C . THR B 1 191 ? -14.258 -2.527 -8.711 1 87.38 191 THR B C 1
ATOM 3098 O O . THR B 1 191 ? -13.211 -1.962 -9.047 1 87.38 191 THR B O 1
ATOM 3101 N N . ALA B 1 192 ? -14.531 -3.76 -9.016 1 90.44 192 ALA B N 1
ATOM 3102 C CA . ALA B 1 192 ? -13.555 -4.594 -9.711 1 90.44 192 ALA B CA 1
ATOM 3103 C C . ALA B 1 192 ? -13.32 -4.094 -11.141 1 90.44 192 ALA B C 1
ATOM 3105 O O . ALA B 1 192 ? -12.18 -4.016 -11.602 1 90.44 192 ALA B O 1
ATOM 3106 N N . ILE B 1 193 ? -14.352 -3.771 -11.836 1 92.38 193 ILE B N 1
ATOM 3107 C CA . ILE B 1 193 ? -14.258 -3.285 -13.211 1 92.38 193 ILE B CA 1
ATOM 3108 C C . ILE B 1 193 ? -13.469 -1.975 -13.242 1 92.38 193 ILE B C 1
ATOM 3110 O O . ILE B 1 193 ? -12.586 -1.794 -14.078 1 92.38 193 ILE B O 1
ATOM 3114 N N . ASN B 1 194 ? -13.797 -1.093 -12.336 1 87.69 194 ASN B N 1
ATOM 3115 C CA . ASN B 1 194 ? -13.062 0.166 -12.25 1 87.69 194 ASN B CA 1
ATOM 3116 C C . ASN B 1 194 ? -11.578 -0.065 -11.977 1 87.69 194 ASN B C 1
ATOM 3118 O O . ASN B 1 194 ? -10.727 0.628 -12.531 1 87.69 194 ASN B O 1
ATOM 3122 N N . ALA B 1 195 ? -11.328 -1.025 -11.125 1 88.94 195 ALA B N 1
ATOM 3123 C CA . ALA B 1 195 ? -9.945 -1.359 -10.805 1 88.94 195 ALA B CA 1
ATOM 3124 C C . ALA B 1 195 ? -9.203 -1.862 -12.047 1 88.94 195 ALA B C 1
ATOM 3126 O O . ALA B 1 195 ? -8.055 -1.498 -12.273 1 88.94 195 ALA B O 1
ATOM 3127 N N . MET B 1 196 ? -9.883 -2.678 -12.812 1 90.5 196 MET B N 1
ATOM 3128 C CA . MET B 1 196 ? -9.281 -3.193 -14.047 1 90.5 196 MET B CA 1
ATOM 3129 C C . MET B 1 196 ? -8.977 -2.059 -15.016 1 90.5 196 MET B C 1
ATOM 3131 O O . MET B 1 196 ? -7.898 -2.021 -15.609 1 90.5 196 MET B O 1
ATOM 3135 N N . LYS B 1 197 ? -9.859 -1.159 -15.156 1 88 197 LYS B N 1
ATOM 3136 C CA . LYS B 1 197 ? -9.656 -0.009 -16.031 1 88 197 LYS B CA 1
ATOM 3137 C C . LYS B 1 197 ? -8.484 0.843 -15.555 1 88 197 LYS B C 1
ATOM 3139 O O . LYS B 1 197 ? -7.652 1.271 -16.359 1 88 197 LYS B O 1
ATOM 3144 N N . ALA B 1 198 ? -8.469 1.079 -14.281 1 84 198 ALA B N 1
ATOM 3145 C CA . ALA B 1 198 ? -7.391 1.879 -13.719 1 84 198 ALA B CA 1
ATOM 3146 C C . ALA B 1 198 ? -6.039 1.207 -13.938 1 84 198 ALA B C 1
ATOM 3148 O O . ALA B 1 198 ? -5.07 1.862 -14.328 1 84 198 ALA B O 1
ATOM 3149 N N . ALA B 1 199 ? -6.016 -0.081 -13.688 1 85.25 199 ALA B N 1
ATOM 3150 C CA . ALA B 1 199 ? -4.762 -0.825 -13.781 1 85.25 199 ALA B CA 1
ATOM 3151 C C . ALA B 1 199 ? -4.281 -0.896 -15.227 1 85.25 199 ALA B C 1
ATOM 3153 O O . ALA B 1 199 ? -3.086 -1.073 -15.484 1 85.25 199 ALA B O 1
ATOM 3154 N N . ALA B 1 200 ? -5.145 -0.813 -16.156 1 85.62 200 ALA B N 1
ATOM 3155 C CA . ALA B 1 200 ? -4.812 -0.906 -17.578 1 85.62 200 ALA B CA 1
ATOM 3156 C C . ALA B 1 200 ? -4.156 0.381 -18.062 1 85.62 200 ALA B C 1
ATOM 3158 O O . ALA B 1 200 ? -3.57 0.409 -19.156 1 85.62 200 ALA B O 1
ATOM 3159 N N . MET B 1 201 ? -4.113 1.396 -17.297 1 81.5 201 MET B N 1
ATOM 3160 C CA . MET B 1 201 ? -3.51 2.678 -17.656 1 81.5 201 MET B CA 1
ATOM 3161 C C . MET B 1 201 ? -2.07 2.756 -17.156 1 81.5 201 MET B C 1
ATOM 3163 O O . MET B 1 201 ? -1.703 2.07 -16.188 1 81.5 201 MET B O 1
ATOM 3167 N N . PRO B 1 202 ? -1.295 3.529 -17.812 1 77.5 202 PRO B N 1
ATOM 3168 C CA . PRO B 1 202 ? 0.067 3.709 -17.312 1 77.5 202 PRO B CA 1
ATOM 3169 C C . PRO B 1 202 ? 0.104 4.426 -15.961 1 77.5 202 PRO B C 1
ATOM 3171 O O . PRO B 1 202 ? -0.691 5.34 -15.719 1 77.5 202 PRO B O 1
ATOM 3174 N N . HIS B 1 203 ? 0.941 3.914 -15.133 1 78.06 203 HIS B N 1
ATOM 3175 C CA . HIS B 1 203 ? 1.101 4.527 -13.82 1 78.06 203 HIS B CA 1
ATOM 3176 C C . HIS B 1 203 ? 2.574 4.688 -13.461 1 78.06 203 HIS B C 1
ATOM 3178 O O . HIS B 1 203 ? 3.436 4.031 -14.055 1 78.06 203 HIS B O 1
ATOM 3184 N N . ARG B 1 204 ? 2.789 5.668 -12.664 1 77.31 204 ARG B N 1
ATOM 3185 C CA . ARG B 1 204 ? 4.051 5.797 -11.945 1 77.31 204 ARG B CA 1
ATOM 3186 C C . ARG B 1 204 ? 3.834 5.656 -10.438 1 77.31 204 ARG B C 1
ATOM 3188 O O . ARG B 1 204 ? 2.871 6.195 -9.891 1 77.31 204 ARG B O 1
ATOM 3195 N N . PHE B 1 205 ? 4.617 4.848 -9.812 1 78.88 205 PHE B N 1
ATOM 3196 C CA . PHE B 1 205 ? 4.477 4.633 -8.383 1 78.88 205 PHE B CA 1
ATOM 3197 C C . PHE B 1 205 ? 5.836 4.414 -7.727 1 78.88 205 PHE B C 1
ATOM 3199 O O . PHE B 1 205 ? 6.797 4.035 -8.398 1 78.88 205 PHE B O 1
ATOM 3206 N N . VAL B 1 206 ? 5.82 4.664 -6.422 1 79.38 206 VAL B N 1
ATOM 3207 C CA . VAL B 1 206 ? 7.062 4.551 -5.664 1 79.38 206 VAL B CA 1
ATOM 3208 C C . VAL B 1 206 ? 7.156 3.16 -5.035 1 79.38 206 VAL B C 1
ATOM 3210 O O . VAL B 1 206 ? 6.172 2.646 -4.496 1 79.38 206 VAL B O 1
ATOM 3213 N N . GLY B 1 207 ? 8.32 2.584 -5.105 1 83.31 207 GLY B N 1
ATOM 3214 C CA . GLY B 1 207 ? 8.609 1.289 -4.512 1 83.31 207 GLY B CA 1
ATOM 3215 C C . GLY B 1 207 ? 10.094 0.99 -4.434 1 83.31 207 GLY B C 1
ATOM 3216 O O . GLY B 1 207 ? 10.922 1.884 -4.613 1 83.31 207 GLY B O 1
ATOM 3217 N N . ILE B 1 208 ? 10.406 -0.19 -3.998 1 83.31 208 ILE B N 1
ATOM 3218 C CA . ILE B 1 208 ? 11.805 -0.609 -3.945 1 83.31 208 ILE B CA 1
ATOM 3219 C C . ILE B 1 208 ? 12.219 -1.184 -5.297 1 83.31 208 ILE B C 1
ATOM 3221 O O . ILE B 1 208 ? 11.383 -1.691 -6.047 1 83.31 208 ILE B O 1
ATOM 3225 N N . ASN B 1 209 ? 13.469 -1.015 -5.578 1 85.06 209 ASN B N 1
ATOM 3226 C CA . ASN B 1 209 ? 13.984 -1.659 -6.781 1 85.06 209 ASN B CA 1
ATOM 3227 C C . ASN B 1 209 ? 14.75 -2.934 -6.445 1 85.06 209 ASN B C 1
ATOM 3229 O O . ASN B 1 209 ? 14.672 -3.438 -5.324 1 85.06 209 ASN B O 1
ATOM 3233 N N . GLN B 1 210 ? 15.43 -3.428 -7.387 1 87.44 210 GLN B N 1
ATOM 3234 C CA . GLN B 1 210 ? 16.078 -4.727 -7.23 1 87.44 210 GLN B CA 1
ATOM 3235 C C . GLN B 1 210 ? 17.25 -4.648 -6.25 1 87.44 210 GLN B C 1
ATOM 3237 O O . GLN B 1 210 ? 17.625 -5.652 -5.645 1 87.44 210 GLN B O 1
ATOM 3242 N N . THR B 1 211 ? 17.797 -3.477 -6.062 1 85.56 211 THR B N 1
ATOM 3243 C CA . THR B 1 211 ? 18.938 -3.291 -5.18 1 85.56 211 THR B CA 1
ATOM 3244 C C . THR B 1 211 ? 18.5 -2.764 -3.818 1 85.56 211 THR B C 1
ATOM 3246 O O . THR B 1 211 ? 19.328 -2.443 -2.967 1 85.56 211 THR B O 1
ATOM 3249 N N . GLY B 1 212 ? 17.281 -2.695 -3.615 1 78.88 212 GLY B N 1
ATOM 3250 C CA . GLY B 1 212 ? 16.734 -2.248 -2.346 1 78.88 212 GLY B CA 1
ATOM 3251 C C . GLY B 1 212 ? 16.141 -0.848 -2.408 1 78.88 212 GLY B C 1
ATOM 3252 O O . GLY B 1 212 ? 15.484 -0.403 -1.471 1 78.88 212 GLY B O 1
#

Organism: Rhodnius prolixus (NCBI:txid13249)

Solvent-accessible surface area (backbone atoms only — not comparable to full-atom values): 22966 Å² total; per-residue (Å²): 129,77,63,16,59,73,88,77,87,79,90,67,82,29,28,49,59,50,36,68,77,60,63,79,51,70,67,55,51,49,50,40,52,48,42,24,49,49,51,49,30,31,77,71,62,77,34,87,40,44,80,41,79,44,66,58,86,58,46,76,47,71,67,58,49,53,52,52,45,56,56,47,48,53,50,38,64,74,38,50,87,51,36,46,62,27,40,36,56,19,38,62,42,88,50,69,55,81,75,81,43,26,23,31,43,25,51,79,72,73,78,74,49,45,39,62,61,6,50,54,53,50,50,50,50,50,52,54,44,43,71,70,68,46,44,28,25,36,58,64,71,59,86,59,51,51,65,62,50,44,90,68,41,26,31,35,29,32,45,33,50,34,29,61,18,47,67,52,28,47,48,54,23,45,33,77,31,55,73,46,62,31,41,28,84,85,60,40,57,64,49,19,52,50,29,52,54,26,22,72,33,92,73,86,82,90,75,64,54,53,85,62,130,77,64,16,58,72,86,75,87,78,90,66,80,28,28,48,59,51,36,67,77,58,63,79,51,71,68,55,50,49,51,42,51,47,42,23,50,51,51,51,30,30,76,71,63,76,33,87,42,46,82,40,80,46,66,58,85,58,45,76,47,69,67,59,50,52,53,53,45,57,54,47,48,53,51,36,64,74,39,52,87,52,36,48,61,26,39,36,56,19,38,63,41,87,51,68,55,81,75,81,42,25,23,30,43,24,51,79,73,72,79,74,50,45,38,60,61,7,48,53,53,49,49,52,49,51,49,54,43,44,71,69,68,46,43,27,26,36,59,63,70,59,87,59,50,51,64,61,50,44,89,70,42,26,32,35,28,31,46,34,48,33,30,62,19,47,65,49,27,48,48,54,24,44,31,76,30,55,73,48,62,32,40,28,82,84,60,40,57,64,50,20,53,50,30,51,53,23,21,73,33,90,71,85,81,90,76,61,54,54,85,60

Secondary structure (DSSP, 8-state):
----------PPPPHHHHHHHS---HHHHHHHHHHHHHHHHHHTTSS-SEEEEE--S----HHHHHHHHHHHHHHHHHTTTTEEEEEE--------SSS---TTT-TTSSS---HHHHHHHHHHHHHHHHHTT--EEEE--STTHHHHHGGG-SEEEE-TTTTT-HHHHHHHHT-SS-EEEPPPTT--HHHHHHHHHHHTS--------TT-/----------PPPPHHHHHHHS---HHHHHHHHHHHHHHHHHHTTSS-SEEEEE--SS---HHHHHHHHHHHHHHHHHTTTTEEEEEE--------SSS---TTT-TTSSS---HHHHHHHHHHHHHHHHHTT--EEEE--STTHHHHHGGG-SEEEE-TTTTT-HHHHHHHHT-SS-EEEPPPTT--HHHHHHHHHHHTS--------TT-

Foldseek 3Di:
DPPDDDPDDDDADFLQRLCVVVPDDPVLLVLLVVLQVQVVCCVVPVQQAAEAEDEDPADQDLVVVVVVLVVVLVVCVVCVNHYQYAYEYEQADDDDDDADGGQQQCNPRPPPRPNNVSLNVSQNSLSVSSVSSHAYEYEDDDLACCSNRLSSHAEYEHEQPCLQPPSVLQSLLVRPGYYAYDHHPVRDPVSRVVSVVSSVDHDDDDYDHRND/DPPDDDPDDDDADFLQRLCVVVPDDPVLLVLLVVLQVQVVCCVVPVQQAAEAEDEDPADQDLVVVVVVLVVVLVVCVVCVNHYQYAYEYEQADPDDDDADGGQQQCNPRPPPRPNNVSLNVSQNSLSVSSVSSHAYEYEDDDLACCSNRLSSHAEYEHEQPCLQPPSVLQSLLVRPGYYAYAHHPVRDVVSRVVSVVSSVDHDDDDYDHRND

pLDDT: mean 90.79, std 10.66, range [29.62, 98.62]

Sequence (424 aa):
MSLGYIADEQVLITPDELKAKFPLNVQEEQAIATARRTISDIIHGRDNRLLVVCGPCSIHDTDAALEYARRLHTLSAELNDRLYIVMRVYSEKPRTTVGWKGLINDPYMDGSFDVEAGLHIARELLLNLVNMGLPLATEALDPNSPQYLGDLFSWSAIGARTTESQTHREMASGLSMPVGFKNGTDGSLGTAINAMKAAAMPHRFVGINQTGMSLGYIADEQVLITPDELKAKFPLNVQEEQAIATARRTISDIIHGRDNRLLVVCGPCSIHDTDAALEYARRLHTLSAELNDRLYIVMRVYSEKPRTTVGWKGLINDPYMDGSFDVEAGLHIARELLLNLVNMGLPLATEALDPNSPQYLGDLFSWSAIGARTTESQTHREMASGLSMPVGFKNGTDGSLGTAINAMKAAAMPHRFVGINQTG

Radius of gyration: 22.71 Å; Cα contacts (8 Å, |Δi|>4): 783; chains: 2; bounding box: 41×70×56 Å

InterPro domains:
  IPR006218 DAHP synthetase I/KDSA [PF00793] (35-209)
  IPR006219 DAHP synthase, class 1 [PTHR21225] (7-212)
  IPR006219 DAHP synthase, class 1 [TIGR00034] (10-212)
  IPR013785 Aldolase-type TIM barrel [G3DSA:3.20.20.70] (5-212)